Protein AF-A0A0M0J6J9-F1 (afdb_monomer_lite)

Foldseek 3Di:
DLVVCCPPPLCPPADSVLLVCQVPPFWDPDLVAAPVNQFDPVLVLVVCCQQAQCCLVPVVVQDDVNPHQQAAEEEEAPQQCLVSSLSNSCVNSVATETEDEPVCLPPVQQPCSLSSLSSNLSSCQSRPPHEYEYEQVLVLQFDDDPPDDPSSVSNNVSNLCSLCVCPPDDSDRNYHYYYYHHCPVRGDPSSLVSNVAYDYRYADDLRRLLVLLVVLQVPQPQGAPDDPVLSSVLSVLQPLAHSVLSNQLSVQLSCVLCVPPVLVVQCVVDDPSNVVSVNVRHHRYSVSSVVSSVVRDRPDDPVSNVVSVVCCVVRHPRDDVVVVVVVPPDPPVVVVVVVPPPPPDDDDDDDDDDDDDDDDDDDDDDDDDDDDDDDDDAFAFPLRLLVVVVFQPLVNLLCVLLVCPVVSRDQAAKEFAGEGPQQVVPDPPCPSVVCSDNVNSVQSNLLRQQRMFGDAQFLVNLQVQAQHWTQTSSRDTWGWHQDPVGIDINRWHFPATFCDGNRYTYTYTHHRDHDPPQFAQPLVLQVVVVFQPLVNLLCVLLVCPVVSVDAAAKEFAGEGPQQVVPDPPCPSVVCSDNVNSVQSNLLRQQRMFGDAQFVVNLVVQAQHWTQTSSRDTWGWHQDPVGIDINNWGFPATFCDHNRYGYTYTHHRDHDD

Radius of gyration: 39.87 Å; chains: 1; bounding box: 94×72×119 Å

Sequence (656 aa):
EAAELADHPALKGIDLALVEQVLTEVVDRSPGVRWEAIAGLEFAKKSVHEVTVLPLLHPQLFRGAREPPRGLLLFGPPGTGKTLIAKAIATEASSTFFSISSSSLMSKWMGEGEKMVRALFAVARAKQPAVIFIDEVDSVLSQRREGEQEGTIRIKNELLVQIDGAGSTDQEVRLLVVGATNRPQELDDAARRRLQKRLLIPLPDRSARLQMLQRGLRAVEGGHGLSEEDFELIVGQTDGYSGSDMAGLCREAAMEPLRDEGFYDALRGGGAAADAAARQVRPVCRDDFRAALCQVRPSVSQRELEGFEAWNLQYGSFANQASMRERSKPDAGAAELAASARIITLVATTIATTSAFQLGAPMGMRASVVRYSGAQMAAKDIVDTAVAAGSFKTLAAALGAAGLVETMKSAGPFTVFAPTDDAFAKLPKGTVDDLLKPENKAKLAAILTYHVVSGKVMASTVVTMDGKKVATVNGAEATIKVGADGVMVDGAKVVTTDIECANGVIHVIDSVILPAEKKPDIVDTAVAAGSFKTLAAALGAAGLVETMKSAGPFTVFAPTDDAFAKLPKGTVEDLLKPENKAKLAAILTYHVVSGKVMASTVVTMDGKKAATVNGQEVSIKVGADGVMVDGAKVVTTDIECANGVIHVIDSVILPK

Organism: NCBI:txid1460289

Structure (mmCIF, N/CA/C/O backbone):
data_AF-A0A0M0J6J9-F1
#
_entry.id   AF-A0A0M0J6J9-F1
#
loop_
_atom_site.group_PDB
_atom_site.id
_atom_site.type_symbol
_atom_site.label_atom_id
_atom_site.label_alt_id
_atom_site.label_comp_id
_atom_site.label_asym_id
_atom_site.label_entity_id
_atom_site.label_seq_id
_atom_site.pdbx_PDB_ins_code
_atom_site.Cartn_x
_atom_site.Cartn_y
_atom_site.Cartn_z
_atom_site.occupancy
_atom_site.B_iso_or_equiv
_atom_site.auth_seq_id
_atom_site.auth_comp_id
_atom_site.auth_asym_id
_atom_site.auth_atom_id
_atom_site.pdbx_PDB_model_num
ATOM 1 N N . GLU A 1 1 ? -0.727 4.813 -42.298 1.00 58.84 1 GLU A N 1
ATOM 2 C CA . GLU A 1 1 ? -1.332 4.572 -40.969 1.00 58.84 1 GLU A CA 1
ATOM 3 C C . GLU A 1 1 ? -2.511 5.492 -40.647 1.00 58.84 1 GLU A C 1
ATOM 5 O O . GLU A 1 1 ? -3.629 5.015 -40.744 1.00 58.84 1 GLU A O 1
ATOM 10 N N . ALA A 1 2 ? -2.336 6.776 -40.295 1.00 58.84 2 ALA A N 1
ATOM 11 C CA . ALA A 1 2 ? -3.475 7.629 -39.891 1.00 58.84 2 ALA A CA 1
ATOM 12 C C . ALA A 1 2 ? -4.549 7.778 -40.994 1.00 58.84 2 ALA A C 1
ATOM 14 O O . ALA A 1 2 ? -5.737 7.640 -40.721 1.00 58.84 2 ALA A O 1
ATOM 15 N N . ALA A 1 3 ? -4.125 7.945 -42.252 1.00 56.16 3 ALA A N 1
ATOM 16 C CA . ALA A 1 3 ? -5.018 7.981 -43.414 1.00 56.16 3 ALA A CA 1
ATOM 17 C C . ALA A 1 3 ? -5.672 6.621 -43.747 1.00 56.16 3 ALA A C 1
ATOM 19 O O . ALA A 1 3 ? -6.758 6.598 -44.305 1.00 56.16 3 ALA A O 1
ATOM 20 N N . GLU A 1 4 ? -5.052 5.493 -43.378 1.00 60.84 4 GLU A N 1
ATOM 21 C CA . GLU A 1 4 ? -5.627 4.143 -43.569 1.00 60.84 4 GLU A CA 1
ATOM 22 C C . GLU A 1 4 ? -6.654 3.804 -42.478 1.00 60.84 4 GLU A C 1
ATOM 24 O O . GLU A 1 4 ? -7.560 3.005 -42.688 1.00 60.84 4 GLU A O 1
ATOM 29 N N . LEU A 1 5 ? -6.515 4.427 -41.306 1.00 65.56 5 LEU A N 1
ATOM 30 C CA . LEU A 1 5 ? -7.440 4.322 -40.179 1.00 65.56 5 LEU A CA 1
ATOM 31 C C . LEU A 1 5 ? -8.623 5.300 -40.293 1.00 65.56 5 LEU A C 1
ATOM 33 O O . LEU A 1 5 ? -9.637 5.089 -39.634 1.00 65.56 5 LEU A O 1
ATOM 37 N N . ALA A 1 6 ? -8.528 6.329 -41.140 1.00 60.34 6 ALA A N 1
ATOM 38 C CA . ALA A 1 6 ? -9.543 7.373 -41.308 1.00 60.34 6 ALA A CA 1
ATOM 39 C C . ALA A 1 6 ? -10.939 6.832 -41.680 1.00 60.34 6 ALA A C 1
ATOM 41 O O . ALA A 1 6 ? -11.947 7.369 -41.224 1.00 60.34 6 ALA A O 1
ATOM 42 N N . ASP A 1 7 ? -10.990 5.742 -42.452 1.00 60.56 7 ASP A N 1
ATOM 43 C CA . ASP A 1 7 ? -12.235 5.112 -42.913 1.00 60.56 7 ASP A CA 1
ATOM 44 C C . ASP A 1 7 ? -12.838 4.122 -41.896 1.00 60.56 7 ASP A C 1
ATOM 46 O O . ASP A 1 7 ? -13.920 3.570 -42.116 1.00 60.56 7 ASP A O 1
ATOM 50 N N . HIS A 1 8 ? -12.169 3.875 -40.763 1.00 69.81 8 HIS A N 1
ATOM 51 C CA . HIS A 1 8 ? -12.649 2.920 -39.768 1.00 69.81 8 HIS A CA 1
ATOM 52 C C . HIS A 1 8 ? -13.882 3.476 -39.023 1.00 69.81 8 HIS A C 1
ATOM 54 O O . HIS A 1 8 ? -13.833 4.593 -38.498 1.00 69.81 8 HIS A O 1
ATOM 60 N N . PRO A 1 9 ? -14.979 2.703 -38.861 1.00 67.38 9 PRO A N 1
ATOM 61 C CA . PRO A 1 9 ? -16.230 3.193 -38.262 1.00 67.38 9 PRO A CA 1
ATOM 62 C C . PRO A 1 9 ? -16.054 3.738 -36.836 1.00 67.38 9 PRO A C 1
ATOM 64 O O . PRO A 1 9 ? -16.768 4.652 -36.430 1.00 67.38 9 PRO A O 1
ATOM 67 N N . ALA A 1 10 ? -15.071 3.217 -36.095 1.00 68.06 10 ALA A N 1
ATOM 68 C CA . ALA A 1 10 ? -14.741 3.666 -34.741 1.00 68.06 10 ALA A CA 1
ATOM 69 C C . ALA A 1 10 ? -14.139 5.085 -34.665 1.00 68.06 10 ALA A C 1
ATOM 71 O O . ALA A 1 10 ? -14.138 5.664 -33.582 1.00 68.06 10 ALA A O 1
ATOM 72 N N . LEU A 1 11 ? -13.629 5.634 -35.774 1.00 72.69 11 LEU A N 1
ATOM 73 C CA . LEU A 1 11 ? -12.963 6.943 -35.842 1.00 72.69 11 LEU A CA 1
ATOM 74 C C . LEU A 1 11 ? -13.860 8.042 -36.442 1.00 72.69 11 LEU A C 1
ATOM 76 O O . LEU A 1 11 ? -13.442 9.190 -36.592 1.00 72.69 11 LEU A O 1
ATOM 80 N N . LYS A 1 12 ? -15.127 7.721 -36.735 1.00 71.81 12 LYS A N 1
ATOM 81 C CA . LYS A 1 12 ? -16.091 8.656 -37.320 1.00 71.81 12 LYS A CA 1
ATOM 82 C C . LYS A 1 12 ? -16.391 9.814 -36.357 1.00 71.81 12 LYS A C 1
ATOM 84 O O . LYS A 1 12 ? -16.944 9.605 -35.281 1.00 71.81 12 LYS A O 1
ATOM 89 N N . GLY A 1 13 ? -16.069 11.041 -36.772 1.00 72.06 13 GLY A N 1
ATOM 90 C CA . GLY A 1 13 ? -16.305 12.263 -35.987 1.00 72.06 13 GLY A CA 1
ATOM 91 C C . GLY A 1 13 ? -15.157 12.669 -35.055 1.00 72.06 13 GLY A C 1
ATOM 92 O O . GLY A 1 13 ? -15.343 13.568 -34.237 1.00 72.06 13 GLY A O 1
ATOM 93 N N . ILE A 1 14 ? -13.989 12.029 -35.172 1.00 78.69 14 ILE A N 1
ATOM 94 C CA . ILE A 1 14 ? -12.768 12.385 -34.438 1.00 78.69 14 ILE A CA 1
ATOM 95 C C . ILE A 1 14 ? -11.819 13.127 -35.380 1.00 78.69 14 ILE A C 1
ATOM 97 O O . ILE A 1 14 ? -11.709 12.781 -36.555 1.00 78.69 14 ILE A O 1
ATOM 101 N N . ASP A 1 15 ? -11.148 14.158 -34.866 1.00 81.88 15 ASP A N 1
ATOM 102 C CA . ASP A 1 15 ? -10.155 14.910 -35.631 1.00 81.88 15 ASP A CA 1
ATOM 103 C C . ASP A 1 15 ? -8.949 14.020 -35.980 1.00 81.88 15 ASP A C 1
ATOM 105 O O . ASP A 1 15 ? -8.353 13.378 -35.110 1.00 81.88 15 ASP A O 1
ATOM 109 N N . LEU A 1 16 ? -8.584 14.001 -37.261 1.00 79.06 16 LEU A N 1
ATOM 110 C CA . LEU A 1 16 ? -7.440 13.262 -37.790 1.00 79.06 16 LEU A CA 1
ATOM 111 C C . LEU A 1 16 ? -6.113 13.720 -37.176 1.00 79.06 16 LEU A C 1
ATOM 113 O O . LEU A 1 16 ? -5.235 12.883 -36.967 1.00 79.06 16 LEU A O 1
ATOM 117 N N . ALA A 1 17 ? -5.984 15.003 -36.822 1.00 82.12 17 ALA A N 1
ATOM 118 C CA . ALA A 1 17 ? -4.785 15.521 -36.164 1.00 82.12 17 ALA A CA 1
ATOM 119 C C . ALA A 1 17 ? -4.574 14.874 -34.783 1.00 82.12 17 ALA A C 1
ATOM 121 O O . ALA A 1 17 ? -3.466 14.458 -34.444 1.00 82.12 17 ALA A O 1
ATOM 122 N N . LEU A 1 18 ? -5.656 14.697 -34.013 1.00 81.94 18 LEU A N 1
ATOM 123 C CA . LEU A 1 18 ? -5.606 14.023 -32.710 1.00 81.94 18 LEU A CA 1
ATOM 124 C C . LEU A 1 18 ? -5.265 12.535 -32.861 1.00 81.94 18 LEU A C 1
ATOM 126 O O . LEU A 1 18 ? -4.522 11.981 -32.054 1.00 81.94 18 LEU A O 1
ATOM 130 N N . VAL A 1 19 ? -5.778 11.883 -33.907 1.00 83.00 19 VAL A N 1
ATOM 131 C CA . VAL A 1 19 ? -5.478 10.473 -34.205 1.00 83.00 19 VAL A CA 1
ATOM 132 C C . VAL A 1 19 ? -3.999 10.275 -34.532 1.00 83.00 19 VAL A C 1
ATOM 134 O O . VAL A 1 19 ? -3.374 9.350 -34.011 1.00 83.00 19 VAL A O 1
ATOM 137 N N . GLU A 1 20 ? -3.422 11.143 -35.362 1.00 84.00 20 GLU A N 1
ATOM 138 C CA . GLU A 1 20 ? -1.995 11.103 -35.693 1.00 84.00 20 GLU A CA 1
ATOM 139 C C . GLU A 1 20 ? -1.121 11.321 -34.453 1.00 84.00 20 GLU A C 1
ATOM 141 O O . GLU A 1 20 ? -0.131 10.609 -34.249 1.00 84.00 20 GLU A O 1
ATOM 146 N N . GLN A 1 21 ? -1.531 12.235 -33.573 1.00 82.50 21 GLN A N 1
ATOM 147 C CA . GLN A 1 21 ? -0.811 12.501 -32.337 1.00 82.50 21 GLN A CA 1
ATOM 148 C C . GLN A 1 21 ? -0.864 11.308 -31.368 1.00 82.50 21 GLN A C 1
ATOM 150 O O . GLN A 1 21 ? 0.165 10.928 -30.811 1.00 82.50 21 GLN A O 1
ATOM 155 N N . VAL A 1 22 ? -2.011 10.628 -31.239 1.00 84.56 22 VAL A N 1
ATOM 156 C CA . VAL A 1 22 ? -2.122 9.370 -30.471 1.00 84.56 22 VAL A CA 1
ATOM 157 C C . VAL A 1 22 ? -1.205 8.285 -31.043 1.00 84.56 22 VAL A C 1
ATOM 159 O O . VAL A 1 22 ? -0.500 7.610 -30.291 1.00 84.56 22 VAL A O 1
ATOM 162 N N . LEU A 1 23 ? -1.197 8.103 -32.366 1.00 83.81 23 LEU A N 1
ATOM 163 C CA . LEU A 1 23 ? -0.377 7.082 -33.026 1.00 83.81 23 LEU A CA 1
ATOM 164 C C . LEU A 1 23 ? 1.127 7.337 -32.878 1.00 83.81 23 LEU A C 1
ATOM 166 O O . LEU A 1 23 ? 1.900 6.380 -32.869 1.00 83.81 23 LEU A O 1
ATOM 170 N N . THR A 1 24 ? 1.531 8.601 -32.773 1.00 81.56 24 THR A N 1
ATOM 171 C CA . THR A 1 24 ? 2.941 8.992 -32.676 1.00 81.56 24 THR A CA 1
ATOM 172 C C . THR A 1 24 ? 3.435 9.007 -31.232 1.00 81.56 24 THR A C 1
ATOM 174 O O . THR A 1 24 ? 4.534 8.532 -30.960 1.00 81.56 24 THR A O 1
ATOM 177 N N . GLU A 1 25 ? 2.639 9.538 -30.301 1.00 78.88 25 GLU A N 1
ATOM 178 C CA . GLU A 1 25 ? 3.069 9.759 -28.914 1.00 78.88 25 GLU A CA 1
ATOM 179 C C . GLU A 1 25 ? 2.693 8.623 -27.957 1.00 78.88 25 GLU A C 1
ATOM 181 O O . GLU A 1 25 ? 3.411 8.385 -26.988 1.00 78.88 25 GLU A O 1
ATOM 186 N N . VAL A 1 26 ? 1.563 7.944 -28.186 1.00 79.44 26 VAL A N 1
ATOM 187 C CA . VAL A 1 26 ? 0.982 7.008 -27.205 1.00 79.44 26 VAL A CA 1
ATOM 188 C C . VAL A 1 26 ? 1.228 5.548 -27.579 1.00 79.44 26 VAL A C 1
ATOM 190 O O . VAL A 1 26 ? 1.344 4.699 -26.693 1.00 79.44 26 VAL A O 1
ATOM 193 N N . VAL A 1 27 ? 1.306 5.228 -28.874 1.00 79.75 27 VAL A N 1
ATOM 194 C CA . VAL A 1 27 ? 1.561 3.855 -29.332 1.00 79.75 27 VAL A CA 1
ATOM 195 C C . VAL A 1 27 ? 3.035 3.514 -29.155 1.00 79.75 27 VAL A C 1
ATOM 197 O O . VAL A 1 27 ? 3.899 4.022 -29.868 1.00 79.75 27 VAL A O 1
ATOM 200 N N . ASP A 1 28 ? 3.316 2.582 -28.252 1.00 76.81 28 ASP A N 1
ATOM 201 C CA . ASP A 1 28 ? 4.636 1.976 -28.149 1.00 76.81 28 ASP A CA 1
ATOM 202 C C . ASP A 1 28 ? 4.750 0.882 -29.220 1.00 76.81 28 ASP A C 1
ATOM 204 O O . ASP A 1 28 ? 4.032 -0.123 -29.198 1.00 76.81 28 ASP A O 1
ATOM 208 N N . ARG A 1 29 ? 5.638 1.087 -30.198 1.00 63.50 29 ARG A N 1
ATOM 209 C CA . ARG A 1 29 ? 5.816 0.159 -31.326 1.00 63.50 29 ARG A CA 1
ATOM 210 C C . ARG A 1 29 ? 6.571 -1.118 -30.945 1.00 63.50 29 ARG A C 1
ATOM 212 O O . ARG A 1 29 ? 6.625 -2.031 -31.763 1.00 63.50 29 ARG A O 1
ATOM 219 N N . SER A 1 30 ? 7.144 -1.214 -29.741 1.00 56.97 30 SER A N 1
ATOM 220 C CA . SER A 1 30 ? 7.781 -2.452 -29.285 1.00 56.97 30 SER A CA 1
ATOM 221 C C . SER A 1 30 ? 7.853 -2.543 -27.758 1.00 56.97 30 SER A C 1
ATOM 223 O O . SER A 1 30 ? 8.871 -2.188 -27.150 1.00 56.97 30 SER A O 1
ATOM 225 N N . PRO A 1 31 ? 6.831 -3.113 -27.099 1.00 62.97 31 PRO A N 1
ATOM 226 C CA . PRO A 1 31 ? 7.052 -3.741 -25.810 1.00 62.97 31 PRO A CA 1
ATOM 227 C C . PRO A 1 31 ? 7.942 -4.974 -26.062 1.00 62.97 31 PRO A C 1
ATOM 229 O O . PRO A 1 31 ? 7.477 -6.075 -26.286 1.00 62.97 31 PRO A O 1
ATOM 232 N N . GLY A 1 32 ? 9.263 -4.812 -26.110 1.00 72.94 32 GLY A N 1
ATOM 233 C CA . GLY A 1 32 ? 10.213 -5.924 -26.297 1.00 72.94 32 GLY A CA 1
ATOM 234 C C . GLY A 1 32 ? 10.446 -6.750 -25.025 1.00 72.94 32 GLY A C 1
ATOM 235 O O . GLY A 1 32 ? 11.468 -7.421 -24.898 1.00 72.94 32 GLY A O 1
ATOM 236 N N . VAL A 1 33 ? 9.553 -6.642 -24.038 1.00 84.31 33 VAL A N 1
ATOM 237 C CA . VAL A 1 33 ? 9.730 -7.198 -22.692 1.00 84.31 33 VAL A CA 1
ATOM 238 C C . VAL A 1 33 ? 8.974 -8.516 -22.608 1.00 84.31 33 VAL A C 1
ATOM 240 O O . VAL A 1 33 ? 7.767 -8.532 -22.821 1.00 84.31 33 VAL A O 1
ATOM 243 N N . ARG A 1 34 ? 9.664 -9.611 -22.287 1.00 86.25 34 ARG A N 1
ATOM 244 C CA . ARG A 1 34 ? 9.046 -10.926 -22.043 1.00 86.25 34 ARG A CA 1
ATOM 245 C C . ARG A 1 34 ? 8.918 -11.225 -20.554 1.00 86.25 34 ARG A C 1
ATOM 247 O O . ARG A 1 34 ? 9.574 -10.577 -19.732 1.00 86.25 34 ARG A O 1
ATOM 254 N N . TRP A 1 35 ? 8.134 -12.241 -20.196 1.00 86.25 35 TRP A N 1
ATOM 255 C CA . TRP A 1 35 ? 7.987 -12.669 -18.800 1.00 86.25 35 TRP A CA 1
ATOM 256 C C . TRP A 1 35 ? 9.305 -13.081 -18.142 1.00 86.25 35 TRP A C 1
ATOM 258 O O . TRP A 1 35 ? 9.454 -12.898 -16.927 1.00 86.25 35 TRP A O 1
ATOM 268 N N . GLU A 1 36 ? 10.273 -13.585 -18.918 1.00 84.81 36 GLU A N 1
ATOM 269 C CA . GLU A 1 36 ? 11.589 -13.927 -18.385 1.00 84.81 36 GLU A CA 1
ATOM 270 C C . GLU A 1 36 ? 12.336 -12.687 -17.914 1.00 84.81 36 GLU A C 1
ATOM 272 O O . GLU A 1 36 ? 13.097 -12.798 -16.965 1.00 84.81 36 GLU A O 1
ATOM 277 N N . ALA A 1 37 ? 12.109 -11.507 -18.503 1.00 81.88 37 ALA A N 1
ATOM 278 C CA . ALA A 1 37 ? 12.802 -10.270 -18.138 1.00 81.88 37 ALA A CA 1
ATOM 279 C C . ALA A 1 37 ? 12.390 -9.724 -16.758 1.00 81.88 37 ALA A C 1
ATOM 281 O O . ALA A 1 37 ? 13.136 -8.958 -16.149 1.00 81.88 37 ALA A O 1
ATOM 282 N N . ILE A 1 38 ? 11.261 -10.179 -16.213 1.00 86.44 38 ILE A N 1
ATOM 283 C CA . ILE A 1 38 ? 10.765 -9.795 -14.887 1.00 86.44 38 ILE A CA 1
ATOM 284 C C . ILE A 1 38 ? 11.256 -10.831 -13.868 1.00 86.44 38 ILE A C 1
ATOM 286 O O . ILE A 1 38 ? 11.106 -12.029 -14.095 1.00 86.44 38 ILE A O 1
ATOM 290 N N . ALA A 1 39 ? 11.849 -10.406 -12.756 1.00 85.50 39 ALA A N 1
ATOM 291 C CA . ALA A 1 39 ? 12.324 -11.318 -11.712 1.00 85.50 39 ALA A CA 1
ATOM 292 C C . ALA A 1 39 ? 11.202 -11.672 -10.719 1.00 85.50 39 ALA A C 1
ATOM 294 O O . ALA A 1 39 ? 10.424 -10.800 -10.336 1.00 85.50 39 ALA A O 1
ATOM 295 N N . GLY A 1 40 ? 11.129 -12.942 -10.305 1.00 85.50 40 GLY A N 1
ATOM 296 C CA . GLY A 1 40 ? 10.144 -13.436 -9.331 1.00 85.50 40 GLY A CA 1
ATOM 297 C C . GLY A 1 40 ? 8.683 -13.282 -9.768 1.00 85.50 40 GLY A C 1
ATOM 298 O O . GLY A 1 40 ? 8.364 -13.359 -10.963 1.00 85.50 40 GLY A O 1
ATOM 299 N N . LEU A 1 41 ? 7.811 -13.011 -8.786 1.00 83.44 41 LEU A N 1
ATOM 300 C CA . LEU A 1 41 ? 6.387 -12.701 -8.961 1.00 83.44 41 LEU A CA 1
ATOM 301 C C . LEU A 1 41 ? 5.595 -13.815 -9.665 1.00 83.44 41 LEU A C 1
ATOM 303 O O . LEU A 1 41 ? 4.667 -13.544 -10.423 1.00 83.44 41 LEU A O 1
ATOM 307 N N . GLU A 1 42 ? 5.922 -15.078 -9.411 1.00 85.88 42 GLU A N 1
ATOM 308 C CA . GLU A 1 42 ? 5.357 -16.245 -10.097 1.00 85.88 42 GLU A CA 1
ATOM 309 C C . GLU A 1 42 ? 3.829 -16.295 -9.980 1.00 85.88 42 GLU A C 1
ATOM 311 O O . GLU A 1 42 ? 3.125 -16.518 -10.968 1.00 85.88 42 GLU A O 1
ATOM 316 N N . PHE A 1 43 ? 3.302 -16.014 -8.784 1.00 83.81 43 PHE A N 1
ATOM 317 C CA . PHE A 1 43 ? 1.861 -15.955 -8.547 1.00 83.81 43 PHE A CA 1
ATOM 318 C C . PHE A 1 43 ? 1.192 -14.824 -9.335 1.00 83.81 43 PHE A C 1
ATOM 320 O O . PHE A 1 43 ? 0.158 -15.040 -9.972 1.00 83.81 43 PHE A O 1
ATOM 327 N N . ALA A 1 44 ? 1.786 -13.630 -9.321 1.00 85.69 44 ALA A N 1
ATOM 328 C CA . ALA A 1 44 ? 1.271 -12.470 -10.038 1.00 85.69 44 ALA A CA 1
ATOM 329 C C . ALA A 1 44 ? 1.322 -12.694 -11.557 1.00 85.69 44 ALA A C 1
ATOM 331 O O . ALA A 1 44 ? 0.321 -12.472 -12.229 1.00 85.69 44 ALA A O 1
ATOM 332 N N . LYS A 1 45 ? 2.429 -13.225 -12.091 1.00 87.94 45 LYS A N 1
ATOM 333 C CA . LYS A 1 45 ? 2.577 -13.579 -13.512 1.00 87.94 45 LYS A CA 1
ATOM 334 C C . LYS A 1 45 ? 1.531 -14.590 -13.954 1.00 87.94 45 LYS A C 1
ATOM 336 O O . LYS A 1 45 ? 0.847 -14.350 -14.941 1.00 87.94 45 LYS A O 1
ATOM 341 N N . LYS A 1 46 ? 1.355 -15.683 -13.203 1.00 88.94 46 LYS A N 1
ATOM 342 C CA . LYS A 1 46 ? 0.337 -16.699 -13.503 1.00 88.94 46 LYS A CA 1
ATOM 343 C C . LYS A 1 46 ? -1.071 -16.102 -13.481 1.00 88.94 46 LYS A C 1
ATOM 345 O O . LYS A 1 46 ? -1.837 -16.299 -14.418 1.00 88.94 46 LYS A O 1
ATOM 350 N N . SER A 1 47 ? -1.383 -15.333 -12.439 1.00 86.62 47 SER A N 1
ATOM 351 C CA . SER A 1 47 ? -2.694 -14.702 -12.266 1.00 86.62 47 SER A CA 1
ATOM 352 C C . SER A 1 47 ? -3.013 -13.717 -13.389 1.00 86.62 47 SER A C 1
ATOM 354 O O . SER A 1 47 ? -4.114 -13.727 -13.931 1.00 86.62 47 SER A O 1
ATOM 356 N N . VAL A 1 48 ? -2.045 -12.880 -13.767 1.00 87.00 48 VAL A N 1
ATOM 357 C CA . VAL A 1 48 ? -2.181 -11.948 -14.889 1.00 87.00 48 VAL A CA 1
ATOM 358 C C . VAL A 1 48 ? -2.323 -12.716 -16.195 1.00 87.00 48 VAL A C 1
ATOM 360 O O . VAL A 1 48 ? -3.250 -12.443 -16.943 1.00 87.00 48 VAL A O 1
ATOM 363 N N . HIS A 1 49 ? -1.474 -13.711 -16.447 1.00 88.62 49 HIS A N 1
ATOM 364 C CA . HIS A 1 49 ? -1.524 -14.514 -17.665 1.00 88.62 49 HIS A CA 1
ATOM 365 C C . HIS A 1 49 ? -2.901 -15.166 -17.872 1.00 88.62 49 HIS A C 1
ATOM 367 O O . HIS A 1 49 ? -3.464 -15.093 -18.962 1.00 88.62 49 HIS A O 1
ATOM 373 N N . GLU A 1 50 ? -3.486 -15.745 -16.819 1.00 87.00 50 GLU A N 1
ATOM 374 C CA . GLU A 1 50 ? -4.820 -16.354 -16.877 1.00 87.00 50 GLU A CA 1
ATOM 375 C C . GLU A 1 50 ? -5.942 -15.334 -17.117 1.00 87.00 50 GLU A C 1
ATOM 377 O O . GLU A 1 50 ? -6.905 -15.629 -17.823 1.00 87.00 50 GLU A O 1
ATOM 382 N N . VAL A 1 51 ? -5.821 -14.138 -16.537 1.00 85.25 51 VAL A N 1
ATOM 383 C CA . VAL A 1 51 ? -6.866 -13.107 -16.569 1.00 85.25 51 VAL A CA 1
ATOM 384 C C . VAL A 1 51 ? -6.802 -12.218 -17.809 1.00 85.25 51 VAL A C 1
ATOM 386 O O . VAL A 1 51 ? -7.842 -11.732 -18.244 1.00 85.25 51 VAL A O 1
ATOM 389 N N . THR A 1 52 ? -5.614 -11.969 -18.361 1.00 85.69 52 THR A N 1
ATOM 390 C CA . THR A 1 52 ? -5.413 -11.005 -19.454 1.00 85.69 52 THR A CA 1
ATOM 391 C C . THR A 1 52 ? -4.921 -11.660 -20.736 1.00 85.69 52 THR A C 1
ATOM 393 O O . THR A 1 52 ? -5.521 -11.450 -21.785 1.00 85.69 52 THR A O 1
ATOM 396 N N . VAL A 1 53 ? -3.874 -12.484 -20.672 1.00 86.31 53 VAL A N 1
ATOM 397 C CA . VAL A 1 53 ? -3.230 -13.052 -21.868 1.00 86.31 53 VAL A CA 1
ATOM 398 C C . VAL A 1 53 ? -4.094 -14.153 -22.491 1.00 86.31 53 VAL A C 1
ATOM 400 O O . VAL A 1 53 ? -4.362 -14.112 -23.692 1.00 86.31 53 VAL A O 1
ATOM 403 N N . LEU A 1 54 ? -4.600 -15.102 -21.694 1.00 86.94 54 LEU A N 1
ATOM 404 C CA . LEU A 1 54 ? -5.425 -16.203 -22.213 1.00 86.94 54 LEU A CA 1
ATOM 405 C C . LEU A 1 54 ? -6.704 -15.734 -22.933 1.00 86.94 54 LEU A C 1
ATOM 407 O O . LEU A 1 54 ? -6.985 -16.271 -24.006 1.00 86.94 54 LEU A O 1
ATOM 411 N N . PRO A 1 55 ? -7.469 -14.747 -22.428 1.00 85.50 55 PRO A N 1
ATOM 412 C CA . PRO A 1 55 ? -8.633 -14.231 -23.149 1.00 85.50 55 PRO A CA 1
ATOM 413 C C . PRO A 1 55 ? -8.299 -13.558 -24.479 1.00 85.50 55 PRO A C 1
ATOM 415 O O . PRO A 1 55 ? -9.088 -13.652 -25.419 1.00 85.50 55 PRO A O 1
ATOM 418 N N . LEU A 1 56 ? -7.135 -12.908 -24.581 1.00 81.81 56 LEU A N 1
ATOM 419 C CA . LEU A 1 56 ? -6.683 -12.273 -25.820 1.00 81.81 56 LEU A CA 1
ATOM 420 C C . LEU A 1 56 ? -6.253 -13.316 -26.864 1.00 81.81 56 LEU A C 1
ATOM 422 O O . LEU A 1 56 ? -6.593 -13.173 -28.039 1.00 81.81 56 LEU A O 1
ATOM 426 N N . LEU A 1 57 ? -5.579 -14.389 -26.431 1.00 82.94 57 LEU A N 1
ATOM 427 C CA . LEU A 1 57 ? -5.133 -15.486 -27.299 1.00 82.94 57 LEU A CA 1
ATOM 428 C C . LEU A 1 57 ? -6.260 -16.459 -27.682 1.00 82.94 57 LEU A C 1
ATOM 430 O O . LEU A 1 57 ? -6.296 -16.959 -28.808 1.00 82.94 57 LEU A O 1
ATOM 434 N N . HIS A 1 58 ? -7.202 -16.724 -26.773 1.00 84.12 58 HIS A N 1
ATOM 435 C CA . HIS A 1 58 ? -8.279 -17.701 -26.966 1.00 84.12 58 HIS A CA 1
ATOM 436 C C . HIS A 1 58 ? -9.689 -17.136 -26.698 1.00 84.12 58 HIS A C 1
ATOM 438 O O . HIS A 1 58 ? -10.414 -17.691 -25.867 1.00 84.12 58 HIS A O 1
ATOM 444 N N . PRO A 1 59 ? -10.166 -16.116 -27.443 1.00 81.25 59 PRO A N 1
ATOM 445 C CA . PRO A 1 59 ? -11.459 -15.464 -27.180 1.00 81.25 59 PRO A CA 1
ATOM 446 C C . PRO A 1 59 ? -12.671 -16.413 -27.167 1.00 81.25 59 PRO A C 1
ATOM 448 O O . PRO A 1 59 ? -13.668 -16.166 -26.495 1.00 81.25 59 PRO A O 1
ATOM 451 N N . GLN A 1 60 ? -12.586 -17.537 -27.886 1.00 83.62 60 GLN A N 1
ATOM 452 C CA . GLN A 1 60 ? -13.639 -18.558 -27.970 1.00 83.62 60 GLN A CA 1
ATOM 453 C C . GLN A 1 60 ? -13.978 -19.188 -26.604 1.00 83.62 60 GLN A C 1
ATOM 455 O O . GLN A 1 60 ? -15.115 -19.601 -26.385 1.00 83.62 60 GLN A O 1
ATOM 460 N N . LEU A 1 61 ? -13.005 -19.267 -25.685 1.00 85.44 61 LEU A N 1
ATOM 461 C CA . LEU A 1 61 ? -13.161 -19.907 -24.372 1.00 85.44 61 LEU A CA 1
ATOM 462 C C . LEU A 1 61 ? -13.680 -18.953 -23.285 1.00 85.44 61 LEU A C 1
ATOM 464 O O . LEU A 1 61 ? -14.179 -19.412 -22.252 1.00 85.44 61 LEU A O 1
ATOM 468 N N . PHE A 1 62 ? -13.572 -17.644 -23.518 1.00 82.94 62 PHE A N 1
ATOM 469 C CA . PHE A 1 62 ? -13.830 -16.584 -22.544 1.00 82.94 62 PHE A CA 1
ATOM 470 C C . PHE A 1 62 ? -15.092 -15.793 -22.914 1.00 82.94 62 PHE A C 1
ATOM 472 O O . PHE A 1 62 ? -15.052 -14.597 -23.182 1.00 82.94 62 PHE A O 1
ATOM 479 N N . ARG A 1 63 ? -16.231 -16.499 -22.950 1.00 79.88 63 ARG A N 1
ATOM 480 C CA . ARG A 1 63 ? -17.572 -15.945 -23.217 1.00 79.88 63 ARG A CA 1
ATOM 481 C C . ARG A 1 63 ? -18.486 -16.071 -21.994 1.00 79.88 63 ARG A C 1
ATOM 483 O O . ARG A 1 63 ? -18.271 -16.929 -21.132 1.00 79.88 63 ARG A O 1
ATOM 490 N N . GLY A 1 64 ? -19.538 -15.254 -21.935 1.00 80.62 64 GLY A N 1
ATOM 491 C CA . GLY A 1 64 ? -20.531 -15.283 -20.855 1.00 80.62 64 GLY A CA 1
ATOM 492 C C . GLY A 1 64 ? -19.889 -15.042 -19.487 1.00 80.62 64 GLY A C 1
ATOM 493 O O . GLY A 1 64 ? -19.186 -14.061 -19.293 1.00 80.62 64 GLY A O 1
ATOM 494 N N . ALA A 1 65 ? -20.061 -15.969 -18.542 1.00 76.81 65 ALA A N 1
ATOM 495 C CA . ALA A 1 65 ? -19.479 -15.849 -17.198 1.00 76.81 65 ALA A CA 1
ATOM 496 C C . ALA A 1 65 ? -17.934 -15.857 -17.162 1.00 76.81 65 ALA A C 1
ATOM 498 O O . ALA A 1 65 ? -17.348 -15.542 -16.129 1.00 76.81 65 ALA A O 1
ATOM 499 N N . ARG A 1 66 ? -17.273 -16.245 -18.263 1.00 81.38 66 ARG A N 1
ATOM 500 C CA . ARG A 1 66 ? -15.809 -16.222 -18.408 1.00 81.38 66 ARG A CA 1
ATOM 501 C C . ARG A 1 66 ? -15.311 -14.991 -19.162 1.00 81.38 66 ARG A C 1
ATOM 503 O O . ARG A 1 66 ? -14.164 -14.995 -19.590 1.00 81.38 66 ARG A O 1
ATOM 510 N N . GLU A 1 67 ? -16.152 -13.983 -19.382 1.00 80.69 67 GLU A N 1
ATOM 511 C CA . GLU A 1 67 ? -15.721 -12.756 -20.052 1.00 80.69 67 GLU A CA 1
ATOM 512 C C . GLU A 1 67 ? -14.535 -12.129 -19.294 1.00 80.69 67 GLU A C 1
ATOM 514 O O . GLU A 1 67 ? -14.555 -12.065 -18.056 1.00 80.69 67 GLU A O 1
ATOM 519 N N . PRO A 1 68 ? -13.468 -11.713 -20.003 1.00 82.75 68 PRO A N 1
ATOM 520 C CA . PRO A 1 68 ? -12.327 -11.099 -19.353 1.00 82.75 68 PRO A CA 1
ATOM 521 C C . PRO A 1 68 ? -12.709 -9.772 -18.693 1.00 82.75 68 PRO A C 1
ATOM 523 O O . PRO A 1 68 ? -13.535 -9.019 -19.217 1.00 82.75 68 PRO A O 1
ATOM 526 N N . PRO A 1 69 ? -12.067 -9.427 -17.568 1.00 83.12 69 PRO A N 1
ATOM 527 C CA . PRO A 1 69 ? -12.228 -8.108 -16.989 1.00 83.12 69 PRO A CA 1
ATOM 528 C C . PRO A 1 69 ? -11.616 -7.067 -17.926 1.00 83.12 69 PRO A C 1
ATOM 530 O O . PRO A 1 69 ? -10.501 -7.223 -18.419 1.00 83.12 69 PRO A O 1
ATOM 533 N N . ARG A 1 70 ? -12.331 -5.962 -18.124 1.00 82.00 70 ARG A N 1
ATOM 534 C CA . ARG A 1 70 ? -11.873 -4.866 -18.993 1.00 82.00 70 ARG A CA 1
ATOM 535 C C . ARG A 1 70 ? -10.871 -3.938 -18.315 1.00 82.00 70 ARG A C 1
ATOM 537 O O . ARG A 1 70 ? -10.149 -3.217 -18.995 1.00 82.00 70 ARG A O 1
ATOM 544 N N . GLY A 1 71 ? -10.821 -3.973 -16.984 1.00 89.56 71 GLY A N 1
ATOM 545 C CA . GLY A 1 71 ? -9.934 -3.160 -16.163 1.00 89.56 71 GLY A CA 1
ATOM 546 C C . GLY A 1 71 ? -9.102 -4.003 -15.199 1.00 89.56 71 GLY A C 1
ATOM 547 O O . GLY A 1 71 ? -9.654 -4.729 -14.364 1.00 89.56 71 GLY A O 1
ATOM 548 N N . LEU A 1 72 ? -7.780 -3.855 -15.284 1.00 92.00 72 LEU A N 1
ATOM 549 C CA . LEU A 1 72 ? -6.796 -4.399 -14.350 1.00 92.00 72 LEU A CA 1
ATOM 550 C C . LEU A 1 72 ? -6.061 -3.244 -13.657 1.00 92.00 72 LEU A C 1
ATOM 552 O O . LEU A 1 72 ? -5.503 -2.380 -14.321 1.00 92.00 72 LEU A O 1
ATOM 556 N N . LEU A 1 73 ? -6.021 -3.239 -12.327 1.00 94.19 73 LEU A N 1
ATOM 557 C CA . LEU A 1 73 ? -5.192 -2.324 -11.543 1.00 94.19 73 LEU A CA 1
ATOM 558 C C . LEU A 1 73 ? -3.967 -3.059 -11.003 1.00 94.19 73 LEU A C 1
ATOM 560 O O . LEU A 1 73 ? -4.101 -4.021 -10.246 1.00 94.19 73 LEU A O 1
ATOM 564 N N . LEU A 1 74 ? -2.788 -2.559 -11.349 1.00 94.62 74 LEU A N 1
ATOM 565 C CA . LEU A 1 74 ? -1.513 -2.912 -10.744 1.00 94.62 74 LEU A CA 1
ATOM 566 C C . LEU A 1 74 ? -1.182 -1.861 -9.684 1.00 94.62 74 LEU A C 1
ATOM 568 O O . LEU A 1 74 ? -1.021 -0.682 -9.995 1.00 94.62 74 LEU A O 1
ATOM 572 N N . PHE A 1 75 ? -1.066 -2.267 -8.427 1.00 94.62 75 PHE A N 1
ATOM 573 C CA . PHE A 1 75 ? -0.711 -1.350 -7.345 1.00 94.62 75 PHE A CA 1
ATOM 574 C C . PHE A 1 75 ? 0.390 -1.932 -6.472 1.00 94.62 75 PHE A C 1
ATOM 576 O O . PHE A 1 75 ? 0.614 -3.137 -6.461 1.00 94.62 75 PHE A O 1
ATOM 583 N N . GLY A 1 76 ? 1.100 -1.071 -5.758 1.00 93.38 76 GLY A N 1
ATOM 584 C CA . GLY A 1 76 ? 2.193 -1.468 -4.876 1.00 93.38 76 GLY A CA 1
ATOM 585 C C . GLY A 1 76 ? 3.292 -0.415 -4.856 1.00 93.38 76 GLY A C 1
ATOM 586 O O . GLY A 1 76 ? 3.169 0.599 -5.555 1.00 93.38 76 GLY A O 1
ATOM 587 N N . PRO A 1 77 ? 4.377 -0.659 -4.110 1.00 93.19 77 PRO A N 1
ATOM 588 C CA . PRO A 1 77 ? 5.449 0.308 -3.955 1.00 93.19 77 PRO A CA 1
ATOM 589 C C . PRO A 1 77 ? 6.069 0.739 -5.293 1.00 93.19 77 PRO A C 1
ATOM 591 O O . PRO A 1 77 ? 6.018 -0.004 -6.285 1.00 93.19 77 PRO A O 1
ATOM 594 N N . PRO A 1 78 ? 6.640 1.952 -5.360 1.00 90.88 78 PRO A N 1
ATOM 595 C CA . PRO A 1 78 ? 7.357 2.408 -6.542 1.00 90.88 78 PRO A CA 1
ATOM 596 C C . PRO A 1 78 ? 8.560 1.498 -6.834 1.00 90.88 78 PRO A C 1
ATOM 598 O O . PRO A 1 78 ? 9.098 0.833 -5.953 1.00 90.88 78 PRO A O 1
ATOM 601 N N . GLY A 1 79 ? 8.962 1.425 -8.103 1.00 87.69 79 GLY A N 1
ATOM 602 C CA . GLY A 1 79 ? 10.155 0.669 -8.498 1.00 87.69 79 GLY A CA 1
ATOM 603 C C . GLY A 1 79 ? 10.018 -0.859 -8.517 1.00 87.69 79 GLY A C 1
ATOM 604 O O . GLY A 1 79 ? 11.016 -1.554 -8.679 1.00 87.69 79 GLY A O 1
ATOM 605 N N . THR A 1 80 ? 8.807 -1.415 -8.403 1.00 88.88 80 THR A N 1
ATOM 606 C CA . THR A 1 80 ? 8.560 -2.873 -8.491 1.00 88.88 80 THR A CA 1
ATOM 607 C C . THR A 1 80 ? 8.278 -3.397 -9.903 1.00 88.88 80 THR A C 1
ATOM 609 O O . THR A 1 80 ? 7.995 -4.576 -10.091 1.00 88.88 80 THR A O 1
ATOM 612 N N . GLY A 1 81 ? 8.356 -2.538 -10.925 1.00 87.12 81 GLY A N 1
ATOM 613 C CA . GLY A 1 81 ? 8.216 -2.964 -12.321 1.00 87.12 81 GLY A CA 1
ATOM 614 C C . GLY A 1 81 ? 6.775 -3.112 -12.823 1.00 87.12 81 GLY A C 1
ATOM 615 O O . GLY A 1 81 ? 6.547 -3.849 -13.778 1.00 87.12 81 GLY A O 1
ATOM 616 N N . LYS A 1 82 ? 5.801 -2.386 -12.253 1.00 91.62 82 LYS A N 1
ATOM 617 C CA . LYS A 1 82 ? 4.401 -2.348 -12.742 1.00 91.62 82 LYS A CA 1
ATOM 618 C C . LY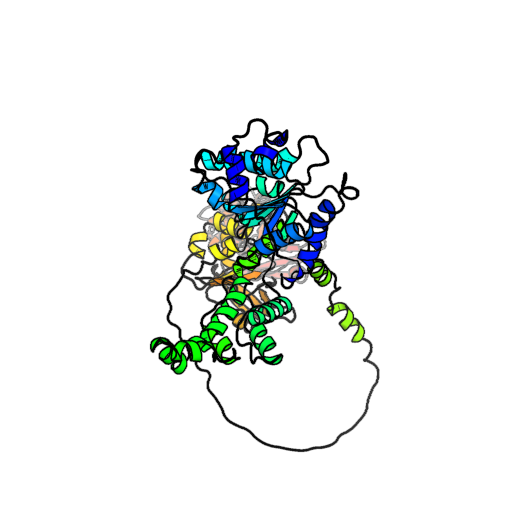S A 1 82 ? 4.304 -2.063 -14.250 1.00 91.62 82 LYS A C 1
ATOM 620 O O . LYS A 1 82 ? 3.611 -2.777 -14.971 1.00 91.62 82 LYS A O 1
ATOM 625 N N . THR A 1 83 ? 5.068 -1.087 -14.740 1.00 89.88 83 THR A N 1
ATOM 626 C CA . THR A 1 83 ? 5.158 -0.744 -16.169 1.00 89.88 83 THR A CA 1
ATOM 627 C C . THR A 1 83 ? 5.776 -1.873 -17.001 1.00 89.88 83 THR A C 1
ATOM 629 O O . THR A 1 83 ? 5.324 -2.137 -18.112 1.00 89.88 83 THR A O 1
ATOM 632 N N . LEU A 1 84 ? 6.772 -2.591 -16.465 1.00 89.31 84 LEU A N 1
ATOM 633 C CA . LEU A 1 84 ? 7.384 -3.742 -17.144 1.00 89.31 84 LEU A CA 1
ATOM 634 C C . LEU A 1 84 ? 6.402 -4.911 -17.268 1.00 89.31 84 LEU A C 1
ATOM 636 O O . LEU A 1 84 ? 6.356 -5.546 -18.317 1.00 89.31 84 LEU A O 1
ATOM 640 N N . ILE A 1 85 ? 5.588 -5.157 -16.236 1.00 90.75 85 ILE A N 1
ATOM 641 C CA . ILE A 1 85 ? 4.518 -6.163 -16.270 1.00 90.75 85 ILE A CA 1
ATOM 642 C C . ILE A 1 85 ? 3.500 -5.811 -17.354 1.00 90.75 85 ILE A C 1
ATOM 644 O O . ILE A 1 85 ? 3.162 -6.667 -18.164 1.00 90.75 85 ILE A O 1
ATOM 648 N N . ALA A 1 86 ? 3.046 -4.557 -17.417 1.00 89.81 86 ALA A N 1
ATOM 649 C CA . ALA A 1 86 ? 2.094 -4.126 -18.440 1.00 89.81 86 ALA A CA 1
ATOM 650 C C . ALA A 1 86 ? 2.643 -4.298 -19.866 1.00 89.81 86 ALA A C 1
ATOM 652 O O . ALA A 1 86 ? 1.932 -4.796 -20.739 1.00 89.81 86 ALA A O 1
ATOM 653 N N . LYS A 1 87 ? 3.923 -3.966 -20.081 1.00 89.62 87 LYS A N 1
ATOM 654 C CA . LYS A 1 87 ? 4.606 -4.219 -21.355 1.00 89.62 87 LYS A CA 1
ATOM 655 C C . LYS A 1 87 ? 4.666 -5.713 -21.671 1.00 89.62 87 LYS A C 1
ATOM 657 O O . LYS A 1 87 ? 4.287 -6.092 -22.770 1.00 89.62 87 LYS A O 1
ATOM 662 N N . ALA A 1 88 ? 5.041 -6.557 -20.707 1.00 89.69 88 ALA A N 1
ATOM 663 C CA . ALA A 1 88 ? 5.091 -8.007 -20.901 1.00 89.69 88 ALA A CA 1
ATOM 664 C C . ALA A 1 88 ? 3.733 -8.612 -21.287 1.00 89.69 88 ALA A C 1
ATOM 666 O O . ALA A 1 88 ? 3.678 -9.452 -22.181 1.00 89.69 88 ALA A O 1
ATOM 667 N N . ILE A 1 89 ? 2.631 -8.139 -20.692 1.00 89.31 89 ILE A N 1
ATOM 668 C CA . ILE A 1 89 ? 1.273 -8.561 -21.080 1.00 89.31 89 ILE A CA 1
ATOM 669 C C . ILE A 1 89 ? 1.023 -8.285 -22.565 1.00 89.31 89 ILE A C 1
ATOM 671 O O . ILE A 1 89 ? 0.505 -9.150 -23.268 1.00 89.31 89 ILE A O 1
ATOM 675 N N . ALA A 1 90 ? 1.381 -7.092 -23.044 1.00 88.81 90 ALA A N 1
ATOM 676 C CA . ALA A 1 90 ? 1.139 -6.701 -24.427 1.00 88.81 90 ALA A CA 1
ATOM 677 C C . ALA A 1 90 ? 2.002 -7.490 -25.422 1.00 88.81 90 ALA A C 1
ATOM 679 O O . ALA A 1 90 ? 1.482 -7.923 -26.451 1.00 88.81 90 ALA A O 1
ATOM 680 N N . THR A 1 91 ? 3.275 -7.737 -25.094 1.00 88.62 91 THR A N 1
ATOM 681 C CA . THR A 1 91 ? 4.186 -8.572 -25.898 1.00 88.62 91 THR A CA 1
ATOM 682 C C . THR A 1 91 ? 3.632 -9.979 -26.092 1.00 88.62 91 THR A C 1
ATOM 684 O O . THR A 1 91 ? 3.583 -10.498 -27.203 1.00 88.62 91 THR A O 1
ATOM 687 N N . GLU A 1 92 ? 3.195 -10.597 -24.999 1.00 86.62 92 GLU A N 1
ATOM 688 C CA . GLU A 1 92 ? 2.807 -12.011 -24.948 1.00 86.62 92 GLU A CA 1
ATOM 689 C C . GLU A 1 92 ? 1.431 -12.228 -25.573 1.00 86.62 92 GLU A C 1
ATOM 691 O O . GLU A 1 92 ? 1.194 -13.211 -26.270 1.00 86.62 92 GLU A O 1
ATOM 696 N N . ALA A 1 93 ? 0.540 -11.248 -25.418 1.00 83.38 93 ALA A N 1
ATOM 697 C CA . ALA A 1 93 ? -0.736 -11.217 -26.114 1.00 83.38 93 ALA A CA 1
ATOM 698 C C . ALA A 1 93 ? -0.631 -10.720 -27.571 1.00 83.38 93 ALA A C 1
ATOM 700 O O . ALA A 1 93 ? -1.669 -10.562 -28.215 1.00 83.38 93 ALA A O 1
ATOM 701 N N . SER A 1 94 ? 0.578 -10.424 -28.083 1.00 84.00 94 SER A N 1
ATOM 702 C CA . SER A 1 94 ? 0.811 -9.832 -29.417 1.00 84.00 94 SER A CA 1
ATOM 703 C C . SER A 1 94 ? -0.147 -8.670 -29.725 1.00 84.00 94 SER A C 1
ATOM 705 O O . SER A 1 94 ? -0.721 -8.573 -30.809 1.00 84.00 94 SER A O 1
ATOM 707 N N . SER A 1 95 ? -0.377 -7.825 -28.719 1.00 85.31 95 SER A N 1
ATOM 708 C CA . SER A 1 95 ? -1.372 -6.753 -28.735 1.00 85.31 95 SER A CA 1
ATOM 709 C C . SER A 1 95 ? -0.703 -5.394 -28.891 1.00 85.31 95 SER A C 1
ATOM 711 O O . SER A 1 95 ? 0.433 -5.189 -28.461 1.00 85.31 95 SER A O 1
ATOM 713 N N . THR A 1 96 ? -1.415 -4.435 -29.477 1.00 88.00 96 THR A N 1
ATOM 714 C CA . THR A 1 96 ? -0.910 -3.061 -29.572 1.00 88.00 96 THR A CA 1
ATOM 715 C C . THR A 1 96 ? -0.878 -2.412 -28.186 1.00 88.00 96 THR A C 1
ATOM 717 O O . THR A 1 96 ? -1.866 -2.455 -27.451 1.00 88.00 96 THR A O 1
ATOM 720 N N . PHE A 1 97 ? 0.270 -1.845 -27.797 1.00 90.81 97 PHE A N 1
ATOM 721 C CA . PHE A 1 97 ? 0.462 -1.239 -26.478 1.00 90.81 97 PHE A CA 1
ATOM 722 C C . PHE A 1 97 ? 0.352 0.281 -26.561 1.00 90.81 97 PHE A C 1
ATOM 724 O O . PHE A 1 97 ? 1.133 0.939 -27.247 1.00 90.81 97 PHE A O 1
ATOM 731 N N . PHE A 1 98 ? -0.612 0.838 -25.838 1.00 91.19 98 PHE A N 1
ATOM 732 C CA . PHE A 1 98 ? -0.789 2.273 -25.673 1.00 91.19 98 PHE A CA 1
ATOM 733 C C . PHE A 1 98 ? -0.304 2.646 -24.277 1.00 91.19 98 PHE A C 1
ATOM 735 O O . PHE A 1 98 ? -0.875 2.175 -23.300 1.00 91.19 98 PHE A O 1
ATOM 742 N N . SER A 1 99 ? 0.733 3.472 -24.164 1.00 90.44 99 SER A N 1
ATOM 743 C CA . SER A 1 99 ? 1.292 3.885 -22.875 1.00 90.44 99 SER A CA 1
ATOM 744 C C . SER A 1 99 ? 1.059 5.367 -22.656 1.00 90.44 99 SER A C 1
ATOM 746 O O . SER A 1 99 ? 1.615 6.197 -23.370 1.00 90.44 99 SER A O 1
ATOM 748 N N . ILE A 1 100 ? 0.283 5.710 -21.634 1.00 89.44 100 ILE A N 1
ATOM 749 C CA . ILE A 1 100 ? 0.017 7.098 -21.276 1.00 89.44 100 ILE A CA 1
ATOM 750 C C . ILE A 1 100 ? 0.262 7.332 -19.789 1.00 89.44 100 ILE A C 1
ATOM 752 O O . ILE A 1 100 ? -0.172 6.560 -18.939 1.00 89.44 100 ILE A O 1
ATOM 756 N N . SER A 1 101 ? 0.970 8.413 -19.464 1.00 87.19 101 SER A N 1
ATOM 757 C CA . SER A 1 101 ? 1.055 8.892 -18.085 1.00 87.19 101 SER A CA 1
ATOM 758 C C . SER A 1 101 ? -0.089 9.864 -17.825 1.00 87.19 101 SER A C 1
ATOM 760 O O . SER A 1 101 ? -0.338 10.782 -18.612 1.00 87.19 101 SER A O 1
ATOM 762 N N . SER A 1 102 ? -0.765 9.686 -16.698 1.00 81.50 102 SER A N 1
ATOM 763 C CA . SER A 1 102 ? -1.884 10.529 -16.276 1.00 81.50 102 SER A CA 1
ATOM 764 C C . SER A 1 102 ? -1.490 12.007 -16.112 1.00 81.50 102 SER A C 1
ATOM 766 O O . SER A 1 102 ? -2.272 12.904 -16.430 1.00 81.50 102 SER A O 1
ATOM 768 N N . SER A 1 103 ? -0.231 12.281 -15.754 1.00 79.81 103 SER A N 1
ATOM 769 C CA . SER A 1 103 ? 0.333 13.639 -15.718 1.00 79.81 103 SER A CA 1
ATOM 770 C C . SER A 1 103 ? 0.362 14.314 -17.097 1.00 79.81 103 SER A C 1
ATOM 772 O O . SER A 1 103 ? 0.130 15.521 -17.210 1.00 79.81 103 SER A O 1
ATOM 774 N N . SER A 1 104 ? 0.592 13.543 -18.166 1.00 80.62 104 SER A N 1
ATOM 775 C CA . SER A 1 104 ? 0.607 14.062 -19.536 1.00 80.62 104 SER A CA 1
ATOM 776 C C . SER A 1 104 ? -0.791 14.473 -19.975 1.00 80.62 104 SER A C 1
ATOM 778 O O . SER A 1 104 ? -0.928 15.559 -20.526 1.00 80.62 104 SER A O 1
ATOM 780 N N . LEU A 1 105 ? -1.820 13.676 -19.653 1.00 78.44 105 LEU A N 1
ATOM 78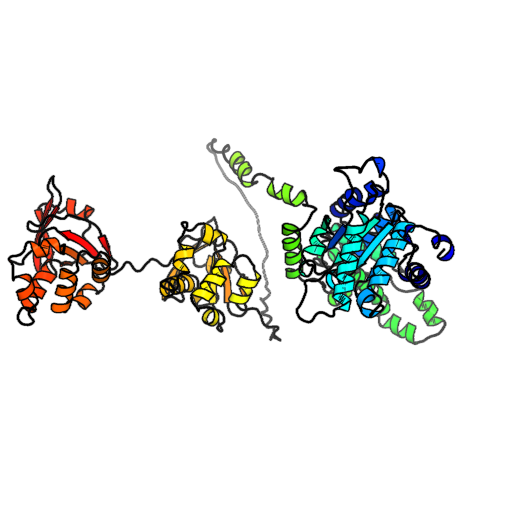1 C CA . LEU A 1 105 ? -3.229 13.997 -19.934 1.00 78.44 105 LEU A CA 1
ATOM 782 C C . LEU A 1 105 ? -3.680 15.311 -19.284 1.00 78.44 105 LEU A C 1
ATOM 784 O O . LEU A 1 105 ? -4.431 16.065 -19.894 1.00 78.44 105 LEU A O 1
ATOM 788 N N . MET A 1 106 ? -3.217 15.587 -18.062 1.00 72.56 106 MET A N 1
ATOM 789 C CA . MET A 1 106 ? -3.603 16.782 -17.304 1.00 72.56 106 MET A CA 1
ATOM 790 C C . MET A 1 106 ? -2.864 18.049 -17.752 1.00 72.56 106 MET A C 1
ATOM 792 O O . MET A 1 106 ? -3.453 19.125 -17.773 1.00 72.56 106 MET A O 1
ATOM 796 N N . SER A 1 107 ? -1.576 17.934 -18.087 1.00 74.12 107 SER A N 1
ATOM 797 C CA . SER A 1 107 ? -0.710 19.094 -18.344 1.00 74.12 107 SER A CA 1
ATOM 798 C C . SER A 1 107 ? -0.638 19.494 -19.818 1.00 74.12 107 SER A C 1
ATOM 800 O O . SER A 1 107 ? -0.807 20.665 -20.143 1.00 74.12 107 SER A O 1
ATOM 802 N N . LYS A 1 108 ? -0.401 18.538 -20.725 1.00 72.94 108 LYS A N 1
ATOM 803 C CA . LYS A 1 108 ? -0.130 18.824 -22.145 1.00 72.94 108 LYS A CA 1
ATOM 804 C C . LYS A 1 108 ? -1.395 19.092 -22.966 1.00 72.94 108 LYS A C 1
ATOM 806 O O . LYS A 1 108 ? -1.315 19.746 -23.998 1.00 72.94 108 LYS A O 1
ATOM 811 N N . TRP A 1 109 ? -2.549 18.613 -22.502 1.00 67.31 109 TRP A N 1
ATOM 812 C CA . TRP A 1 109 ? -3.812 18.579 -23.260 1.00 67.31 109 TRP A CA 1
ATOM 813 C C . TRP A 1 109 ? -4.926 19.381 -22.582 1.00 67.31 109 TRP A C 1
ATOM 815 O O . TRP A 1 109 ? -6.112 19.043 -22.649 1.00 67.31 109 TRP A O 1
ATOM 825 N N . MET A 1 110 ? -4.533 20.442 -21.879 1.00 62.59 110 MET A N 1
ATOM 826 C CA . MET A 1 110 ? -5.434 21.285 -21.105 1.00 62.59 110 MET A CA 1
ATOM 827 C C . MET A 1 110 ? -6.439 21.980 -22.045 1.00 62.59 110 MET A C 1
ATOM 829 O O . MET A 1 110 ? -6.059 22.786 -22.886 1.00 62.59 110 MET A O 1
ATOM 833 N N . GLY A 1 111 ? -7.727 21.633 -21.930 1.00 69.38 111 GLY A N 1
ATOM 834 C CA . GLY A 1 111 ? -8.816 22.161 -22.770 1.00 69.38 111 GLY A CA 1
ATOM 835 C C . GLY A 1 111 ? -9.358 21.192 -23.833 1.00 69.38 111 GLY A C 1
ATOM 836 O O . GLY A 1 111 ? -10.539 21.276 -24.163 1.00 69.38 111 GLY A O 1
ATOM 837 N N . GLU A 1 112 ? -8.561 20.219 -24.296 1.00 75.31 112 GLU A N 1
ATOM 838 C CA . GLU A 1 112 ? -8.979 19.194 -25.279 1.00 75.31 112 GLU A CA 1
ATOM 839 C C . GLU A 1 112 ? -8.865 17.744 -24.774 1.00 75.31 112 GLU A C 1
ATOM 841 O O . GLU A 1 112 ? -9.152 16.801 -25.513 1.00 75.31 112 GLU A O 1
ATOM 846 N N . GLY A 1 113 ? -8.504 17.538 -23.503 1.00 79.00 113 GLY A N 1
ATOM 847 C CA . GLY A 1 113 ? -8.276 16.206 -22.931 1.00 79.00 113 GLY A CA 1
ATOM 848 C C . GLY A 1 113 ? -9.445 15.221 -23.086 1.00 79.00 113 GLY A C 1
ATOM 849 O O . GLY A 1 113 ? -9.215 14.036 -23.293 1.00 79.00 113 GLY A O 1
ATOM 850 N N . GLU A 1 114 ? -10.698 15.689 -23.076 1.00 84.75 114 GLU A N 1
ATOM 851 C CA . GLU A 1 114 ? -11.883 14.851 -23.344 1.00 84.75 114 GLU A CA 1
ATOM 852 C C . GLU A 1 114 ? -11.870 14.274 -24.770 1.00 84.75 114 GLU A C 1
ATOM 854 O O . GLU A 1 114 ? -12.063 13.072 -24.970 1.00 84.75 114 GLU A O 1
ATOM 859 N N . LYS A 1 115 ? -11.579 15.115 -25.772 1.00 86.25 115 LYS A N 1
ATOM 860 C CA . LYS A 1 115 ? -11.469 14.683 -27.172 1.00 86.25 115 LYS A CA 1
ATOM 861 C C . LYS A 1 115 ? -10.300 13.718 -27.349 1.00 86.25 115 LYS A C 1
ATOM 863 O O . LYS A 1 115 ? -10.434 12.732 -28.068 1.00 86.25 115 LYS A O 1
ATOM 868 N N . MET A 1 116 ? -9.191 13.970 -26.655 1.00 85.00 116 MET A N 1
ATOM 869 C CA . MET A 1 116 ? -8.011 13.109 -26.679 1.00 85.00 116 MET A CA 1
ATOM 870 C C . MET A 1 116 ? -8.297 11.721 -26.096 1.00 85.00 116 MET A C 1
ATOM 872 O O . MET A 1 116 ? -7.943 10.713 -26.701 1.00 85.00 116 MET A O 1
ATOM 876 N N . VAL A 1 117 ? -8.996 11.642 -24.959 1.00 88.50 117 VAL A N 1
ATOM 877 C CA . VAL A 1 117 ? -9.411 10.358 -24.370 1.00 88.50 117 VAL A CA 1
ATOM 878 C C . VAL A 1 117 ? -10.344 9.602 -25.326 1.00 88.50 117 VAL A C 1
ATOM 880 O O . VAL A 1 117 ? -10.155 8.405 -25.541 1.00 88.50 117 VAL A O 1
ATOM 883 N N . ARG A 1 118 ? -11.288 10.283 -25.992 1.00 87.44 118 ARG A N 1
ATOM 884 C CA . ARG A 1 118 ? -12.121 9.657 -27.039 1.00 87.44 118 ARG A CA 1
ATOM 885 C C . ARG A 1 118 ? -11.300 9.131 -28.211 1.00 87.44 118 ARG A C 1
ATOM 887 O O . ARG A 1 118 ? -11.512 7.993 -28.630 1.00 87.44 118 ARG A O 1
ATOM 894 N N . ALA A 1 119 ? -10.367 9.938 -28.716 1.00 88.00 119 ALA A N 1
ATOM 895 C CA . ALA A 1 119 ? -9.472 9.570 -29.808 1.00 88.00 119 ALA A CA 1
ATOM 896 C C . ALA A 1 119 ? -8.617 8.353 -29.441 1.00 88.00 119 ALA A C 1
ATOM 898 O O . ALA A 1 119 ? -8.574 7.390 -30.202 1.00 88.00 119 ALA A O 1
ATOM 899 N N . LEU A 1 120 ? -8.030 8.335 -28.242 1.00 89.25 120 LEU A N 1
ATOM 900 C CA . LEU A 1 120 ? -7.228 7.222 -27.738 1.00 89.25 120 LEU A CA 1
ATOM 901 C C . LEU A 1 120 ? -8.002 5.901 -27.766 1.00 89.25 120 LEU A C 1
ATOM 903 O O . LEU A 1 120 ? -7.542 4.919 -28.347 1.00 89.25 120 LEU A O 1
ATOM 907 N N . PHE A 1 121 ? -9.198 5.877 -27.174 1.00 88.44 121 PHE A N 1
ATOM 908 C CA . PHE A 1 121 ? -10.010 4.662 -27.131 1.00 88.44 121 PHE A CA 1
ATOM 909 C C . PHE A 1 121 ? -10.545 4.268 -28.511 1.00 88.44 121 PHE A C 1
ATOM 911 O O . PHE A 1 121 ? -10.693 3.081 -28.792 1.00 88.44 121 PHE A O 1
ATOM 918 N N . ALA A 1 122 ? -10.806 5.227 -29.400 1.00 87.00 122 ALA A N 1
ATOM 919 C CA . ALA A 1 122 ? -11.201 4.944 -30.774 1.00 87.00 122 ALA A CA 1
ATOM 920 C C . ALA A 1 122 ? -10.067 4.316 -31.600 1.00 87.00 122 ALA A C 1
ATOM 922 O O . ALA A 1 122 ? -10.294 3.317 -32.285 1.00 87.00 122 ALA A O 1
ATOM 923 N N . VAL A 1 123 ? -8.842 4.836 -31.481 1.00 87.62 123 VAL A N 1
ATOM 924 C CA . VAL A 1 123 ? -7.652 4.268 -32.133 1.00 87.62 123 VAL A CA 1
ATOM 925 C C . VAL A 1 123 ? -7.343 2.881 -31.572 1.00 87.62 123 VAL A C 1
ATOM 927 O O . VAL A 1 123 ? -7.105 1.949 -32.339 1.00 87.62 123 VAL A O 1
ATOM 930 N N . ALA A 1 124 ? -7.423 2.705 -30.251 1.00 88.00 124 ALA A N 1
ATOM 931 C CA . ALA A 1 124 ? -7.249 1.401 -29.619 1.00 88.00 124 ALA A CA 1
ATOM 932 C C . ALA A 1 124 ? -8.313 0.391 -30.077 1.00 88.00 124 ALA A C 1
ATOM 934 O O . ALA A 1 124 ? -7.992 -0.769 -30.330 1.00 88.00 124 ALA A O 1
ATOM 935 N N . ARG A 1 125 ? -9.567 0.830 -30.272 1.00 85.50 125 ARG A N 1
ATOM 936 C CA . ARG A 1 125 ? -10.629 -0.007 -30.849 1.00 85.50 125 ARG A CA 1
ATOM 937 C C . ARG A 1 125 ? -10.352 -0.400 -32.301 1.00 85.50 125 ARG A C 1
ATOM 939 O O . ARG A 1 125 ? -10.727 -1.505 -32.678 1.00 85.50 125 ARG A O 1
ATOM 946 N N . ALA A 1 126 ? -9.713 0.458 -33.090 1.00 84.81 126 ALA A N 1
ATOM 947 C CA . ALA A 1 126 ? -9.358 0.158 -34.475 1.00 84.81 126 ALA A CA 1
ATOM 948 C C . ALA A 1 126 ? -8.111 -0.743 -34.602 1.00 84.81 126 ALA A C 1
ATOM 950 O O . ALA A 1 126 ? -7.972 -1.462 -35.587 1.00 84.81 126 ALA A O 1
ATOM 951 N N . LYS A 1 127 ? -7.224 -0.750 -33.596 1.00 85.25 127 LYS A N 1
ATOM 952 C CA . LYS A 1 127 ? -5.997 -1.571 -33.547 1.00 85.25 127 LYS A CA 1
ATOM 953 C C . LYS A 1 127 ? -6.105 -2.811 -32.635 1.00 85.25 127 LYS A C 1
ATOM 955 O O . LYS A 1 127 ? -5.096 -3.284 -32.114 1.00 85.25 127 LYS A O 1
ATOM 960 N N . GLN A 1 128 ? -7.312 -3.342 -32.425 1.00 82.69 128 GLN A N 1
ATOM 961 C CA . GLN A 1 128 ? -7.530 -4.519 -31.571 1.00 82.69 128 GLN A CA 1
ATOM 962 C C . GLN A 1 128 ? -6.815 -5.783 -32.100 1.00 82.69 128 GLN A C 1
ATOM 964 O O . GLN A 1 128 ? -6.831 -6.021 -33.309 1.00 82.69 128 GLN A O 1
ATOM 969 N N . PRO A 1 129 ? -6.285 -6.659 -31.220 1.00 86.44 129 PRO A N 1
ATOM 970 C CA . PRO A 1 129 ? -6.301 -6.572 -29.756 1.00 86.44 129 PRO A CA 1
ATOM 971 C C . PRO A 1 129 ? -5.355 -5.484 -29.220 1.00 86.44 129 PRO A C 1
ATOM 973 O O . PRO A 1 129 ? -4.241 -5.309 -29.715 1.00 86.44 129 PRO A O 1
ATOM 976 N N . ALA A 1 130 ? -5.819 -4.740 -28.213 1.00 88.06 130 ALA A N 1
ATOM 977 C CA . ALA A 1 130 ? -5.130 -3.555 -27.702 1.00 88.06 130 ALA A CA 1
ATOM 978 C C . ALA A 1 130 ? -5.093 -3.520 -26.168 1.00 88.06 130 ALA A C 1
ATOM 980 O O . ALA A 1 130 ? -6.079 -3.841 -25.496 1.00 88.06 130 ALA A O 1
ATOM 981 N N . VAL A 1 131 ? -3.963 -3.073 -25.620 1.00 90.25 131 VAL A N 1
ATOM 982 C CA . VAL A 1 131 ? -3.749 -2.848 -24.186 1.00 90.25 131 VAL A CA 1
ATOM 983 C C . VAL A 1 131 ? -3.467 -1.366 -23.959 1.00 90.25 131 VAL A C 1
ATOM 985 O O . VAL A 1 131 ? -2.487 -0.836 -24.478 1.00 90.25 131 VAL A O 1
ATOM 988 N N . ILE A 1 132 ? -4.312 -0.701 -23.170 1.00 92.19 132 ILE A N 1
ATOM 989 C CA . ILE A 1 132 ? -4.127 0.693 -22.756 1.00 92.19 132 ILE A CA 1
ATOM 990 C C . ILE A 1 132 ? -3.555 0.712 -21.345 1.00 92.19 132 ILE A C 1
ATOM 992 O O . ILE A 1 132 ? -4.248 0.378 -20.388 1.00 92.19 132 ILE A O 1
ATOM 996 N N . PHE A 1 133 ? -2.300 1.119 -21.212 1.00 93.31 133 PHE A N 1
ATOM 997 C CA . PHE A 1 133 ? -1.618 1.312 -19.944 1.00 93.31 133 PHE A CA 1
ATOM 998 C C . PHE A 1 133 ? -1.670 2.773 -19.506 1.00 93.31 133 PHE A C 1
ATOM 1000 O O . PHE A 1 133 ? -1.200 3.660 -20.219 1.00 93.31 133 PHE A O 1
ATOM 1007 N N . ILE A 1 134 ? -2.222 3.004 -18.317 1.00 92.62 134 ILE A N 1
ATOM 1008 C CA . ILE A 1 134 ? -2.327 4.319 -17.689 1.00 92.62 134 ILE A CA 1
ATOM 1009 C C . ILE A 1 134 ? -1.460 4.314 -16.431 1.00 92.62 134 ILE A C 1
ATOM 1011 O O . ILE A 1 134 ? -1.824 3.692 -15.430 1.00 92.62 134 ILE A O 1
ATOM 1015 N N . ASP A 1 135 ? -0.320 5.000 -16.482 1.00 91.56 135 ASP A N 1
ATOM 1016 C CA . ASP A 1 135 ? 0.557 5.158 -15.320 1.00 91.56 135 ASP A CA 1
ATOM 1017 C C . ASP A 1 135 ? 0.078 6.295 -14.410 1.00 91.56 135 ASP A C 1
ATOM 1019 O O . ASP A 1 135 ? -0.525 7.269 -14.879 1.00 91.56 135 ASP A O 1
ATOM 1023 N N . GLU A 1 136 ? 0.355 6.166 -13.113 1.00 90.94 136 GLU A N 1
ATOM 1024 C CA . GLU A 1 136 ? -0.074 7.099 -12.058 1.00 90.94 136 GLU A CA 1
ATOM 1025 C C . GLU A 1 136 ? -1.568 7.439 -12.141 1.00 90.94 136 GLU A C 1
ATOM 1027 O O . GLU A 1 136 ? -1.977 8.604 -12.088 1.00 90.94 136 GLU A O 1
ATOM 1032 N N . VAL A 1 137 ? -2.397 6.404 -12.320 1.00 90.94 137 VAL A N 1
ATOM 1033 C CA . VAL A 1 137 ? -3.843 6.551 -12.550 1.00 90.94 137 VAL A CA 1
ATOM 1034 C C . VAL A 1 137 ? -4.557 7.270 -11.398 1.00 90.94 137 VAL A C 1
ATOM 1036 O O . VAL A 1 137 ? -5.602 7.884 -11.602 1.00 90.94 137 VAL A O 1
ATOM 1039 N N . ASP A 1 138 ? -3.969 7.273 -10.201 1.00 89.56 138 ASP A N 1
ATOM 1040 C CA . ASP A 1 138 ? -4.415 8.060 -9.051 1.00 89.56 138 ASP A CA 1
ATOM 1041 C C . ASP A 1 138 ? -4.451 9.567 -9.326 1.00 89.56 138 ASP A C 1
ATOM 1043 O O . ASP A 1 138 ? -5.337 10.241 -8.814 1.00 89.56 138 ASP A O 1
ATOM 1047 N N . SER A 1 139 ? -3.592 10.103 -10.194 1.00 86.94 139 SER A N 1
ATOM 1048 C CA . SER A 1 139 ? -3.596 11.543 -10.488 1.00 86.94 139 SER A CA 1
ATOM 1049 C C . SER A 1 139 ? -4.828 12.014 -11.276 1.00 86.94 139 SER A C 1
ATOM 1051 O O . SER A 1 139 ? -5.259 13.149 -11.091 1.00 86.94 139 SER A O 1
ATOM 1053 N N . VAL A 1 140 ? -5.435 11.152 -12.103 1.00 85.50 140 VAL A N 1
ATOM 1054 C CA . VAL A 1 140 ? -6.658 11.464 -12.877 1.00 85.50 140 VAL A CA 1
ATOM 1055 C C . VAL A 1 140 ? -7.916 10.874 -12.227 1.00 85.50 140 VAL A C 1
ATOM 1057 O O . VAL A 1 140 ? -8.994 11.457 -12.322 1.00 85.50 140 VAL A O 1
ATOM 1060 N N . LEU A 1 141 ? -7.805 9.727 -11.549 1.00 86.44 141 LEU A N 1
ATOM 1061 C CA . LEU A 1 141 ? -8.927 9.010 -10.927 1.00 86.44 141 LEU A CA 1
ATOM 1062 C C . LEU A 1 141 ? -8.959 9.132 -9.387 1.00 86.44 141 LEU A C 1
ATOM 1064 O O . LEU A 1 141 ? -9.475 8.246 -8.700 1.00 86.44 141 LEU A O 1
ATOM 1068 N N . SER A 1 142 ? -8.435 10.228 -8.834 1.00 85.25 142 SER A N 1
ATOM 1069 C CA . SER A 1 142 ? -8.449 10.505 -7.388 1.00 85.25 142 SER A CA 1
ATOM 1070 C C . SER A 1 142 ? -9.843 10.851 -6.851 1.00 85.25 142 SER A C 1
ATOM 1072 O O . SER A 1 142 ? -10.773 11.154 -7.601 1.00 85.25 142 SER A O 1
ATOM 1074 N N . GLN A 1 143 ? -10.022 10.809 -5.529 1.00 82.31 143 GLN A N 1
ATOM 1075 C CA . GLN A 1 143 ? -11.231 11.312 -4.866 1.00 82.31 143 GLN A CA 1
ATOM 1076 C C . GLN A 1 143 ? -11.462 12.802 -5.161 1.00 82.31 143 GLN A C 1
ATOM 1078 O O . GLN A 1 143 ? -10.530 13.601 -5.113 1.00 82.31 143 GLN A O 1
ATOM 1083 N N . ARG A 1 144 ? -12.724 13.171 -5.428 1.00 77.81 144 ARG A N 1
ATOM 1084 C CA . ARG A 1 144 ? -13.113 14.560 -5.721 1.00 77.81 144 ARG A CA 1
ATOM 1085 C C . ARG A 1 144 ? -12.800 15.448 -4.519 1.00 77.81 144 ARG A C 1
ATOM 1087 O O . ARG A 1 144 ? -13.240 15.145 -3.410 1.00 77.81 144 ARG A O 1
ATOM 1094 N N . ARG A 1 145 ? -12.075 16.542 -4.748 1.00 76.19 145 ARG A N 1
ATOM 1095 C CA . ARG A 1 145 ? -11.763 17.552 -3.725 1.00 76.19 145 ARG A CA 1
ATOM 1096 C C . ARG A 1 145 ? -12.532 18.839 -4.018 1.00 76.19 145 ARG A C 1
ATOM 1098 O O . ARG A 1 145 ? -12.754 19.183 -5.177 1.00 76.19 145 ARG A O 1
ATOM 1105 N N . GLU A 1 146 ? -12.933 19.561 -2.977 1.00 65.56 146 GLU A N 1
ATOM 1106 C CA . GLU A 1 146 ? -13.507 20.900 -3.143 1.00 65.56 146 GLU A CA 1
ATOM 1107 C C . GLU A 1 146 ? -12.443 21.837 -3.745 1.00 65.56 146 GLU A C 1
ATOM 1109 O O . GLU A 1 146 ? -11.337 21.941 -3.219 1.00 65.56 146 GLU A O 1
ATOM 1114 N N . GLY A 1 147 ? -12.754 22.473 -4.882 1.00 71.69 147 GLY A N 1
ATOM 1115 C CA . GLY A 1 147 ? -11.821 23.333 -5.629 1.00 71.69 147 GLY A CA 1
ATOM 1116 C C . GLY A 1 147 ? -11.100 22.670 -6.813 1.00 71.69 147 GLY A C 1
ATOM 1117 O O . GLY A 1 147 ? -10.197 23.273 -7.390 1.00 71.69 147 GLY A O 1
ATOM 1118 N N . GLU A 1 148 ? -11.476 21.448 -7.197 1.00 78.44 148 GLU A N 1
ATOM 1119 C CA . GLU A 1 148 ? -10.945 20.786 -8.394 1.00 78.44 148 GLU A CA 1
ATOM 1120 C C . GLU A 1 148 ? -11.366 21.512 -9.690 1.00 78.44 148 GLU A C 1
ATOM 1122 O O . GLU A 1 148 ? -12.503 21.966 -9.830 1.00 78.44 148 GLU A O 1
ATOM 1127 N N . GLN A 1 149 ? -10.447 21.631 -10.654 1.00 79.94 149 GLN A N 1
ATOM 1128 C CA . GLN A 1 149 ? -10.717 22.309 -11.925 1.00 79.94 149 GLN A CA 1
ATOM 1129 C C . GLN A 1 149 ? -11.741 21.529 -12.765 1.00 79.94 149 GLN A C 1
ATOM 1131 O O . GLN A 1 149 ? -11.614 20.317 -12.948 1.00 79.94 149 GLN A O 1
ATOM 1136 N N . GLU A 1 150 ? -12.709 22.230 -13.371 1.00 81.31 150 GLU A N 1
ATOM 1137 C CA . GLU A 1 150 ? -13.741 21.597 -14.209 1.00 81.31 150 GLU A CA 1
ATOM 1138 C C . GLU A 1 150 ? -13.165 20.750 -15.355 1.00 81.31 150 GLU A C 1
ATOM 1140 O O . GLU A 1 150 ? -13.739 19.720 -15.710 1.00 81.31 150 GLU A O 1
ATOM 1145 N N . GLY A 1 151 ? -12.024 21.155 -15.927 1.00 80.06 151 GLY A N 1
ATOM 1146 C CA . GLY A 1 151 ? -11.353 20.412 -16.997 1.00 80.06 151 GLY A CA 1
ATOM 1147 C C . GLY A 1 151 ? -10.932 19.003 -16.566 1.00 80.06 151 GLY A C 1
ATOM 1148 O O . GLY A 1 151 ? -11.172 18.041 -17.295 1.00 80.06 151 GLY A O 1
ATOM 1149 N N . THR A 1 152 ? -10.390 18.862 -15.355 1.00 81.62 152 THR A N 1
ATOM 1150 C CA . THR A 1 152 ? -9.996 17.566 -14.785 1.00 81.62 152 THR A CA 1
ATOM 1151 C C . THR A 1 152 ? -11.201 16.661 -14.568 1.00 81.62 152 THR A C 1
ATOM 1153 O O . THR A 1 152 ? -11.173 15.486 -14.933 1.00 81.62 152 THR A O 1
ATOM 1156 N N . ILE A 1 153 ? -12.304 17.226 -14.072 1.00 84.06 153 ILE A N 1
ATOM 1157 C CA . ILE A 1 153 ? -13.553 16.491 -13.843 1.00 84.06 153 ILE A CA 1
ATOM 1158 C C . ILE A 1 153 ? -14.118 15.949 -15.164 1.00 84.06 153 ILE A C 1
ATOM 1160 O O . ILE A 1 153 ? -14.563 14.800 -15.215 1.00 84.06 153 ILE A O 1
ATOM 1164 N N . ARG A 1 154 ? -14.084 16.744 -16.243 1.00 85.50 154 ARG A N 1
ATOM 1165 C CA . ARG A 1 154 ? -14.539 16.308 -17.576 1.00 85.50 154 ARG A CA 1
ATOM 1166 C C . ARG A 1 154 ? -13.685 15.163 -18.114 1.00 85.50 154 ARG A C 1
ATOM 1168 O O . ARG A 1 154 ? -14.242 14.155 -18.540 1.00 85.50 154 ARG A O 1
ATOM 1175 N N . ILE A 1 155 ? -12.358 15.267 -18.009 1.00 87.50 155 ILE A N 1
ATOM 1176 C CA . ILE A 1 155 ? -11.424 14.205 -18.423 1.00 87.50 155 ILE A CA 1
ATOM 1177 C C . ILE A 1 155 ? -11.673 12.919 -17.630 1.00 87.50 155 ILE A C 1
ATOM 1179 O O . ILE A 1 155 ? -11.773 11.843 -18.215 1.00 87.50 155 ILE A O 1
ATOM 1183 N N . LYS A 1 156 ? -11.824 13.024 -16.306 1.00 87.44 156 LYS A N 1
ATOM 1184 C CA . LYS A 1 156 ? -12.118 11.888 -15.428 1.00 87.44 156 LYS A CA 1
ATOM 1185 C C . LYS A 1 156 ? -13.430 11.200 -15.805 1.00 87.44 156 LYS A C 1
ATOM 1187 O O . LYS A 1 156 ? -13.469 9.977 -15.927 1.00 87.44 156 LYS A O 1
ATOM 1192 N N . ASN A 1 157 ? -14.499 11.974 -15.994 1.00 87.25 157 ASN A N 1
ATOM 1193 C CA . ASN A 1 157 ? -15.797 11.431 -16.384 1.00 87.25 157 ASN A CA 1
ATOM 1194 C C . ASN A 1 157 ? -15.720 10.752 -17.756 1.00 87.25 157 ASN A C 1
ATOM 1196 O O . ASN A 1 157 ? -16.220 9.641 -17.900 1.00 87.25 157 ASN A O 1
ATOM 1200 N N . GLU A 1 158 ? -15.052 11.367 -18.734 1.00 88.25 158 GLU A N 1
ATOM 1201 C CA . GLU A 1 158 ? -14.877 10.779 -20.063 1.00 88.25 158 GLU A CA 1
ATOM 1202 C C . GLU A 1 158 ? -14.061 9.484 -20.014 1.00 88.25 158 GLU A C 1
ATOM 1204 O O . GLU A 1 158 ? -14.446 8.497 -20.633 1.00 88.25 158 GLU A O 1
ATOM 1209 N N . LEU A 1 159 ? -12.976 9.440 -19.235 1.00 88.62 159 LEU A N 1
ATOM 1210 C CA . LEU A 1 159 ? -12.170 8.232 -19.070 1.00 88.62 159 LEU A CA 1
ATOM 1211 C C . LEU A 1 159 ? -12.998 7.084 -18.479 1.00 88.62 159 LEU A C 1
ATOM 1213 O O . LEU A 1 159 ? -12.956 5.968 -18.993 1.00 88.62 159 LEU A O 1
ATOM 1217 N N . LEU A 1 160 ? -13.797 7.357 -17.444 1.00 87.50 160 LEU A N 1
ATOM 1218 C CA . LEU A 1 160 ? -14.701 6.365 -16.855 1.00 87.50 160 LEU A CA 1
ATOM 1219 C C . LEU A 1 160 ? -15.776 5.907 -17.853 1.00 87.50 160 LEU A C 1
ATOM 1221 O O . LEU A 1 160 ? -16.043 4.709 -17.949 1.00 87.50 160 LEU A O 1
ATOM 1225 N N . VAL A 1 161 ? -16.342 6.835 -18.632 1.00 87.06 161 VAL A N 1
ATOM 1226 C CA . VAL A 1 161 ? -17.314 6.530 -19.691 1.00 87.06 161 VAL A CA 1
ATOM 1227 C C . VAL A 1 161 ? -16.687 5.700 -20.805 1.00 87.06 161 VAL A C 1
ATOM 1229 O O . VAL A 1 161 ? -17.358 4.813 -21.307 1.00 87.06 161 VAL A O 1
ATOM 1232 N N . GLN A 1 162 ? -15.426 5.908 -21.190 1.00 86.62 162 GLN A N 1
ATOM 1233 C CA . GLN A 1 162 ? -14.774 5.074 -22.207 1.00 86.62 162 GLN A CA 1
ATOM 1234 C C . GLN A 1 162 ? -14.432 3.671 -21.688 1.00 86.62 162 GLN A C 1
ATOM 1236 O O . GLN A 1 162 ? -14.557 2.702 -22.440 1.00 86.62 162 GLN A O 1
ATOM 1241 N N . ILE A 1 163 ? -14.055 3.542 -20.409 1.00 83.25 163 ILE A N 1
ATOM 1242 C CA . ILE A 1 163 ? -13.818 2.235 -19.775 1.00 83.25 163 ILE A CA 1
ATOM 1243 C C . ILE A 1 163 ? -15.126 1.423 -19.703 1.00 83.25 163 ILE A C 1
ATOM 1245 O O . ILE A 1 163 ? -15.117 0.235 -20.025 1.00 83.25 163 ILE A O 1
ATOM 1249 N N . ASP A 1 164 ? -16.248 2.062 -19.346 1.00 76.06 164 ASP A N 1
ATOM 1250 C CA . ASP A 1 164 ? -17.581 1.433 -19.306 1.00 76.06 164 ASP A CA 1
ATOM 1251 C C . ASP A 1 164 ? -18.172 1.230 -20.715 1.00 76.06 164 ASP A C 1
ATOM 1253 O O . ASP A 1 164 ? -18.718 0.178 -21.040 1.00 76.06 164 ASP A O 1
ATOM 1257 N N . GLY A 1 165 ? -18.059 2.250 -21.564 1.00 63.34 165 GLY A N 1
ATOM 1258 C CA . GLY A 1 165 ? -18.662 2.377 -22.891 1.00 63.34 165 GLY A CA 1
ATOM 1259 C C . GLY A 1 165 ? -18.013 1.499 -23.954 1.00 63.34 165 GLY A C 1
ATOM 1260 O O . GLY A 1 165 ? -18.654 1.198 -24.960 1.00 63.34 165 GLY A O 1
ATOM 1261 N N . ALA A 1 166 ? -16.814 0.971 -23.692 1.00 52.84 166 ALA A N 1
ATOM 1262 C CA . ALA A 1 166 ? -16.314 -0.210 -24.391 1.00 52.84 166 ALA A CA 1
ATOM 1263 C C . ALA A 1 166 ? -17.292 -1.406 -24.300 1.00 52.84 166 ALA A C 1
ATOM 1265 O O . ALA A 1 166 ? -17.224 -2.304 -25.135 1.00 52.84 166 ALA A O 1
ATOM 1266 N N . GLY A 1 167 ? -18.197 -1.421 -23.315 1.00 45.62 167 GLY A N 1
ATOM 1267 C CA . GLY A 1 167 ? -19.262 -2.407 -23.127 1.00 45.62 167 GLY A CA 1
ATOM 1268 C C . GLY A 1 167 ? -20.559 -2.139 -23.898 1.00 45.62 167 GLY A C 1
ATOM 1269 O O . GLY A 1 167 ? -21.536 -2.855 -23.686 1.00 45.62 167 GLY A O 1
ATOM 1270 N N . SER A 1 168 ? -20.611 -1.141 -24.787 1.00 41.47 168 SER A N 1
ATOM 1271 C CA . SER A 1 168 ? -21.813 -0.904 -25.593 1.00 41.47 168 SER A CA 1
ATOM 1272 C C . SER A 1 168 ? -21.891 -1.900 -26.758 1.00 41.47 168 SER A C 1
ATOM 1274 O O . SER A 1 168 ? -21.281 -1.716 -27.806 1.00 41.47 168 SER A O 1
ATOM 1276 N N . THR A 1 169 ? -22.736 -2.915 -26.577 1.00 45.00 169 THR A N 1
ATOM 1277 C CA . THR A 1 169 ? -23.407 -3.751 -27.600 1.00 45.00 169 THR A CA 1
ATOM 1278 C C . THR A 1 169 ? -22.628 -4.840 -28.343 1.00 45.00 169 THR A C 1
ATOM 1280 O O . THR A 1 169 ? -23.281 -5.797 -28.748 1.00 45.00 169 THR A O 1
ATOM 1283 N N . ASP A 1 170 ? -21.296 -4.801 -28.449 1.00 50.12 170 ASP A N 1
ATOM 1284 C CA . ASP A 1 170 ? -20.549 -5.871 -29.137 1.00 50.12 170 ASP A CA 1
ATOM 1285 C C . ASP A 1 170 ? -19.735 -6.744 -28.174 1.00 50.12 170 ASP A C 1
ATOM 1287 O O . ASP A 1 170 ? -18.770 -6.311 -27.538 1.00 50.12 170 ASP A O 1
ATOM 1291 N N . GLN A 1 171 ? -20.100 -8.025 -28.122 1.00 53.53 171 GLN A N 1
ATOM 1292 C CA . GLN A 1 171 ? -19.440 -9.100 -27.369 1.00 53.53 171 GLN A CA 1
ATOM 1293 C C . GLN A 1 171 ? -18.017 -9.439 -27.883 1.00 53.53 171 GLN A C 1
ATOM 1295 O O . GLN A 1 171 ? -17.462 -10.472 -27.516 1.00 53.53 171 GLN A O 1
ATOM 1300 N N . GLU A 1 172 ? -17.411 -8.587 -28.720 1.00 60.22 172 GLU A N 1
ATOM 1301 C CA . GLU A 1 172 ? -16.153 -8.856 -29.437 1.00 60.22 172 GLU A CA 1
ATOM 1302 C C . GLU A 1 172 ? -15.022 -7.844 -29.174 1.00 60.22 172 GLU A C 1
ATOM 1304 O O . GLU A 1 172 ? -13.923 -8.002 -29.710 1.00 60.22 172 GLU A O 1
ATOM 1309 N N . VAL A 1 173 ? -15.229 -6.820 -28.335 1.00 68.69 173 VAL A N 1
ATOM 1310 C CA . VAL A 1 173 ? -14.188 -5.807 -28.076 1.00 68.69 173 VAL A CA 1
ATOM 1311 C C . VAL A 1 173 ? -13.044 -6.389 -27.229 1.00 68.69 173 VAL A C 1
ATOM 1313 O O . VAL A 1 173 ? -13.166 -6.555 -26.016 1.00 68.69 173 VAL A O 1
ATOM 1316 N N . ARG A 1 174 ? -11.893 -6.644 -27.865 1.00 77.94 174 ARG A N 1
ATOM 1317 C CA . ARG A 1 174 ? -10.646 -7.147 -27.252 1.00 77.94 174 ARG A CA 1
ATOM 1318 C C . ARG A 1 174 ? -9.750 -5.997 -26.799 1.00 77.94 174 ARG A C 1
ATOM 1320 O O . ARG A 1 174 ? -8.661 -5.785 -27.339 1.00 77.94 174 ARG A O 1
ATOM 1327 N N . LEU A 1 175 ? -10.243 -5.231 -25.832 1.00 86.69 175 LEU A N 1
ATOM 1328 C CA . LEU A 1 175 ? -9.540 -4.082 -25.270 1.00 86.69 175 LEU A CA 1
ATOM 1329 C C . LEU A 1 175 ? -9.394 -4.235 -23.757 1.00 86.69 175 LEU A C 1
ATOM 1331 O O . LEU A 1 175 ? -10.380 -4.442 -23.051 1.00 86.69 175 LEU A O 1
ATOM 1335 N N . LEU A 1 176 ? -8.160 -4.107 -23.273 1.00 88.94 176 LEU A N 1
ATOM 1336 C CA . LEU A 1 176 ? -7.818 -4.185 -21.856 1.00 88.94 176 LEU A CA 1
ATOM 1337 C C . LEU A 1 176 ? -7.234 -2.854 -21.386 1.00 88.94 176 LEU A C 1
ATOM 1339 O O . LEU A 1 176 ? -6.263 -2.364 -21.958 1.00 88.94 176 LEU A O 1
ATOM 1343 N N . VAL A 1 177 ? -7.780 -2.304 -20.305 1.00 91.75 177 VAL A N 1
ATOM 1344 C CA . VAL A 1 177 ? -7.228 -1.130 -19.624 1.00 91.75 177 VAL A CA 1
ATOM 1345 C C . VAL A 1 177 ? -6.446 -1.588 -18.397 1.00 91.75 177 VAL A C 1
ATOM 1347 O O . VAL A 1 177 ? -6.990 -2.248 -17.511 1.00 91.75 177 VAL A O 1
ATOM 1350 N N . VAL A 1 178 ? -5.165 -1.236 -18.338 1.00 93.19 178 VAL A N 1
ATOM 1351 C CA . VAL A 1 178 ? -4.258 -1.527 -17.227 1.00 93.19 178 VAL A CA 1
ATOM 1352 C C . VAL A 1 178 ? -3.879 -0.215 -16.547 1.00 93.19 178 VAL A C 1
ATOM 1354 O O . VAL A 1 178 ? -3.142 0.588 -17.108 1.00 93.19 178 VAL A O 1
ATOM 1357 N N . GLY A 1 179 ? -4.371 0.013 -15.334 1.00 94.19 179 GLY A N 1
ATOM 1358 C CA . GLY A 1 179 ? -3.950 1.141 -14.505 1.00 94.19 179 GL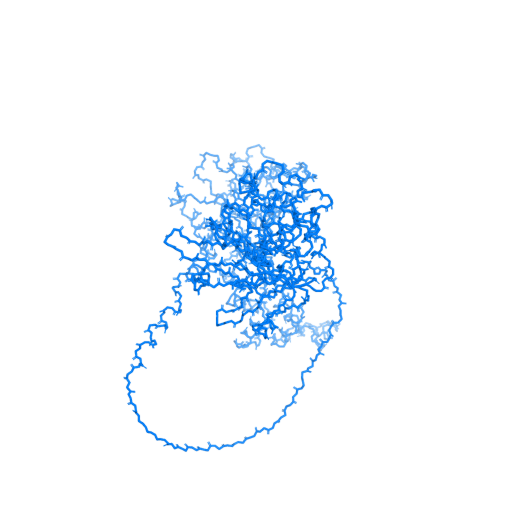Y A CA 1
ATOM 1359 C C . GLY A 1 179 ? -2.780 0.749 -13.609 1.00 94.19 179 GLY A C 1
ATOM 1360 O O . GLY A 1 179 ? -2.811 -0.328 -13.016 1.00 94.19 179 GLY A O 1
ATOM 1361 N N . ALA A 1 180 ? -1.778 1.613 -13.465 1.00 94.69 180 ALA A N 1
ATOM 1362 C CA . ALA A 1 180 ? -0.745 1.489 -12.441 1.00 94.69 180 ALA A CA 1
ATOM 1363 C C . ALA A 1 180 ? -0.836 2.635 -11.431 1.00 94.69 180 ALA A C 1
ATOM 1365 O O . ALA A 1 180 ? -1.037 3.788 -11.801 1.00 94.69 180 ALA A O 1
ATOM 1366 N N . THR A 1 181 ? -0.687 2.319 -10.143 1.00 94.25 181 THR A N 1
ATOM 1367 C CA . THR A 1 181 ? -0.650 3.331 -9.079 1.00 94.25 181 THR A CA 1
ATOM 1368 C C . THR A 1 181 ? 0.304 2.944 -7.953 1.00 94.25 181 THR A C 1
ATOM 1370 O O . THR A 1 181 ? 0.471 1.767 -7.626 1.00 94.25 181 THR A O 1
ATOM 1373 N N . ASN A 1 182 ? 0.917 3.955 -7.339 1.00 94.19 182 ASN A N 1
ATOM 1374 C CA . ASN A 1 182 ? 1.658 3.819 -6.084 1.00 94.19 182 ASN A CA 1
ATOM 1375 C C . ASN A 1 182 ? 0.798 4.212 -4.870 1.00 94.19 182 ASN A C 1
ATOM 1377 O O . ASN A 1 182 ? 1.247 4.082 -3.737 1.00 94.19 182 ASN A O 1
ATOM 1381 N N . ARG A 1 183 ? -0.423 4.718 -5.088 1.00 92.06 183 ARG A N 1
ATOM 1382 C CA . ARG A 1 183 ? -1.301 5.269 -4.048 1.00 92.06 183 ARG A CA 1
ATOM 1383 C C . ARG A 1 183 ? -2.746 4.795 -4.231 1.00 92.06 183 ARG A C 1
ATOM 1385 O O . ARG A 1 183 ? -3.651 5.597 -4.465 1.00 92.06 183 ARG A O 1
ATOM 1392 N N . PRO A 1 184 ? -3.004 3.484 -4.106 1.00 91.75 184 PRO A N 1
ATOM 1393 C CA . PRO A 1 184 ? -4.330 2.916 -4.348 1.00 91.75 184 PRO A CA 1
ATOM 1394 C C . PRO A 1 184 ? -5.420 3.451 -3.397 1.00 91.75 184 PRO A C 1
ATOM 1396 O O . PRO A 1 184 ? -6.608 3.404 -3.720 1.00 91.75 184 PRO A O 1
ATOM 1399 N N . GLN A 1 185 ? -5.036 3.998 -2.242 1.00 90.50 185 GLN A N 1
ATOM 1400 C CA . GLN A 1 185 ? -5.917 4.675 -1.291 1.00 90.50 185 GLN A CA 1
ATOM 1401 C C . GLN A 1 185 ? -6.531 5.977 -1.828 1.00 90.50 185 GLN A C 1
ATOM 1403 O O . GLN A 1 185 ? -7.630 6.338 -1.411 1.00 90.50 185 GLN A O 1
ATOM 1408 N N . GLU A 1 186 ? -5.854 6.669 -2.752 1.00 90.50 186 GLU A N 1
ATOM 1409 C CA . GLU A 1 186 ? -6.336 7.941 -3.309 1.00 90.50 186 GLU A CA 1
ATOM 1410 C C . GLU A 1 186 ? -7.406 7.740 -4.388 1.00 90.50 186 GLU A C 1
ATOM 1412 O O . GLU A 1 186 ? -8.146 8.675 -4.696 1.00 90.50 186 GLU A O 1
ATOM 1417 N N . LEU A 1 187 ? -7.532 6.522 -4.926 1.00 90.06 187 LEU A N 1
ATOM 1418 C CA . LEU A 1 187 ? -8.529 6.195 -5.939 1.00 90.06 187 LEU A CA 1
ATOM 1419 C C . LEU A 1 187 ? -9.951 6.359 -5.404 1.00 90.06 187 LEU A C 1
ATOM 1421 O O . LEU A 1 187 ? -10.251 6.050 -4.244 1.00 90.06 187 LEU A O 1
ATOM 1425 N N . ASP A 1 188 ? -10.850 6.808 -6.271 1.00 88.06 188 ASP A N 1
ATOM 1426 C CA . ASP A 1 188 ? -12.268 6.889 -5.953 1.00 88.06 188 ASP A CA 1
ATOM 1427 C C . ASP A 1 188 ? -12.998 5.543 -6.130 1.00 88.06 188 ASP A C 1
ATOM 1429 O O . ASP A 1 188 ? -12.504 4.580 -6.727 1.00 88.06 188 ASP A O 1
ATOM 1433 N N . ASP A 1 189 ? -14.215 5.460 -5.590 1.00 87.25 189 ASP A N 1
ATOM 1434 C CA . ASP A 1 189 ? -15.043 4.256 -5.716 1.00 87.25 189 ASP A CA 1
ATOM 1435 C C . ASP A 1 189 ? -15.434 3.955 -7.162 1.00 87.25 189 ASP A C 1
ATOM 1437 O O . ASP A 1 189 ? -15.605 2.790 -7.529 1.00 87.25 189 ASP A O 1
ATOM 1441 N N . ALA A 1 190 ? -15.581 4.991 -7.992 1.00 86.19 190 ALA A N 1
ATOM 1442 C CA . ALA A 1 190 ? -15.950 4.821 -9.385 1.00 86.19 190 ALA A CA 1
ATOM 1443 C C . ALA A 1 190 ? -14.850 4.069 -10.140 1.00 86.19 190 ALA A C 1
ATOM 1445 O O . ALA A 1 190 ? -15.152 3.037 -10.740 1.00 86.19 190 ALA A O 1
ATOM 1446 N N . ALA A 1 191 ? -13.597 4.510 -10.041 1.00 86.69 191 ALA A N 1
ATOM 1447 C CA . ALA A 1 191 ? -12.436 3.869 -10.642 1.00 86.69 191 ALA A CA 1
ATOM 1448 C C . ALA A 1 191 ? -12.211 2.459 -10.095 1.00 86.69 191 ALA A C 1
ATOM 1450 O O . ALA A 1 191 ? -12.009 1.530 -10.879 1.00 86.69 191 ALA A O 1
ATOM 1451 N N . ARG A 1 192 ? -12.346 2.261 -8.773 1.00 88.50 192 ARG A N 1
ATOM 1452 C CA . ARG A 1 192 ? -12.262 0.925 -8.152 1.00 88.50 192 ARG A CA 1
ATOM 1453 C C . ARG A 1 192 ? -13.263 -0.072 -8.741 1.00 88.50 192 ARG A C 1
ATOM 1455 O O . ARG A 1 192 ? -12.936 -1.246 -8.877 1.00 88.50 192 ARG A O 1
ATOM 1462 N N . ARG A 1 193 ? -14.476 0.370 -9.091 1.00 86.69 193 ARG A N 1
ATOM 1463 C CA . ARG A 1 193 ? -15.499 -0.494 -9.713 1.00 86.69 193 ARG A CA 1
ATOM 1464 C C . ARG A 1 193 ? -15.166 -0.863 -11.161 1.00 86.69 193 ARG A C 1
ATOM 1466 O O . ARG A 1 193 ? -15.508 -1.961 -11.588 1.00 86.69 193 ARG A O 1
ATOM 1473 N N . ARG A 1 194 ? -14.506 0.032 -11.904 1.00 87.00 194 ARG A N 1
ATOM 1474 C CA . ARG A 1 194 ? -14.134 -0.183 -13.316 1.00 87.00 194 ARG A CA 1
ATOM 1475 C C . ARG A 1 194 ? -12.894 -1.055 -13.449 1.00 87.00 194 ARG A C 1
ATOM 1477 O O . ARG A 1 194 ? -12.820 -1.918 -14.319 1.00 87.00 194 ARG A O 1
ATOM 1484 N N . LEU A 1 195 ? -11.946 -0.880 -12.536 1.00 88.81 195 LEU A N 1
ATOM 1485 C CA . LEU A 1 195 ? -10.750 -1.703 -12.416 1.00 88.81 195 LEU A CA 1
ATOM 1486 C C . LEU A 1 195 ? -11.056 -2.941 -11.566 1.00 88.81 195 LEU A C 1
ATOM 1488 O O . LEU A 1 195 ? -10.625 -3.073 -10.420 1.00 88.81 195 LEU A O 1
ATOM 1492 N N . GLN A 1 196 ? -11.868 -3.833 -12.137 1.00 86.94 196 GLN A N 1
ATOM 1493 C CA . GLN A 1 196 ? -12.468 -4.971 -11.440 1.00 86.94 196 GLN A CA 1
ATOM 1494 C C . GLN A 1 196 ? -11.422 -5.857 -10.758 1.00 86.94 196 GLN A C 1
ATOM 1496 O O . GLN A 1 196 ? -11.581 -6.212 -9.583 1.00 86.94 196 GLN A O 1
ATOM 1501 N N . LYS A 1 197 ? -10.347 -6.192 -11.487 1.00 90.31 197 LYS A N 1
ATOM 1502 C CA . LYS A 1 197 ? -9.231 -6.984 -10.970 1.00 90.31 197 LYS A CA 1
ATOM 1503 C C . LYS A 1 197 ? -8.128 -6.073 -10.461 1.00 90.31 197 LYS A C 1
ATOM 1505 O O . LYS A 1 197 ? -7.668 -5.186 -11.168 1.00 90.31 197 LYS A O 1
ATOM 1510 N N . ARG A 1 198 ? -7.690 -6.325 -9.233 1.00 92.81 198 ARG A N 1
ATOM 1511 C CA . ARG A 1 198 ? -6.683 -5.539 -8.517 1.00 92.81 198 ARG A CA 1
ATOM 1512 C C . ARG A 1 198 ? -5.589 -6.463 -8.017 1.00 92.81 198 ARG A C 1
ATOM 1514 O O . ARG A 1 198 ? -5.880 -7.376 -7.243 1.00 92.81 198 ARG A O 1
ATOM 1521 N N . LEU A 1 199 ? -4.364 -6.228 -8.471 1.00 91.81 199 LEU A N 1
ATOM 1522 C CA . LEU A 1 199 ? -3.189 -7.033 -8.171 1.00 91.81 199 LEU A CA 1
ATOM 1523 C C . LEU A 1 199 ? -2.133 -6.200 -7.446 1.00 91.81 199 LEU A C 1
ATOM 1525 O O . LEU A 1 199 ? -1.644 -5.204 -7.985 1.00 91.81 199 LEU A O 1
ATOM 1529 N N . LEU A 1 200 ? -1.772 -6.652 -6.245 1.00 92.44 200 LEU A N 1
ATOM 1530 C CA . LEU A 1 200 ? -0.634 -6.133 -5.502 1.00 92.44 200 LEU A CA 1
ATOM 1531 C C . LEU A 1 200 ? 0.664 -6.658 -6.123 1.00 92.44 200 LEU A C 1
ATOM 1533 O O . LEU A 1 200 ? 0.840 -7.868 -6.270 1.00 92.44 200 LEU A O 1
ATOM 1537 N N . ILE A 1 201 ? 1.577 -5.748 -6.442 1.00 92.75 201 ILE A N 1
ATOM 1538 C CA . ILE A 1 201 ? 2.954 -6.040 -6.828 1.00 92.75 201 ILE A CA 1
ATOM 1539 C C . ILE A 1 201 ? 3.853 -5.713 -5.627 1.00 92.75 201 ILE A C 1
ATOM 1541 O O . ILE A 1 201 ? 4.164 -4.535 -5.425 1.00 92.75 201 ILE A O 1
ATOM 1545 N N . PRO A 1 202 ? 4.226 -6.715 -4.808 1.00 91.25 202 PRO A N 1
ATOM 1546 C CA . PRO A 1 202 ? 5.052 -6.510 -3.622 1.00 91.25 202 PRO A CA 1
ATOM 1547 C C . PRO A 1 202 ? 6.512 -6.196 -3.983 1.00 91.25 202 PRO A C 1
ATOM 1549 O O . PRO A 1 202 ? 6.905 -6.195 -5.154 1.00 91.25 202 PRO A O 1
ATOM 1552 N N . LEU A 1 203 ? 7.322 -5.930 -2.956 1.00 92.00 203 LEU A N 1
ATOM 1553 C CA . LEU A 1 203 ? 8.777 -5.889 -3.092 1.00 92.00 203 LEU A CA 1
ATOM 1554 C C . LEU A 1 203 ? 9.329 -7.256 -3.542 1.00 92.00 203 LEU A C 1
ATOM 1556 O O . LEU A 1 203 ? 8.701 -8.285 -3.289 1.00 92.00 203 LEU A O 1
ATOM 1560 N N . PRO A 1 204 ? 10.488 -7.285 -4.222 1.00 91.12 204 PRO A N 1
ATOM 1561 C CA . PRO A 1 204 ? 11.089 -8.528 -4.686 1.00 91.12 204 PRO A CA 1
ATOM 1562 C C . PRO A 1 204 ? 11.551 -9.419 -3.523 1.00 91.12 204 PRO A C 1
ATOM 1564 O O . PRO A 1 204 ? 12.319 -8.992 -2.655 1.00 91.12 204 PRO A O 1
ATOM 1567 N N . ASP A 1 205 ? 11.151 -10.691 -3.575 1.00 90.19 205 ASP A N 1
ATOM 1568 C CA . ASP A 1 205 ? 11.624 -11.748 -2.676 1.00 90.19 205 ASP A CA 1
ATOM 1569 C C . ASP A 1 205 ? 13.133 -11.998 -2.828 1.00 90.19 205 ASP A C 1
ATOM 1571 O O . ASP A 1 205 ? 13.759 -11.600 -3.813 1.00 90.19 205 ASP A O 1
ATOM 1575 N N . ARG A 1 206 ? 13.723 -12.747 -1.887 1.00 90.75 206 ARG A N 1
ATOM 1576 C CA . ARG A 1 206 ? 15.150 -13.123 -1.901 1.00 90.75 206 ARG A CA 1
ATOM 1577 C C . ARG A 1 206 ? 15.602 -13.693 -3.254 1.00 90.75 206 ARG A C 1
ATOM 1579 O O . ARG A 1 206 ? 16.603 -13.250 -3.814 1.00 90.75 206 ARG A O 1
ATOM 1586 N N . SER A 1 207 ? 14.840 -14.642 -3.800 1.00 90.50 207 SER A N 1
ATOM 1587 C CA . SER A 1 207 ? 15.125 -15.274 -5.096 1.00 90.50 207 SER A CA 1
ATOM 1588 C C . SER A 1 207 ? 15.025 -14.284 -6.259 1.00 90.50 207 SER A C 1
ATOM 1590 O O . SER A 1 207 ? 15.830 -14.335 -7.190 1.00 90.50 207 SER A O 1
ATOM 1592 N N . ALA A 1 208 ? 14.070 -13.353 -6.200 1.00 91.06 208 ALA A N 1
ATOM 1593 C CA . ALA A 1 208 ? 13.909 -12.307 -7.197 1.00 91.06 208 ALA A CA 1
ATOM 1594 C C . ALA A 1 208 ? 15.093 -11.332 -7.156 1.00 91.06 208 ALA A C 1
ATOM 1596 O O . ALA A 1 208 ? 15.677 -11.056 -8.201 1.00 91.06 208 ALA A O 1
ATOM 1597 N N . ARG A 1 209 ? 15.516 -10.876 -5.967 1.00 92.38 209 ARG A N 1
ATOM 1598 C CA . ARG A 1 209 ? 16.688 -9.997 -5.799 1.00 92.38 209 ARG A CA 1
ATOM 1599 C C . ARG A 1 209 ? 17.968 -10.637 -6.331 1.00 92.38 209 ARG A C 1
ATOM 1601 O O . ARG A 1 209 ? 18.722 -9.966 -7.033 1.00 92.38 209 ARG A O 1
ATOM 1608 N N . LEU A 1 210 ? 18.168 -11.935 -6.088 1.00 91.56 210 LEU A N 1
ATOM 1609 C CA . LEU A 1 210 ? 19.288 -12.691 -6.653 1.00 91.56 210 LEU A CA 1
ATOM 1610 C C . LEU A 1 210 ? 19.271 -12.668 -8.191 1.00 91.56 210 LEU A C 1
ATOM 1612 O O . LEU A 1 210 ? 20.274 -12.326 -8.817 1.00 91.56 210 LEU A O 1
ATOM 1616 N N . GLN A 1 211 ? 18.121 -12.959 -8.810 1.00 90.19 211 GLN A N 1
ATOM 1617 C CA . GLN A 1 211 ? 17.974 -12.902 -10.270 1.00 90.19 211 GLN A CA 1
ATOM 1618 C C . GLN A 1 211 ? 18.209 -11.489 -10.822 1.00 90.19 211 GLN A C 1
ATOM 1620 O O . GLN A 1 211 ? 18.810 -11.336 -11.885 1.00 90.19 211 GLN A O 1
ATOM 1625 N N . MET A 1 212 ? 17.740 -10.452 -10.121 1.00 90.25 212 MET A N 1
ATOM 1626 C CA . MET A 1 212 ? 17.954 -9.058 -10.518 1.00 90.25 212 MET A CA 1
ATOM 1627 C C . MET A 1 212 ? 19.433 -8.681 -10.468 1.00 90.25 212 MET A C 1
ATOM 1629 O O . MET A 1 212 ? 19.924 -8.078 -11.418 1.00 90.25 212 MET A O 1
ATOM 1633 N N . LEU A 1 213 ? 20.147 -9.089 -9.417 1.00 89.50 213 LEU A N 1
ATOM 1634 C CA . LEU A 1 213 ? 21.580 -8.850 -9.254 1.00 89.50 213 LEU A CA 1
ATOM 1635 C C . LEU A 1 213 ? 22.393 -9.555 -10.352 1.00 89.50 213 LEU A C 1
ATOM 1637 O O . LEU A 1 213 ? 23.209 -8.928 -11.025 1.00 89.50 213 LEU A O 1
ATOM 1641 N N . GLN A 1 214 ? 22.096 -10.830 -10.619 1.00 88.50 214 GLN A N 1
ATOM 1642 C CA . GLN A 1 214 ? 22.730 -11.591 -11.702 1.00 88.50 214 GLN A CA 1
ATOM 1643 C C . GLN A 1 214 ? 22.490 -10.961 -13.082 1.00 88.50 214 GLN A C 1
ATOM 1645 O O . GLN A 1 214 ? 23.388 -10.933 -13.919 1.00 88.50 214 GLN A O 1
ATOM 1650 N N . ARG A 1 215 ? 21.284 -10.444 -13.345 1.00 87.44 215 ARG A N 1
ATOM 1651 C CA . ARG A 1 215 ? 20.964 -9.772 -14.617 1.00 87.44 215 ARG A CA 1
ATOM 1652 C C . ARG A 1 215 ? 21.610 -8.401 -14.730 1.00 87.44 215 ARG A C 1
ATOM 1654 O O . ARG A 1 215 ? 22.116 -8.077 -15.798 1.00 87.44 215 ARG A O 1
ATOM 1661 N N . GLY A 1 216 ? 21.598 -7.622 -13.651 1.00 84.44 216 GLY A N 1
ATOM 1662 C CA . GLY A 1 216 ? 22.224 -6.304 -13.601 1.00 84.44 216 GLY A CA 1
ATOM 1663 C C . GLY A 1 216 ? 23.712 -6.384 -13.922 1.00 84.44 216 GLY A C 1
ATOM 1664 O O . GLY A 1 216 ? 24.207 -5.600 -14.722 1.00 84.44 216 GLY A O 1
ATOM 1665 N N . LEU A 1 217 ? 24.401 -7.396 -13.392 1.00 83.69 217 LEU A N 1
ATOM 1666 C CA . LEU A 1 217 ? 25.829 -7.599 -13.627 1.00 83.69 217 LEU A CA 1
ATOM 1667 C C . LEU A 1 217 ? 26.172 -8.144 -15.016 1.00 83.69 217 LEU A C 1
ATOM 1669 O O . LEU A 1 217 ? 27.249 -7.852 -15.523 1.00 83.69 217 LEU A O 1
ATOM 1673 N N . ARG A 1 218 ? 25.263 -8.873 -15.681 1.00 81.94 218 ARG A N 1
ATOM 1674 C CA . ARG A 1 218 ? 25.447 -9.253 -17.098 1.00 81.94 218 ARG A CA 1
ATOM 1675 C C . ARG A 1 218 ? 25.489 -8.045 -18.032 1.00 81.94 218 ARG A C 1
ATOM 1677 O O . ARG A 1 218 ? 26.037 -8.157 -19.121 1.00 81.94 218 ARG A O 1
ATOM 1684 N N . ALA A 1 219 ? 24.880 -6.931 -17.629 1.00 73.50 219 ALA A N 1
ATOM 1685 C CA . ALA A 1 219 ? 24.881 -5.693 -18.399 1.00 73.50 219 ALA A CA 1
ATOM 1686 C C . ALA A 1 219 ? 26.147 -4.843 -18.178 1.00 73.50 219 ALA A C 1
ATOM 1688 O O . ALA A 1 219 ? 26.324 -3.853 -18.881 1.00 73.50 219 ALA A O 1
ATOM 1689 N N . VAL A 1 220 ? 27.011 -5.200 -17.219 1.00 76.50 220 VAL A N 1
ATOM 1690 C CA . VAL A 1 220 ? 28.247 -4.462 -16.924 1.00 76.50 220 VAL A CA 1
ATOM 1691 C C . VAL A 1 220 ? 29.376 -4.959 -17.827 1.00 76.50 220 VAL A C 1
ATOM 1693 O O . VAL A 1 220 ? 29.757 -6.132 -17.795 1.00 76.50 220 VAL A O 1
ATOM 1696 N N . GLU A 1 221 ? 29.929 -4.051 -18.628 1.00 62.84 221 GLU A N 1
ATOM 1697 C CA . GLU A 1 221 ? 31.122 -4.307 -19.435 1.00 62.84 221 GLU A CA 1
ATOM 1698 C C . GLU A 1 221 ? 32.339 -4.508 -18.514 1.00 62.84 221 GLU A C 1
ATOM 1700 O O . GLU A 1 221 ? 32.582 -3.708 -17.617 1.00 62.84 221 GLU A O 1
ATOM 1705 N N . GLY A 1 222 ? 33.082 -5.605 -18.700 1.00 63.34 222 GLY A N 1
ATOM 1706 C CA . GLY A 1 222 ? 34.202 -5.992 -17.823 1.00 63.34 222 GLY A CA 1
ATOM 1707 C C . GLY A 1 222 ? 33.902 -7.153 -16.865 1.00 63.34 222 GLY A C 1
ATOM 1708 O O . GLY A 1 222 ? 34.828 -7.709 -16.277 1.00 63.34 222 GLY A O 1
ATOM 1709 N N . GLY A 1 223 ? 32.642 -7.594 -16.770 1.00 73.44 223 GLY A N 1
ATOM 1710 C CA . GLY A 1 223 ? 32.243 -8.753 -15.964 1.00 73.44 223 GLY A CA 1
ATOM 1711 C C . GLY A 1 223 ? 32.304 -8.512 -14.449 1.00 73.44 223 GLY A C 1
ATOM 1712 O O . GLY A 1 223 ? 32.520 -7.397 -13.974 1.00 73.44 223 GLY A O 1
ATOM 1713 N N . HIS A 1 224 ? 32.087 -9.573 -13.668 1.00 81.38 224 HIS A N 1
ATOM 1714 C CA . HIS A 1 224 ? 32.113 -9.522 -12.203 1.00 81.38 224 HIS A CA 1
ATOM 1715 C C . HIS A 1 224 ? 33.000 -10.627 -11.622 1.00 81.38 224 HIS A C 1
ATOM 1717 O O . HIS A 1 224 ? 33.013 -11.751 -12.119 1.00 81.38 224 HIS A O 1
ATOM 1723 N N . GLY A 1 225 ? 33.709 -10.314 -10.535 1.00 80.69 225 GLY A N 1
ATOM 1724 C CA . GLY A 1 225 ? 34.539 -11.264 -9.783 1.00 80.69 225 GLY A CA 1
ATOM 1725 C C . GLY A 1 225 ? 33.816 -11.946 -8.615 1.00 80.69 225 GLY A C 1
ATOM 1726 O O . GLY A 1 225 ? 34.471 -12.527 -7.757 1.00 80.69 225 GLY A O 1
ATOM 1727 N N . LEU A 1 226 ? 32.488 -11.820 -8.535 1.00 84.12 226 LEU A N 1
ATOM 1728 C CA . LEU A 1 226 ? 31.682 -12.299 -7.406 1.00 84.12 226 LEU A CA 1
ATOM 1729 C C . LEU A 1 226 ? 31.467 -13.817 -7.434 1.00 84.12 226 LEU A C 1
ATOM 1731 O O . LEU A 1 226 ? 31.085 -14.371 -8.468 1.00 84.12 226 LEU A O 1
ATOM 1735 N N . SER A 1 227 ? 31.648 -14.457 -6.277 1.00 87.19 227 SER A N 1
ATOM 1736 C CA . SER A 1 227 ? 31.289 -15.860 -6.034 1.00 87.19 227 SER A CA 1
ATOM 1737 C C . SER A 1 227 ? 29.799 -16.018 -5.689 1.00 87.19 227 SER A C 1
ATOM 1739 O O . SER A 1 227 ? 29.136 -15.044 -5.333 1.00 87.19 227 SER A O 1
ATOM 1741 N N . GLU A 1 228 ? 29.254 -17.242 -5.756 1.00 86.12 228 GLU A N 1
ATOM 1742 C CA . GLU A 1 228 ? 27.866 -17.515 -5.327 1.00 86.12 228 GLU A CA 1
ATOM 1743 C C . GLU A 1 228 ? 27.616 -17.131 -3.858 1.00 86.12 228 GLU A C 1
ATOM 1745 O O . GLU A 1 228 ? 26.543 -16.630 -3.522 1.00 86.12 228 GLU A O 1
ATOM 1750 N N . GLU A 1 229 ? 28.624 -17.279 -2.995 1.00 87.06 229 GLU A N 1
ATOM 1751 C CA . GLU A 1 229 ? 28.550 -16.857 -1.593 1.00 87.06 229 GLU A CA 1
ATOM 1752 C C . GLU A 1 229 ? 28.423 -15.332 -1.462 1.00 87.06 229 GLU A C 1
ATOM 1754 O O . GLU A 1 229 ? 27.655 -14.841 -0.633 1.00 87.06 229 GLU A O 1
ATOM 1759 N N . ASP A 1 230 ? 29.118 -14.568 -2.310 1.00 88.12 230 ASP A N 1
ATOM 1760 C CA . ASP A 1 230 ? 29.028 -13.105 -2.304 1.00 88.12 230 ASP A CA 1
ATOM 1761 C C . ASP A 1 230 ? 27.644 -12.622 -2.750 1.00 88.12 230 ASP A C 1
ATOM 1763 O O . ASP A 1 230 ? 27.103 -11.678 -2.170 1.00 88.12 230 ASP A O 1
ATOM 1767 N N . PHE A 1 231 ? 27.036 -13.294 -3.734 1.00 89.31 231 PHE A N 1
ATOM 1768 C CA . PHE A 1 231 ? 25.657 -13.016 -4.137 1.00 89.31 231 PHE A CA 1
ATOM 1769 C C . PHE A 1 231 ? 24.683 -13.200 -2.966 1.00 89.31 231 PHE A C 1
ATOM 1771 O O . PHE A 1 231 ? 23.846 -12.329 -2.724 1.00 89.31 231 PHE A O 1
ATOM 1778 N N . GLU A 1 232 ? 24.807 -14.294 -2.211 1.00 89.50 232 GLU A N 1
ATOM 1779 C CA . GLU A 1 232 ? 23.947 -14.555 -1.053 1.00 89.50 232 GLU A CA 1
ATOM 1780 C C . GLU A 1 232 ? 24.151 -13.538 0.077 1.00 89.50 232 GLU A C 1
ATOM 1782 O O . GLU A 1 232 ? 23.180 -13.102 0.702 1.00 89.50 232 GLU A O 1
ATOM 1787 N N . LEU A 1 233 ? 25.390 -13.094 0.308 1.00 88.50 233 LEU A N 1
ATOM 1788 C CA . LEU A 1 233 ? 25.688 -12.047 1.288 1.00 88.50 233 LEU A CA 1
ATOM 1789 C C . LEU A 1 233 ? 25.048 -10.704 0.910 1.00 88.50 233 LEU A C 1
ATOM 1791 O O . LEU A 1 233 ? 24.415 -10.072 1.757 1.00 88.50 233 LEU A O 1
ATOM 1795 N N . ILE A 1 234 ? 25.156 -10.285 -0.355 1.00 89.81 234 ILE A N 1
ATOM 1796 C CA . ILE A 1 234 ? 24.547 -9.036 -0.843 1.00 89.81 234 ILE A CA 1
ATOM 1797 C C . ILE A 1 234 ? 23.018 -9.123 -0.757 1.00 89.81 234 ILE A C 1
ATOM 1799 O O . ILE A 1 234 ? 22.352 -8.189 -0.308 1.00 89.81 234 ILE A O 1
ATOM 1803 N N . VAL A 1 235 ? 22.436 -10.261 -1.135 1.00 92.12 235 VAL A N 1
ATOM 1804 C CA . VAL A 1 235 ? 20.984 -10.477 -1.064 1.00 92.12 235 VAL A CA 1
ATOM 1805 C C . VAL A 1 235 ? 20.472 -10.459 0.386 1.00 92.12 235 VAL A C 1
ATOM 1807 O O . VAL A 1 235 ? 19.376 -9.950 0.643 1.00 92.12 235 VAL A O 1
ATOM 1810 N N . GLY A 1 236 ? 21.272 -10.952 1.338 1.00 90.44 236 GLY A N 1
ATOM 1811 C CA . GLY A 1 236 ? 20.985 -10.868 2.773 1.00 90.44 236 GLY A CA 1
ATOM 1812 C C . GLY A 1 236 ? 21.025 -9.441 3.336 1.00 90.44 236 GLY A C 1
ATOM 1813 O O . GLY A 1 236 ? 20.330 -9.153 4.305 1.00 90.44 236 GLY A O 1
ATOM 1814 N N . GLN A 1 237 ? 21.796 -8.538 2.722 1.00 89.19 237 GLN A N 1
ATOM 1815 C CA . GLN A 1 237 ? 21.926 -7.133 3.141 1.00 89.19 237 GLN A CA 1
ATOM 1816 C C . GLN A 1 237 ? 20.964 -6.173 2.421 1.00 89.19 237 GLN A C 1
ATOM 1818 O O . GLN A 1 237 ? 20.829 -5.021 2.826 1.00 89.19 237 GLN A O 1
ATOM 1823 N N . THR A 1 238 ? 20.281 -6.634 1.373 1.00 91.88 238 THR A N 1
ATOM 1824 C CA . THR A 1 238 ? 19.370 -5.833 0.530 1.00 91.88 238 THR A CA 1
ATOM 1825 C C . THR A 1 238 ? 17.899 -6.091 0.847 1.00 91.88 238 THR A C 1
ATOM 1827 O O . THR A 1 238 ? 17.027 -6.000 -0.021 1.00 91.88 238 THR A O 1
ATOM 1830 N N . ASP A 1 239 ? 17.592 -6.447 2.094 1.00 89.44 239 ASP A N 1
ATOM 1831 C CA . ASP A 1 239 ? 16.204 -6.633 2.496 1.00 89.44 239 ASP A CA 1
ATOM 1832 C C . ASP A 1 239 ? 15.431 -5.306 2.481 1.00 89.44 239 ASP A C 1
ATOM 1834 O O . ASP A 1 239 ? 15.950 -4.257 2.864 1.00 89.44 239 ASP A O 1
ATOM 1838 N N . GLY A 1 240 ? 14.205 -5.339 1.956 1.00 88.12 240 GLY A N 1
ATOM 1839 C CA . GLY A 1 240 ? 13.386 -4.141 1.738 1.00 88.12 240 GLY A CA 1
ATOM 1840 C C . GLY A 1 240 ? 13.726 -3.310 0.490 1.00 88.12 240 GLY A C 1
ATOM 1841 O O . GLY A 1 240 ? 13.087 -2.285 0.262 1.00 88.12 240 GLY A O 1
ATOM 1842 N N . TYR A 1 241 ? 14.687 -3.721 -0.346 1.00 92.88 241 TYR A N 1
ATOM 1843 C CA . TYR A 1 241 ? 15.027 -2.989 -1.574 1.00 92.88 241 TYR A CA 1
ATOM 1844 C C . TYR A 1 241 ? 13.971 -3.199 -2.665 1.00 92.88 241 TYR A C 1
ATOM 1846 O O . TYR A 1 241 ? 13.545 -4.326 -2.931 1.00 92.88 241 TYR A O 1
ATOM 1854 N N . SER A 1 242 ? 13.585 -2.120 -3.352 1.00 93.56 242 SER A N 1
ATOM 1855 C CA . SER A 1 242 ? 12.769 -2.205 -4.566 1.00 93.56 242 SER A CA 1
ATOM 1856 C C . SER A 1 242 ? 13.597 -2.660 -5.773 1.00 93.56 242 SER A C 1
ATOM 1858 O O . SER A 1 242 ? 14.829 -2.690 -5.748 1.00 93.56 242 SER A O 1
ATOM 1860 N N . GLY A 1 243 ? 12.929 -2.984 -6.881 1.00 90.38 243 GLY A N 1
ATOM 1861 C CA . GLY A 1 243 ? 13.625 -3.322 -8.120 1.00 90.38 243 GLY A CA 1
ATOM 1862 C C . GLY A 1 243 ? 14.470 -2.167 -8.672 1.00 90.38 243 GLY A C 1
ATOM 1863 O O . GLY A 1 243 ? 15.563 -2.391 -9.193 1.00 90.38 243 GLY A O 1
ATOM 1864 N N . SER A 1 244 ? 13.996 -0.930 -8.503 1.00 90.88 244 SER A N 1
ATOM 1865 C CA . SER A 1 244 ? 14.753 0.283 -8.821 1.00 90.88 244 SER A CA 1
ATOM 1866 C C . SER A 1 244 ? 15.961 0.470 -7.906 1.00 90.88 244 SER A C 1
ATOM 1868 O O . SER A 1 244 ? 17.021 0.837 -8.407 1.00 90.88 244 SER A O 1
ATOM 1870 N N . ASP A 1 245 ? 15.837 0.158 -6.613 1.00 93.44 245 ASP A N 1
ATOM 1871 C CA . ASP A 1 245 ? 16.957 0.234 -5.665 1.00 93.44 245 ASP A CA 1
ATOM 1872 C C . ASP A 1 245 ? 18.022 -0.816 -5.998 1.00 93.44 245 ASP A C 1
ATOM 1874 O O . ASP A 1 245 ? 19.206 -0.502 -6.013 1.00 93.44 245 ASP A O 1
ATOM 1878 N N . MET A 1 246 ? 17.617 -2.038 -6.363 1.00 92.56 246 MET A N 1
ATOM 1879 C CA . MET A 1 246 ? 18.539 -3.089 -6.818 1.00 92.56 246 MET A CA 1
ATOM 1880 C C . MET A 1 246 ? 19.270 -2.701 -8.111 1.00 92.56 246 MET A C 1
ATOM 1882 O O . MET A 1 246 ? 20.476 -2.917 -8.234 1.00 92.56 246 MET A O 1
ATOM 1886 N N . ALA A 1 247 ? 18.564 -2.102 -9.076 1.00 90.12 247 ALA A N 1
ATOM 1887 C CA . ALA A 1 247 ? 19.185 -1.589 -10.298 1.00 90.12 247 ALA A CA 1
ATOM 1888 C C . ALA A 1 247 ? 20.125 -0.405 -10.009 1.00 90.12 247 ALA A C 1
ATOM 1890 O O . ALA A 1 247 ? 21.184 -0.294 -10.626 1.00 90.12 247 ALA A O 1
ATOM 1891 N N . GLY A 1 248 ? 19.753 0.458 -9.059 1.00 91.06 248 GLY A N 1
ATOM 1892 C CA . GLY A 1 248 ? 20.594 1.535 -8.543 1.00 91.06 248 GLY A CA 1
ATOM 1893 C C . GLY A 1 248 ? 21.861 1.002 -7.884 1.00 91.06 248 GLY A C 1
ATOM 1894 O O . GLY A 1 248 ? 22.942 1.463 -8.220 1.00 91.06 248 GLY A O 1
ATOM 1895 N N . LEU A 1 249 ? 21.745 -0.028 -7.044 1.00 92.25 249 LEU A N 1
ATOM 1896 C CA . LEU A 1 249 ? 22.868 -0.686 -6.381 1.00 92.25 249 LEU A CA 1
ATOM 1897 C C . LEU A 1 249 ? 23.851 -1.292 -7.388 1.00 92.25 249 LEU A C 1
ATOM 1899 O O . LEU A 1 249 ? 25.053 -1.088 -7.261 1.00 92.25 249 LEU A O 1
ATOM 1903 N N . CYS A 1 250 ? 23.349 -1.991 -8.412 1.00 91.06 250 CYS A N 1
ATOM 1904 C CA . CYS A 1 250 ? 24.203 -2.545 -9.467 1.00 91.06 250 CYS A CA 1
ATOM 1905 C C . CYS A 1 250 ? 24.920 -1.439 -10.252 1.00 91.06 250 CYS A C 1
ATOM 1907 O O . CYS A 1 250 ? 26.094 -1.583 -10.578 1.00 91.06 250 CYS A O 1
ATOM 1909 N N . ARG A 1 251 ? 24.223 -0.334 -10.549 1.00 89.62 251 ARG A N 1
ATOM 1910 C CA . ARG A 1 251 ? 24.811 0.819 -11.241 1.00 89.62 251 ARG A CA 1
ATOM 1911 C C . ARG A 1 251 ? 25.884 1.487 -10.389 1.00 89.62 251 ARG A C 1
ATOM 1913 O O . ARG A 1 251 ? 26.937 1.818 -10.910 1.00 89.62 251 ARG A O 1
ATOM 1920 N N . GLU A 1 252 ? 25.622 1.658 -9.101 1.00 90.38 252 GLU A N 1
ATOM 1921 C CA . GLU A 1 252 ? 26.552 2.277 -8.164 1.00 90.38 252 GLU A CA 1
ATOM 1922 C C . GLU A 1 252 ? 27.812 1.422 -7.997 1.00 90.38 252 GLU A C 1
ATOM 1924 O O . GLU A 1 252 ? 28.918 1.925 -8.161 1.00 90.38 252 GLU A O 1
ATOM 1929 N N . ALA A 1 253 ? 27.652 0.108 -7.814 1.00 89.44 253 ALA A N 1
ATOM 1930 C CA . ALA A 1 253 ? 28.771 -0.830 -7.765 1.00 89.44 253 ALA A CA 1
ATOM 1931 C C . ALA A 1 253 ? 29.571 -0.866 -9.081 1.00 89.44 253 ALA A C 1
ATOM 1933 O O . ALA A 1 253 ? 30.789 -0.996 -9.053 1.00 89.44 253 ALA A O 1
ATOM 1934 N N . ALA A 1 254 ? 28.914 -0.705 -10.236 1.00 87.75 254 ALA A N 1
ATOM 1935 C CA . ALA A 1 254 ? 29.594 -0.605 -11.530 1.00 87.75 254 ALA A CA 1
ATOM 1936 C C . ALA A 1 254 ? 30.380 0.708 -11.708 1.00 87.75 254 ALA A C 1
ATOM 1938 O O . ALA A 1 254 ? 31.312 0.754 -12.508 1.00 87.75 254 ALA A O 1
ATOM 1939 N N . MET A 1 255 ? 30.031 1.765 -10.968 1.00 85.88 255 MET A N 1
ATOM 1940 C CA . MET A 1 255 ? 30.760 3.036 -10.986 1.00 85.88 255 MET A CA 1
ATOM 1941 C C . MET A 1 255 ? 31.988 3.033 -10.071 1.00 85.88 255 MET A C 1
ATOM 1943 O O . MET A 1 255 ? 32.908 3.806 -10.322 1.00 85.88 255 MET A O 1
ATOM 1947 N N . GLU A 1 256 ? 32.036 2.189 -9.038 1.00 86.12 256 GLU A N 1
ATOM 1948 C CA . GLU A 1 256 ? 33.164 2.135 -8.092 1.00 86.12 256 GLU A CA 1
ATOM 1949 C C . GLU A 1 256 ? 34.523 1.836 -8.758 1.00 86.12 256 GLU A C 1
ATOM 1951 O O . GLU A 1 256 ? 35.478 2.564 -8.482 1.00 86.12 256 GLU A O 1
ATOM 1956 N N . PRO A 1 257 ? 34.646 0.895 -9.719 1.00 83.00 257 PRO A N 1
ATOM 1957 C CA . PRO A 1 257 ? 35.871 0.735 -10.507 1.00 83.00 257 PRO A CA 1
ATOM 1958 C C . PRO A 1 257 ? 36.343 2.009 -11.220 1.00 83.00 257 PRO A C 1
ATOM 1960 O O . PRO A 1 257 ? 37.540 2.187 -11.424 1.00 83.00 257 PRO A O 1
ATOM 1963 N N . LEU A 1 258 ? 35.417 2.899 -11.592 1.00 81.50 258 LEU A N 1
ATOM 1964 C CA . LEU A 1 258 ? 35.724 4.158 -12.276 1.00 81.50 258 LEU A CA 1
ATOM 1965 C C . LEU A 1 258 ? 36.100 5.289 -11.303 1.00 81.50 258 LEU A C 1
ATOM 1967 O O . LEU A 1 258 ? 36.646 6.305 -11.734 1.00 81.50 258 LEU A O 1
ATOM 1971 N N . ARG A 1 259 ? 35.786 5.139 -10.010 1.00 79.31 259 ARG A N 1
ATOM 1972 C CA . ARG A 1 259 ? 36.104 6.100 -8.937 1.00 79.31 259 ARG A CA 1
ATOM 1973 C C . ARG A 1 259 ? 37.464 5.857 -8.293 1.00 79.31 259 ARG A C 1
ATOM 1975 O O . ARG A 1 259 ? 37.887 6.660 -7.468 1.00 79.31 259 ARG A O 1
ATOM 1982 N N . ASP A 1 260 ? 38.132 4.771 -8.666 1.00 76.69 260 ASP A N 1
ATOM 1983 C CA . ASP A 1 260 ? 39.476 4.447 -8.204 1.00 76.69 260 ASP A CA 1
ATOM 1984 C C . ASP A 1 260 ? 40.445 5.581 -8.589 1.00 76.69 260 ASP A C 1
ATOM 1986 O O . ASP A 1 260 ? 40.526 5.957 -9.764 1.00 76.69 260 ASP A O 1
ATOM 1990 N N . GLU A 1 261 ? 41.148 6.165 -7.611 1.00 63.78 261 GLU A N 1
ATOM 1991 C CA . GLU A 1 261 ? 41.915 7.412 -7.790 1.00 63.78 261 GLU A CA 1
ATOM 1992 C C . GLU A 1 261 ? 42.937 7.298 -8.932 1.00 63.78 261 GLU A C 1
ATOM 1994 O O . GLU A 1 261 ? 43.076 8.212 -9.746 1.00 63.78 261 GLU A O 1
ATOM 1999 N N . GLY A 1 262 ? 43.580 6.132 -9.069 1.00 63.53 262 GLY A N 1
ATOM 2000 C CA . GLY A 1 262 ? 44.549 5.871 -10.137 1.00 63.53 262 GLY A CA 1
ATOM 2001 C C . GLY A 1 262 ? 43.935 5.788 -11.540 1.00 63.53 262 GLY A C 1
ATOM 2002 O O . GLY A 1 262 ? 44.595 6.117 -12.525 1.00 63.53 262 GLY A O 1
ATOM 2003 N N . PHE A 1 263 ? 42.669 5.382 -11.649 1.00 67.44 263 PHE A N 1
ATOM 2004 C CA . PHE A 1 263 ? 41.942 5.313 -12.916 1.00 67.44 263 PHE A CA 1
ATOM 2005 C C . PHE A 1 263 ? 41.322 6.667 -13.287 1.00 67.44 263 PHE A C 1
ATOM 2007 O O . PHE A 1 263 ? 41.374 7.094 -14.444 1.00 67.44 263 PHE A O 1
ATOM 2014 N N . TYR A 1 264 ? 40.785 7.378 -12.295 1.00 66.44 264 TYR A N 1
ATOM 2015 C CA . TYR A 1 264 ? 40.185 8.695 -12.479 1.00 66.44 264 TYR A CA 1
ATOM 2016 C C . TYR A 1 264 ? 41.214 9.745 -12.934 1.00 66.44 264 TYR A C 1
ATOM 2018 O O . TYR A 1 264 ? 40.944 10.533 -13.848 1.00 66.44 264 TYR A O 1
ATOM 2026 N N . ASP A 1 265 ? 42.427 9.712 -12.375 1.00 64.50 265 ASP A N 1
ATOM 2027 C CA . ASP A 1 265 ? 43.529 10.577 -12.809 1.00 64.50 265 ASP A CA 1
ATOM 2028 C C . ASP A 1 265 ? 44.029 10.228 -14.224 1.00 64.50 265 ASP A C 1
ATOM 2030 O O . ASP A 1 265 ? 44.334 11.127 -15.014 1.00 64.50 265 ASP A O 1
ATOM 2034 N N . ALA A 1 266 ? 44.029 8.941 -14.596 1.00 62.50 266 ALA A N 1
ATOM 2035 C CA . ALA A 1 266 ? 44.383 8.491 -15.945 1.00 62.50 266 ALA A CA 1
ATOM 2036 C C . ALA A 1 266 ? 43.371 8.955 -17.014 1.00 62.50 266 ALA A C 1
ATOM 2038 O O . ALA A 1 266 ? 43.767 9.316 -18.124 1.00 62.50 266 ALA A O 1
ATOM 2039 N N . LEU A 1 267 ? 42.077 9.012 -16.678 1.00 66.94 267 LEU A N 1
ATOM 2040 C CA . LEU A 1 267 ? 41.031 9.546 -17.560 1.00 66.94 267 LEU A CA 1
ATOM 2041 C C . LEU A 1 267 ? 41.131 11.067 -17.748 1.00 66.94 267 LEU A C 1
ATOM 2043 O O . LEU A 1 267 ? 40.908 11.564 -18.854 1.00 66.94 267 LEU A O 1
ATOM 2047 N N . ARG A 1 268 ? 41.501 11.818 -16.700 1.00 69.12 268 ARG A N 1
ATOM 2048 C CA . ARG A 1 268 ? 41.701 13.279 -16.778 1.00 69.12 268 ARG A CA 1
ATOM 2049 C C . ARG A 1 268 ? 42.851 13.692 -17.699 1.00 69.12 268 ARG A C 1
ATOM 2051 O O . ARG A 1 268 ? 42.817 14.802 -18.226 1.00 69.12 268 ARG A O 1
ATOM 2058 N N . GLY A 1 269 ? 43.846 12.824 -17.895 1.00 64.06 269 GLY A N 1
ATOM 2059 C CA . GLY A 1 269 ? 45.016 13.090 -18.740 1.00 64.06 269 GLY A CA 1
ATOM 2060 C C . GLY A 1 269 ? 44.714 13.236 -20.239 1.00 64.06 269 GLY A C 1
ATOM 2061 O O . GLY A 1 269 ? 45.481 13.893 -20.940 1.00 64.06 269 GLY A O 1
ATOM 2062 N N . GLY A 1 270 ? 43.588 12.688 -20.719 1.00 61.56 270 GLY A N 1
ATOM 2063 C CA . GLY A 1 270 ? 43.133 12.779 -22.114 1.00 61.56 270 GLY A CA 1
ATOM 2064 C C . GLY A 1 270 ? 44.017 12.056 -23.152 1.00 61.56 270 GLY A C 1
ATOM 2065 O O . GLY A 1 270 ? 45.166 11.697 -22.907 1.00 61.56 270 GLY A O 1
ATOM 2066 N N . GLY A 1 271 ? 43.474 11.836 -24.355 1.00 72.06 271 GLY A N 1
ATOM 2067 C CA . GLY A 1 271 ? 44.191 11.224 -25.488 1.00 72.06 271 GLY A CA 1
ATOM 2068 C C . GLY A 1 271 ? 44.220 9.687 -25.481 1.00 72.06 271 GLY A C 1
ATOM 2069 O O . GLY A 1 271 ? 43.422 9.040 -24.812 1.00 72.06 271 GLY A O 1
ATOM 2070 N N . ALA A 1 272 ? 45.160 9.086 -26.222 1.00 61.97 272 ALA A N 1
ATOM 2071 C CA . ALA A 1 272 ? 45.242 7.630 -26.424 1.00 61.97 272 ALA A CA 1
ATOM 2072 C C . ALA A 1 272 ? 45.447 6.812 -25.128 1.00 61.97 272 ALA A C 1
ATOM 2074 O O . ALA A 1 272 ? 45.136 5.622 -25.093 1.00 61.97 272 ALA A O 1
ATOM 2075 N N . ALA A 1 273 ? 45.950 7.443 -24.060 1.00 61.25 273 ALA A N 1
ATOM 2076 C CA . ALA A 1 273 ? 46.081 6.831 -22.738 1.00 61.25 273 ALA A CA 1
ATOM 2077 C C . ALA A 1 273 ? 44.720 6.642 -22.043 1.00 61.25 273 ALA A C 1
ATOM 2079 O O . ALA A 1 273 ? 44.516 5.622 -21.388 1.00 61.25 273 ALA A O 1
ATOM 2080 N N . ALA A 1 274 ? 43.774 7.567 -22.243 1.00 62.81 274 ALA A N 1
ATOM 2081 C CA . ALA A 1 274 ? 42.417 7.452 -21.713 1.00 62.81 274 ALA A CA 1
ATOM 2082 C C . ALA A 1 274 ? 41.633 6.334 -22.422 1.00 62.81 274 ALA A C 1
ATOM 2084 O O . ALA A 1 274 ? 40.957 5.551 -21.761 1.00 62.81 274 ALA A O 1
ATOM 2085 N N . ASP A 1 275 ? 41.799 6.183 -23.741 1.00 64.12 275 ASP A N 1
ATOM 2086 C CA . ASP A 1 275 ? 41.176 5.094 -24.512 1.00 64.12 275 ASP A CA 1
ATOM 2087 C C . ASP A 1 275 ? 41.759 3.713 -24.161 1.00 64.12 275 ASP A C 1
ATOM 2089 O O . ASP A 1 275 ? 41.047 2.706 -24.165 1.00 64.12 275 ASP A O 1
ATOM 2093 N N . ALA A 1 276 ? 43.058 3.645 -23.847 1.00 63.94 276 ALA A N 1
ATOM 2094 C CA . ALA A 1 276 ? 43.701 2.423 -23.368 1.00 63.94 276 ALA A CA 1
ATOM 2095 C C . ALA A 1 276 ? 43.253 2.064 -21.940 1.00 63.94 276 ALA A C 1
ATOM 2097 O O . ALA A 1 276 ? 42.973 0.895 -21.672 1.00 63.94 276 ALA A O 1
ATOM 2098 N N . ALA A 1 277 ? 43.126 3.060 -21.055 1.00 64.88 277 ALA A N 1
ATOM 2099 C CA . ALA A 1 277 ? 42.609 2.884 -19.701 1.00 64.88 277 ALA A CA 1
ATOM 2100 C C . ALA A 1 277 ? 41.136 2.448 -19.716 1.00 64.88 277 ALA A C 1
ATOM 2102 O O . ALA A 1 277 ? 40.787 1.478 -19.053 1.00 64.88 277 ALA A O 1
ATOM 2103 N N . ALA A 1 278 ? 40.289 3.058 -20.552 1.00 66.38 278 ALA A N 1
ATOM 2104 C CA . ALA A 1 278 ? 38.877 2.693 -20.694 1.00 66.38 278 ALA A CA 1
ATOM 2105 C C . ALA A 1 278 ? 38.655 1.218 -21.089 1.00 66.38 278 ALA A C 1
ATOM 2107 O O . ALA A 1 278 ? 37.606 0.651 -20.802 1.00 66.38 278 ALA A O 1
ATOM 2108 N N . ARG A 1 279 ? 39.650 0.566 -21.708 1.00 68.00 279 ARG A N 1
ATOM 2109 C CA . ARG A 1 279 ? 39.620 -0.871 -22.042 1.00 68.00 279 ARG A CA 1
ATOM 2110 C C . ARG A 1 279 ? 40.137 -1.787 -20.925 1.00 68.00 279 ARG A C 1
ATOM 2112 O O . ARG A 1 279 ? 40.045 -3.002 -21.065 1.00 68.00 279 ARG A O 1
ATOM 2119 N N . GLN A 1 280 ? 40.690 -1.229 -19.849 1.00 71.62 280 GLN A N 1
ATOM 2120 C CA . GLN A 1 280 ? 41.283 -1.940 -18.707 1.00 71.62 280 GLN A CA 1
ATOM 2121 C C . GLN A 1 280 ? 40.518 -1.705 -17.394 1.00 71.62 280 GLN A C 1
ATOM 2123 O O . GLN A 1 280 ? 41.091 -1.842 -16.313 1.00 71.62 280 GLN A O 1
ATOM 2128 N N . VAL A 1 281 ? 39.229 -1.359 -17.458 1.00 76.19 281 VAL A N 1
ATOM 2129 C CA . VAL A 1 281 ? 38.395 -1.240 -16.253 1.00 76.19 281 VAL A CA 1
ATOM 2130 C C . VAL A 1 281 ? 38.396 -2.577 -15.508 1.00 76.19 281 VAL A C 1
ATOM 2132 O O . VAL A 1 281 ? 38.123 -3.628 -16.094 1.00 76.19 281 VAL A O 1
ATOM 2135 N N . ARG A 1 282 ? 38.737 -2.547 -14.213 1.00 81.75 282 ARG A N 1
ATOM 2136 C CA . ARG A 1 282 ? 38.733 -3.749 -13.372 1.00 81.75 282 ARG A CA 1
ATOM 2137 C C . ARG A 1 282 ? 37.303 -4.293 -13.219 1.00 81.75 282 ARG A C 1
ATOM 2139 O O . ARG A 1 282 ? 36.365 -3.498 -13.151 1.00 81.75 282 ARG A O 1
ATOM 2146 N N . PRO A 1 283 ? 37.119 -5.620 -13.111 1.00 84.81 283 PRO A N 1
ATOM 2147 C CA . PRO A 1 283 ? 35.803 -6.195 -12.854 1.00 84.81 283 PRO A CA 1
ATOM 2148 C C . PRO A 1 283 ? 35.258 -5.740 -11.495 1.00 84.81 283 PRO A C 1
ATOM 2150 O O . PRO A 1 283 ? 36.020 -5.481 -10.556 1.00 84.81 283 PRO A O 1
ATOM 2153 N N . VAL A 1 284 ? 33.929 -5.703 -11.382 1.00 87.00 284 VAL A N 1
ATOM 2154 C CA . VAL A 1 284 ? 33.241 -5.354 -10.131 1.00 87.00 284 VAL A CA 1
ATOM 2155 C C . VAL A 1 284 ? 33.476 -6.451 -9.092 1.00 87.00 284 VAL A C 1
ATOM 2157 O O . VAL A 1 284 ? 33.279 -7.642 -9.373 1.00 87.00 284 VAL A O 1
ATOM 2160 N N . CYS A 1 285 ? 33.892 -6.054 -7.891 1.00 87.62 285 CYS A N 1
ATOM 2161 C CA . CYS A 1 285 ? 34.187 -6.946 -6.776 1.00 87.62 285 CYS A CA 1
ATOM 2162 C C . CYS A 1 285 ? 33.212 -6.748 -5.603 1.00 87.62 285 CYS A C 1
ATOM 2164 O O . CYS A 1 285 ? 32.330 -5.889 -5.610 1.00 87.62 285 CYS A O 1
ATOM 2166 N N . ARG A 1 286 ? 33.361 -7.574 -4.565 1.00 87.12 286 ARG A N 1
ATOM 2167 C CA . ARG A 1 286 ? 32.533 -7.513 -3.354 1.00 87.12 286 ARG A CA 1
ATOM 2168 C C . ARG A 1 286 ? 32.650 -6.172 -2.621 1.00 87.12 286 ARG A C 1
ATOM 2170 O O . ARG A 1 286 ? 31.654 -5.687 -2.085 1.00 87.12 286 ARG A O 1
ATOM 2177 N N . ASP A 1 287 ? 33.844 -5.588 -2.579 1.00 86.88 287 ASP A N 1
ATOM 2178 C CA . ASP A 1 287 ? 34.079 -4.334 -1.857 1.00 86.88 287 ASP A CA 1
ATOM 2179 C C . ASP A 1 287 ? 33.361 -3.151 -2.521 1.00 86.88 287 ASP A C 1
ATOM 2181 O O . ASP A 1 287 ? 32.835 -2.290 -1.815 1.00 86.88 287 ASP A O 1
ATOM 2185 N N . ASP A 1 288 ? 33.208 -3.178 -3.848 1.00 89.31 288 ASP A N 1
ATOM 2186 C CA . ASP A 1 288 ? 32.412 -2.196 -4.596 1.00 89.31 288 ASP A CA 1
ATOM 2187 C C . ASP A 1 288 ? 30.940 -2.231 -4.166 1.00 89.31 288 ASP A C 1
ATOM 2189 O O . ASP A 1 288 ? 30.322 -1.198 -3.914 1.00 89.31 288 ASP A O 1
ATOM 2193 N N . PHE A 1 289 ? 30.377 -3.432 -3.991 1.00 89.25 289 PHE A N 1
ATOM 2194 C CA . PHE A 1 289 ? 29.017 -3.585 -3.470 1.00 89.25 289 PHE A CA 1
ATOM 2195 C C . PHE A 1 289 ? 28.894 -3.126 -2.020 1.00 89.25 289 PHE A C 1
ATOM 2197 O O . PHE A 1 289 ? 27.876 -2.549 -1.644 1.00 89.25 289 PHE A O 1
ATOM 2204 N N . ARG A 1 290 ? 29.928 -3.333 -1.200 1.00 89.44 290 ARG A N 1
ATOM 2205 C CA . ARG A 1 290 ? 29.947 -2.833 0.177 1.00 89.44 290 ARG A CA 1
ATOM 2206 C C . ARG A 1 290 ? 29.941 -1.303 0.220 1.00 89.44 290 ARG A C 1
ATOM 2208 O O . ARG A 1 290 ? 29.225 -0.737 1.045 1.00 89.44 290 ARG A O 1
ATOM 2215 N N . ALA A 1 291 ? 30.693 -0.649 -0.665 1.00 87.69 291 ALA A N 1
ATOM 2216 C CA . ALA A 1 291 ? 30.680 0.805 -0.815 1.00 87.69 291 ALA A CA 1
ATOM 2217 C C . ALA A 1 291 ? 29.321 1.303 -1.338 1.00 87.69 291 ALA A C 1
ATOM 2219 O O . ALA A 1 291 ? 28.731 2.220 -0.763 1.00 87.69 291 ALA A O 1
ATOM 2220 N N . ALA A 1 292 ? 28.768 0.634 -2.352 1.00 91.00 292 ALA A N 1
ATOM 2221 C CA . ALA A 1 292 ? 27.468 0.960 -2.926 1.00 91.00 292 ALA A CA 1
ATOM 2222 C C . ALA A 1 292 ? 26.318 0.834 -1.905 1.00 91.00 292 ALA A C 1
ATOM 2224 O O . ALA A 1 292 ? 25.448 1.701 -1.853 1.00 91.00 292 ALA A O 1
ATOM 2225 N N . LEU A 1 293 ? 26.344 -0.181 -1.030 1.00 90.12 293 LEU A N 1
ATOM 2226 C CA . LEU A 1 293 ? 25.368 -0.369 0.058 1.00 90.12 293 LEU A CA 1
ATOM 2227 C C . LEU A 1 293 ? 25.411 0.741 1.122 1.00 90.12 293 LEU A C 1
ATOM 2229 O O . LEU A 1 293 ? 24.442 0.930 1.856 1.00 90.12 293 LEU A O 1
ATOM 2233 N N . CYS A 1 294 ? 26.518 1.480 1.242 1.00 87.00 294 CYS A N 1
ATOM 2234 C CA . CYS A 1 294 ? 26.571 2.656 2.113 1.00 87.00 294 CYS A CA 1
ATOM 2235 C C . CYS A 1 294 ? 25.862 3.874 1.500 1.00 87.00 294 CYS A C 1
ATOM 2237 O O . CYS A 1 294 ? 25.410 4.745 2.249 1.00 87.00 294 CYS A O 1
ATOM 2239 N N . GLN A 1 295 ? 25.760 3.938 0.169 1.00 86.50 295 GLN A N 1
ATOM 2240 C CA . GLN A 1 295 ? 25.177 5.069 -0.556 1.00 86.50 295 GLN A CA 1
ATOM 2241 C C . GLN A 1 295 ? 23.707 4.836 -0.914 1.00 86.50 295 GLN A C 1
ATOM 2243 O O . GLN A 1 295 ? 22.868 5.716 -0.716 1.00 86.50 295 GLN A O 1
ATOM 2248 N N . VAL A 1 296 ? 23.380 3.642 -1.408 1.00 90.19 296 VAL A N 1
ATOM 2249 C CA . VAL A 1 296 ? 22.017 3.263 -1.778 1.00 90.19 296 VAL A CA 1
ATOM 2250 C C . VAL A 1 296 ? 21.293 2.767 -0.531 1.00 90.19 296 VAL A C 1
ATOM 2252 O O . VAL A 1 296 ? 21.766 1.868 0.154 1.00 90.19 296 VAL A O 1
ATOM 2255 N N . ARG A 1 297 ? 20.142 3.364 -0.216 1.00 89.19 297 ARG A N 1
ATOM 2256 C CA . ARG A 1 297 ? 19.262 2.942 0.884 1.00 89.19 297 ARG A CA 1
ATOM 2257 C C . ARG A 1 297 ? 17.903 2.506 0.331 1.00 89.19 297 ARG A C 1
ATOM 2259 O O . ARG A 1 297 ? 17.540 2.969 -0.750 1.00 89.19 297 ARG A O 1
ATOM 2266 N N . PRO A 1 298 ? 17.139 1.665 1.057 1.00 89.69 298 PRO A N 1
ATOM 2267 C CA . PRO A 1 298 ? 15.774 1.323 0.670 1.00 89.69 298 PRO A CA 1
ATOM 2268 C C . PRO A 1 298 ? 14.923 2.580 0.473 1.00 89.69 298 PRO A C 1
ATOM 2270 O O . PRO A 1 298 ? 14.907 3.460 1.336 1.00 89.69 298 PRO A O 1
ATOM 2273 N N . SER A 1 299 ? 14.210 2.653 -0.651 1.00 87.56 299 SER A N 1
ATOM 2274 C CA . SER A 1 299 ? 13.340 3.793 -0.970 1.00 87.56 299 SER A CA 1
ATOM 2275 C C . SER A 1 299 ? 11.959 3.718 -0.313 1.00 87.56 299 SER A C 1
ATOM 2277 O O . SER A 1 299 ? 11.266 4.730 -0.234 1.00 87.56 299 SER A O 1
ATOM 2279 N N . VAL A 1 300 ? 11.557 2.535 0.160 1.00 88.62 300 VAL A N 1
ATOM 2280 C CA . VAL A 1 300 ? 10.209 2.256 0.673 1.00 88.62 300 VAL A CA 1
ATOM 2281 C C . VAL A 1 300 ? 10.264 1.947 2.164 1.00 88.62 300 VAL A C 1
ATOM 2283 O O . VAL A 1 300 ? 11.092 1.157 2.617 1.00 88.62 300 VAL A O 1
ATOM 2286 N N . SER A 1 301 ? 9.360 2.552 2.932 1.00 88.69 301 SER A N 1
ATOM 2287 C CA . SER A 1 301 ? 9.251 2.321 4.374 1.00 88.69 301 SER A CA 1
ATOM 2288 C C . SER A 1 301 ? 8.353 1.124 4.708 1.00 88.69 301 SER A C 1
ATOM 2290 O O . SER A 1 301 ? 7.391 0.828 4.000 1.00 88.69 301 SER A O 1
ATOM 2292 N N . GLN A 1 302 ? 8.601 0.464 5.845 1.00 83.81 302 GLN A N 1
ATOM 2293 C CA . GLN A 1 302 ? 7.797 -0.686 6.287 1.00 83.81 302 GLN A CA 1
ATOM 2294 C C . GLN A 1 302 ? 6.316 -0.330 6.508 1.00 83.81 302 GLN A C 1
ATOM 2296 O O . GLN A 1 302 ? 5.429 -1.108 6.173 1.00 83.81 302 GLN A O 1
ATOM 2301 N N . ARG A 1 303 ? 6.037 0.901 6.950 1.00 84.06 303 ARG A N 1
ATOM 2302 C CA . ARG A 1 303 ? 4.673 1.426 7.102 1.00 84.06 303 ARG A CA 1
ATOM 2303 C C . ARG A 1 303 ? 3.909 1.497 5.776 1.00 84.06 303 ARG A C 1
ATOM 2305 O O . ARG A 1 303 ? 2.702 1.268 5.744 1.00 84.06 303 ARG A O 1
ATOM 2312 N N . GLU A 1 304 ? 4.579 1.862 4.685 1.00 85.31 304 GLU A N 1
ATOM 2313 C CA . GLU A 1 304 ? 3.941 1.908 3.364 1.00 85.31 304 GLU A CA 1
ATOM 2314 C C . GLU A 1 304 ? 3.588 0.499 2.885 1.00 85.31 304 GLU A C 1
ATOM 2316 O O . GLU A 1 304 ? 2.508 0.303 2.331 1.00 85.31 304 GLU A O 1
ATOM 2321 N N . LEU A 1 305 ? 4.451 -0.487 3.161 1.00 87.31 305 LEU A N 1
ATOM 2322 C CA . LEU A 1 305 ? 4.196 -1.898 2.855 1.00 87.31 305 LEU A CA 1
ATOM 2323 C C . LEU A 1 305 ? 2.958 -2.422 3.584 1.00 87.31 305 LEU A C 1
ATOM 2325 O O . LEU A 1 305 ? 2.059 -2.953 2.934 1.00 87.31 305 LEU A O 1
ATOM 2329 N N . GLU A 1 306 ? 2.858 -2.182 4.892 1.00 87.62 306 GLU A N 1
ATOM 2330 C CA . GLU A 1 306 ? 1.672 -2.527 5.688 1.00 87.62 306 GLU A CA 1
ATOM 2331 C C . GLU A 1 306 ? 0.401 -1.871 5.122 1.00 87.62 306 GLU A C 1
ATOM 2333 O O . GLU A 1 306 ? -0.655 -2.499 5.040 1.00 87.62 306 GLU A O 1
ATOM 2338 N N . GLY A 1 307 ? 0.505 -0.620 4.659 1.00 88.62 307 GLY A N 1
ATOM 2339 C CA . GLY A 1 307 ? -0.590 0.082 3.990 1.00 88.62 307 GLY A CA 1
ATOM 2340 C C . GLY A 1 307 ? -1.047 -0.605 2.698 1.00 88.62 307 GLY A C 1
ATOM 2341 O O . GLY A 1 307 ? -2.251 -0.756 2.469 1.00 88.62 307 GLY A O 1
ATOM 2342 N N . PHE A 1 308 ? -0.109 -1.063 1.864 1.00 90.69 308 PHE A N 1
ATOM 2343 C CA . PHE A 1 308 ? -0.429 -1.817 0.650 1.00 90.69 308 PHE A CA 1
ATOM 2344 C C . PHE A 1 308 ? -1.054 -3.181 0.959 1.00 90.69 308 PHE A C 1
ATOM 2346 O O . PHE A 1 308 ? -1.993 -3.587 0.270 1.00 90.69 308 PHE A O 1
ATOM 2353 N N . GLU A 1 309 ? -0.573 -3.878 1.988 1.00 88.38 309 GLU A N 1
ATOM 2354 C CA . GLU A 1 309 ? -1.115 -5.168 2.422 1.00 88.38 309 GLU A CA 1
ATOM 2355 C C . GLU A 1 309 ? -2.534 -5.037 2.977 1.00 88.38 309 GLU A C 1
ATOM 2357 O O . GLU A 1 309 ? -3.423 -5.790 2.571 1.00 88.38 309 GLU A O 1
ATOM 2362 N N . ALA A 1 310 ? -2.777 -4.042 3.832 1.00 89.06 310 ALA A N 1
ATOM 2363 C CA . ALA A 1 310 ? -4.104 -3.745 4.361 1.00 89.06 310 ALA A CA 1
ATOM 2364 C C . ALA A 1 310 ? -5.090 -3.406 3.233 1.00 89.06 310 ALA A C 1
ATOM 2366 O O . ALA A 1 310 ? -6.206 -3.933 3.188 1.00 89.06 310 ALA A O 1
ATOM 2367 N N . TRP A 1 311 ? -4.664 -2.584 2.267 1.00 91.19 311 TRP A N 1
ATOM 2368 C CA . TRP A 1 311 ? -5.486 -2.258 1.103 1.00 91.19 311 TRP A CA 1
ATOM 2369 C C . TRP A 1 311 ? -5.754 -3.490 0.229 1.00 91.19 311 TRP A C 1
ATOM 2371 O O . TRP A 1 311 ? -6.877 -3.686 -0.239 1.00 91.19 311 TRP A O 1
ATOM 2381 N N . ASN A 1 312 ? -4.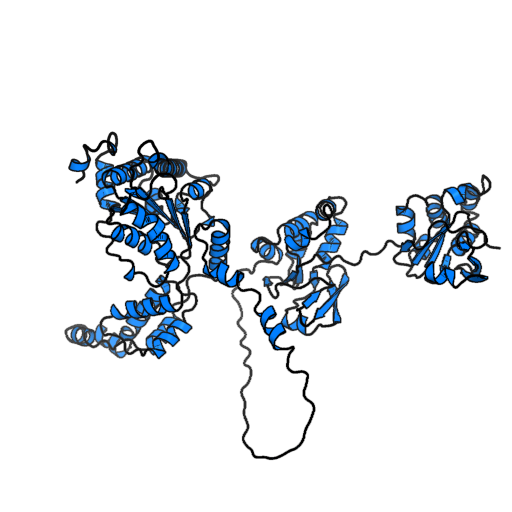757 -4.359 0.035 1.00 91.50 312 ASN A N 1
ATOM 2382 C CA . ASN A 1 312 ? -4.912 -5.609 -0.706 1.00 91.50 312 ASN A CA 1
ATOM 2383 C C . ASN A 1 312 ? -5.854 -6.594 -0.000 1.00 91.50 312 ASN A C 1
ATOM 2385 O O . ASN A 1 312 ? -6.633 -7.266 -0.667 1.00 91.50 312 ASN A O 1
ATOM 2389 N N . LEU A 1 313 ? -5.840 -6.660 1.331 1.00 88.50 313 LEU A N 1
ATOM 2390 C CA . LEU A 1 313 ? -6.773 -7.499 2.083 1.00 88.50 313 LEU A CA 1
ATOM 2391 C C . LEU A 1 313 ? -8.224 -7.028 1.907 1.00 88.50 313 LEU A C 1
ATOM 2393 O O . LEU A 1 313 ? -9.134 -7.848 1.807 1.00 88.50 313 LEU A O 1
ATOM 2397 N N . GLN A 1 314 ? -8.434 -5.713 1.844 1.00 88.00 314 GLN A N 1
ATOM 2398 C CA . GLN A 1 314 ? -9.764 -5.125 1.715 1.00 88.00 314 GLN A CA 1
ATOM 2399 C C . GLN A 1 314 ? -10.296 -5.132 0.272 1.00 88.00 314 GLN A C 1
ATOM 2401 O O . GLN A 1 314 ? -11.485 -5.361 0.051 1.00 88.00 314 GLN A O 1
ATOM 2406 N N . TYR A 1 315 ? -9.438 -4.852 -0.714 1.00 87.31 315 TYR A N 1
ATOM 2407 C CA . TYR A 1 315 ? -9.846 -4.581 -2.100 1.00 87.31 315 TYR A CA 1
ATOM 2408 C C . TYR A 1 315 ? -9.135 -5.439 -3.154 1.00 87.31 315 TYR A C 1
ATOM 2410 O O . TYR A 1 315 ? -9.498 -5.375 -4.332 1.00 87.31 315 TYR A O 1
ATOM 2418 N N . GLY A 1 316 ? -8.126 -6.220 -2.778 1.00 84.44 316 GLY A N 1
ATOM 2419 C CA . GLY A 1 316 ? -7.380 -7.085 -3.685 1.00 84.44 316 GLY A CA 1
ATOM 2420 C C . GLY A 1 316 ? -8.252 -8.187 -4.279 1.00 84.44 316 GLY A C 1
ATOM 2421 O O . GLY A 1 316 ? -9.173 -8.702 -3.652 1.00 84.44 316 GLY A O 1
ATOM 2422 N N . SER A 1 317 ? -7.980 -8.545 -5.534 1.00 80.06 317 SER A N 1
ATOM 2423 C CA . SER A 1 317 ? -8.745 -9.577 -6.254 1.00 80.06 317 SER A CA 1
ATOM 2424 C C . SER A 1 317 ? -8.056 -10.936 -6.293 1.00 80.06 317 SER A C 1
ATOM 2426 O O . SER A 1 317 ? -8.678 -11.924 -6.678 1.00 80.06 317 SER A O 1
ATOM 2428 N N . PHE A 1 318 ? -6.775 -10.981 -5.930 1.00 73.31 318 PHE A N 1
ATOM 2429 C CA . PHE A 1 318 ? -5.941 -12.172 -5.995 1.00 73.31 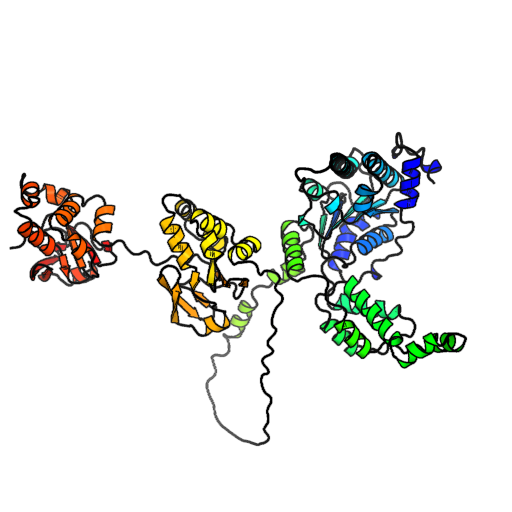318 PHE A CA 1
ATOM 2430 C C . PHE A 1 318 ? -5.480 -12.512 -4.580 1.00 73.31 318 PHE A C 1
ATOM 2432 O O . PHE A 1 318 ? -4.491 -11.976 -4.085 1.00 73.31 318 PHE A O 1
ATOM 2439 N N . ALA A 1 319 ? -6.234 -13.378 -3.903 1.00 57.22 319 ALA A N 1
ATOM 2440 C CA . ALA A 1 319 ? -5.816 -13.909 -2.615 1.00 57.22 319 ALA A CA 1
ATOM 2441 C C . ALA A 1 319 ? -4.665 -14.895 -2.841 1.00 57.22 319 ALA A C 1
ATOM 2443 O O . ALA A 1 319 ? -4.804 -15.869 -3.587 1.00 57.22 319 ALA A O 1
ATOM 2444 N N . ASN A 1 320 ? -3.523 -14.639 -2.207 1.00 53.97 320 ASN A N 1
ATOM 2445 C CA . ASN A 1 320 ? -2.396 -15.554 -2.245 1.00 53.97 320 ASN A CA 1
ATOM 2446 C C . ASN A 1 320 ? -2.800 -16.851 -1.521 1.00 53.97 320 ASN A C 1
ATOM 2448 O O . ASN A 1 320 ? -3.054 -16.841 -0.320 1.00 53.97 320 ASN A O 1
ATOM 2452 N N . GLN A 1 321 ? -2.869 -17.985 -2.224 1.00 39.28 321 GLN A N 1
ATOM 2453 C CA . GLN A 1 321 ? -3.177 -19.273 -1.584 1.00 39.28 321 GLN A CA 1
ATOM 2454 C C . GLN A 1 321 ? -2.131 -19.660 -0.522 1.00 39.28 321 GLN A C 1
ATOM 2456 O O . GLN A 1 321 ? -2.429 -20.476 0.348 1.00 39.28 321 GLN A O 1
ATOM 2461 N N . ALA A 1 322 ? -0.934 -19.058 -0.550 1.00 39.41 322 ALA A N 1
ATOM 2462 C CA . ALA A 1 322 ? 0.085 -19.231 0.482 1.00 39.41 322 ALA A CA 1
ATOM 2463 C C . ALA A 1 322 ? -0.363 -18.691 1.854 1.00 39.41 322 ALA A C 1
ATOM 2465 O O . ALA A 1 322 ? -0.199 -19.392 2.849 1.00 39.41 322 ALA A O 1
ATOM 2466 N N . SER A 1 323 ? -1.037 -17.533 1.911 1.00 38.50 323 SER A N 1
ATOM 2467 C CA . SER A 1 323 ? -1.545 -16.983 3.180 1.00 38.50 323 SER A CA 1
ATOM 2468 C C . SER A 1 323 ? -2.741 -17.770 3.727 1.00 38.50 323 SER A C 1
ATOM 2470 O O . SER A 1 323 ? -2.978 -17.779 4.934 1.00 38.50 323 SER A O 1
ATOM 2472 N N . MET A 1 324 ? -3.469 -18.493 2.866 1.00 34.53 324 MET A N 1
ATOM 2473 C CA . MET A 1 324 ? -4.472 -19.467 3.304 1.00 34.53 324 MET A CA 1
ATOM 2474 C C . MET A 1 324 ? -3.867 -20.811 3.714 1.00 34.53 324 MET A C 1
ATOM 2476 O O . MET A 1 324 ? -4.374 -21.402 4.655 1.00 34.53 324 MET A O 1
ATOM 2480 N N . ARG A 1 325 ? -2.783 -21.289 3.082 1.00 33.47 325 ARG A N 1
ATOM 2481 C CA . ARG A 1 325 ? -2.098 -22.535 3.481 1.00 33.47 325 ARG A CA 1
ATOM 2482 C C . ARG A 1 325 ? -1.347 -22.412 4.802 1.00 33.47 325 ARG A C 1
ATOM 2484 O O . ARG A 1 325 ? -1.285 -23.388 5.542 1.00 33.47 325 ARG A O 1
ATOM 2491 N N . GLU A 1 326 ? -0.810 -21.238 5.118 1.00 35.28 326 GLU A N 1
ATOM 2492 C CA . GLU A 1 326 ? -0.238 -20.970 6.443 1.00 35.28 326 GLU A CA 1
ATOM 2493 C C . GLU A 1 326 ? -1.319 -20.836 7.521 1.00 35.28 326 GLU A C 1
ATOM 2495 O O . GLU A 1 326 ? -1.106 -21.292 8.639 1.00 35.28 326 GLU A O 1
ATOM 2500 N N . ARG A 1 327 ? -2.513 -20.333 7.171 1.00 38.41 327 ARG A N 1
ATOM 2501 C CA . ARG A 1 327 ? -3.694 -20.301 8.060 1.00 38.41 327 ARG A CA 1
ATOM 2502 C C . ARG A 1 327 ? -4.479 -21.617 8.128 1.00 38.41 327 ARG A C 1
ATOM 2504 O O . ARG A 1 327 ? -5.293 -21.780 9.028 1.00 38.41 327 ARG A O 1
ATOM 2511 N N . SER A 1 328 ? -4.271 -22.538 7.186 1.00 29.77 328 SER A N 1
ATOM 2512 C CA . SER A 1 328 ? -4.924 -23.854 7.142 1.00 29.77 328 SER A CA 1
ATOM 2513 C C . SER A 1 328 ? -4.007 -24.994 7.580 1.00 29.77 328 SER A C 1
ATOM 2515 O O . SER A 1 328 ? -4.400 -26.157 7.470 1.00 29.77 328 SER A O 1
ATOM 2517 N N . LYS A 1 329 ? -2.784 -24.704 8.042 1.00 26.75 329 LYS A N 1
ATOM 2518 C CA . LYS A 1 329 ? -2.064 -25.669 8.870 1.00 26.75 329 LYS A CA 1
ATOM 2519 C C . LYS A 1 329 ? -2.836 -25.752 10.191 1.00 26.75 329 LYS A C 1
ATOM 2521 O O . LYS A 1 329 ? -2.978 -24.717 10.837 1.00 26.75 329 LYS A O 1
ATOM 2526 N N . PRO A 1 330 ? -3.366 -26.923 10.591 1.00 30.16 330 PRO A N 1
ATOM 2527 C CA . PRO A 1 330 ? -3.822 -27.079 11.964 1.00 30.16 330 PRO A CA 1
ATOM 2528 C C . PRO A 1 330 ? -2.631 -26.760 12.866 1.00 30.16 330 PRO A C 1
ATOM 2530 O O . PRO A 1 330 ? -1.504 -27.134 12.525 1.00 30.16 330 PRO A O 1
ATOM 2533 N N . ASP A 1 331 ? -2.878 -26.034 13.956 1.00 33.94 331 ASP A N 1
ATOM 2534 C CA . ASP A 1 331 ? -1.868 -25.656 14.938 1.00 33.94 331 ASP A CA 1
ATOM 2535 C C . ASP A 1 331 ? -0.874 -26.801 15.147 1.00 33.94 331 ASP A C 1
ATOM 2537 O O . ASP A 1 331 ? -1.231 -27.886 15.617 1.00 33.94 331 ASP A O 1
ATOM 2541 N N . ALA A 1 332 ? 0.391 -26.567 14.792 1.00 34.97 332 ALA A N 1
ATOM 2542 C CA . ALA A 1 332 ? 1.462 -27.540 14.988 1.00 34.97 332 ALA A CA 1
ATOM 2543 C C . ALA A 1 332 ? 1.658 -27.893 16.480 1.00 34.97 332 ALA A C 1
ATOM 2545 O O . ALA A 1 332 ? 2.290 -28.897 16.789 1.00 34.97 332 ALA A O 1
ATOM 2546 N N . GLY A 1 333 ? 1.030 -27.146 17.399 1.00 33.75 333 GLY A N 1
ATOM 2547 C CA . GLY A 1 333 ? 0.928 -27.492 18.817 1.00 33.75 333 GLY A CA 1
ATOM 2548 C C . GLY A 1 333 ? 0.021 -28.692 19.127 1.00 33.75 333 GLY A C 1
ATOM 2549 O O . GLY A 1 333 ? 0.205 -29.329 20.158 1.00 33.75 333 GLY A O 1
ATOM 2550 N N . ALA A 1 334 ? -0.918 -29.074 18.253 1.00 33.66 334 ALA A N 1
ATOM 2551 C CA . ALA A 1 334 ? -1.830 -30.193 18.527 1.00 33.66 334 ALA A CA 1
ATOM 2552 C C . ALA A 1 334 ? -1.222 -31.579 18.219 1.00 33.66 334 ALA A C 1
ATOM 2554 O O . ALA A 1 334 ? -1.640 -32.579 18.803 1.00 33.66 334 ALA A O 1
ATOM 2555 N N . ALA A 1 335 ? -0.221 -31.660 17.333 1.00 31.28 335 ALA A N 1
ATOM 2556 C CA . ALA A 1 335 ? 0.438 -32.924 16.981 1.00 31.28 335 ALA A CA 1
ATOM 2557 C C . ALA A 1 335 ? 1.607 -33.277 17.924 1.00 31.28 335 ALA A C 1
ATOM 2559 O O . ALA A 1 335 ? 1.871 -34.455 18.167 1.00 31.28 335 ALA A O 1
ATOM 2560 N N . GLU A 1 336 ? 2.265 -32.277 18.517 1.00 31.72 336 GLU A N 1
ATOM 2561 C CA . GLU A 1 336 ? 3.409 -32.473 19.424 1.00 31.72 336 GLU A CA 1
ATOM 2562 C C . GLU A 1 336 ? 2.975 -32.865 20.858 1.00 31.72 336 GLU A C 1
ATOM 2564 O O . GLU A 1 336 ? 3.692 -33.559 21.585 1.00 31.72 336 GLU A O 1
ATOM 2569 N N . LEU A 1 337 ? 1.721 -32.560 21.218 1.00 35.44 337 LEU A N 1
ATOM 2570 C CA . LEU A 1 337 ? 1.049 -33.043 22.433 1.00 35.44 337 LEU A CA 1
ATOM 2571 C C . LEU A 1 337 ? 0.617 -34.523 22.352 1.00 35.44 337 LEU A C 1
ATOM 2573 O O . LEU A 1 337 ? 0.481 -35.174 23.387 1.00 35.44 337 LEU A O 1
ATOM 2577 N N . ALA A 1 338 ? 0.468 -35.093 21.149 1.00 31.83 338 ALA A N 1
ATOM 2578 C CA . ALA A 1 338 ? 0.101 -36.504 20.963 1.00 31.83 338 ALA A CA 1
ATOM 2579 C C . ALA A 1 338 ? 1.314 -37.460 20.939 1.00 31.83 338 ALA A C 1
ATOM 2581 O O . ALA A 1 338 ? 1.167 -38.649 21.229 1.00 31.83 338 ALA A O 1
ATOM 2582 N N . ALA A 1 339 ? 2.519 -36.957 20.646 1.00 30.41 339 ALA A N 1
ATOM 2583 C CA . ALA A 1 339 ? 3.761 -37.738 20.690 1.00 30.41 339 ALA A CA 1
ATOM 2584 C C . ALA A 1 339 ? 4.368 -37.830 22.107 1.00 30.41 339 ALA A C 1
ATOM 2586 O O . ALA A 1 339 ? 5.106 -38.767 22.412 1.00 30.41 339 ALA A O 1
ATOM 2587 N N . SER A 1 340 ? 3.990 -36.912 23.000 1.00 29.05 340 SER A N 1
ATOM 2588 C CA . SER A 1 340 ? 4.541 -36.796 24.359 1.00 29.05 340 SER A CA 1
ATOM 2589 C C . SER A 1 340 ? 3.831 -37.672 25.410 1.00 29.05 340 SER A C 1
ATOM 2591 O O . SER A 1 340 ? 4.247 -37.716 26.564 1.00 29.05 340 SER A O 1
ATOM 2593 N N . ALA A 1 341 ? 2.793 -38.427 25.023 1.00 28.69 341 ALA A N 1
ATOM 2594 C CA . ALA A 1 341 ? 1.977 -39.255 25.924 1.00 28.69 341 ALA A CA 1
ATOM 2595 C C . ALA A 1 341 ? 2.241 -40.777 25.826 1.00 28.69 341 ALA A C 1
ATOM 2597 O O . ALA A 1 341 ? 1.383 -41.578 26.198 1.00 28.69 341 ALA A O 1
ATOM 2598 N N . ARG A 1 342 ? 3.409 -41.215 25.325 1.00 30.44 342 ARG A N 1
ATOM 2599 C CA . ARG A 1 342 ? 3.761 -42.654 25.231 1.00 30.44 342 ARG A CA 1
ATOM 2600 C C . ARG A 1 342 ? 5.105 -43.073 25.831 1.00 30.44 342 ARG A C 1
ATOM 2602 O O . ARG A 1 342 ? 5.497 -44.222 25.660 1.00 30.44 342 ARG A O 1
ATOM 2609 N N . ILE A 1 343 ? 5.782 -42.214 26.592 1.00 25.14 343 ILE A N 1
ATOM 2610 C CA . ILE A 1 343 ? 7.026 -42.589 27.294 1.00 25.14 343 ILE A CA 1
ATOM 2611 C C . ILE A 1 343 ? 6.918 -42.239 28.786 1.00 25.14 343 ILE A C 1
ATOM 2613 O O . ILE A 1 343 ? 7.758 -41.574 29.374 1.00 25.14 343 ILE A O 1
ATOM 2617 N N . ILE A 1 344 ? 5.840 -42.703 29.417 1.00 26.19 344 ILE A N 1
ATOM 2618 C CA . ILE A 1 344 ? 5.797 -42.961 30.860 1.00 26.19 344 ILE A CA 1
ATOM 2619 C C . ILE A 1 344 ? 5.359 -44.414 30.993 1.00 26.19 344 ILE A C 1
ATOM 2621 O O . ILE A 1 344 ? 4.171 -44.679 31.104 1.00 26.19 344 ILE A O 1
ATOM 2625 N N . THR A 1 345 ? 6.302 -45.348 30.853 1.00 26.73 345 THR A N 1
ATOM 2626 C CA . THR A 1 345 ? 6.336 -46.684 31.485 1.00 26.73 345 THR A CA 1
ATOM 2627 C C . THR A 1 345 ? 7.624 -47.380 31.025 1.00 26.73 345 THR A C 1
ATOM 2629 O O . THR A 1 345 ? 7.599 -48.133 30.061 1.00 26.73 345 THR A O 1
ATOM 2632 N N . LEU A 1 346 ? 8.757 -47.129 31.687 1.00 23.91 346 LEU A N 1
ATOM 2633 C CA . LEU A 1 346 ? 9.599 -48.221 32.189 1.00 23.91 346 LEU A CA 1
ATOM 2634 C C . LEU A 1 346 ? 10.612 -47.691 33.209 1.00 23.91 346 LEU A C 1
ATOM 2636 O O . LEU A 1 346 ? 11.321 -46.714 32.997 1.00 23.91 346 LEU A O 1
ATOM 2640 N N . VAL A 1 347 ? 10.586 -48.363 34.346 1.00 22.78 347 VAL A N 1
ATOM 2641 C CA . VAL A 1 347 ? 11.311 -48.157 35.592 1.00 22.78 347 VAL A CA 1
ATOM 2642 C C . VAL A 1 347 ? 12.782 -48.562 35.460 1.00 22.78 347 VAL A C 1
ATOM 2644 O O . VAL A 1 347 ? 13.050 -49.583 34.840 1.00 22.78 347 VAL A O 1
ATOM 2647 N N . ALA A 1 348 ? 13.659 -47.829 36.168 1.00 23.08 348 ALA A N 1
ATOM 2648 C CA . ALA A 1 348 ? 15.014 -48.208 36.610 1.00 23.08 348 ALA A CA 1
ATOM 2649 C C . ALA A 1 348 ? 16.030 -48.527 35.483 1.00 23.08 348 ALA A C 1
ATOM 2651 O O . ALA A 1 348 ? 15.727 -49.150 34.482 1.00 23.08 348 ALA A O 1
ATOM 2652 N N . THR A 1 349 ? 17.322 -48.203 35.553 1.00 24.98 349 THR A N 1
ATOM 2653 C CA . THR A 1 349 ? 18.282 -48.649 36.570 1.00 24.98 349 THR A CA 1
ATOM 2654 C C . THR A 1 349 ? 19.664 -48.031 36.233 1.00 24.98 349 THR A C 1
ATOM 2656 O O . THR A 1 349 ? 20.059 -48.026 35.074 1.00 24.98 349 THR A O 1
ATOM 2659 N N . THR A 1 350 ? 20.402 -47.587 37.263 1.00 25.27 350 THR A N 1
ATOM 2660 C CA . THR A 1 350 ? 21.878 -47.676 37.469 1.00 25.27 350 THR A CA 1
ATOM 2661 C C . THR A 1 350 ? 22.948 -47.008 36.561 1.00 25.27 350 THR A C 1
ATOM 2663 O O . THR A 1 350 ? 23.170 -47.405 35.429 1.00 25.27 350 THR A O 1
ATOM 2666 N N . ILE A 1 351 ? 23.761 -46.174 37.246 1.00 24.09 351 ILE A N 1
ATOM 2667 C CA . ILE A 1 351 ? 25.248 -46.175 37.378 1.00 24.09 351 ILE A CA 1
ATOM 2668 C C . ILE A 1 351 ? 26.131 -45.556 36.265 1.00 24.09 351 ILE A C 1
ATOM 2670 O O . ILE A 1 351 ? 26.334 -46.121 35.203 1.00 24.09 351 ILE A O 1
ATOM 2674 N N . ALA A 1 352 ? 26.738 -44.419 36.652 1.00 22.92 352 ALA A N 1
ATOM 2675 C CA . ALA A 1 352 ? 28.152 -44.001 36.584 1.00 22.92 352 ALA A CA 1
ATOM 2676 C C . ALA A 1 352 ? 29.032 -44.334 35.359 1.00 22.92 352 ALA A C 1
ATOM 2678 O O . ALA A 1 352 ? 29.240 -45.494 35.033 1.00 22.92 352 ALA A O 1
ATOM 2679 N N . THR A 1 353 ? 29.760 -43.334 34.836 1.00 26.17 353 THR A N 1
ATOM 2680 C CA . THR A 1 353 ? 31.195 -43.056 35.127 1.00 26.17 353 THR A CA 1
ATOM 2681 C C . THR A 1 353 ? 31.841 -42.126 34.076 1.00 26.17 353 THR A C 1
ATOM 2683 O O . THR A 1 353 ? 31.632 -42.317 32.887 1.00 26.17 353 THR A O 1
ATOM 2686 N N . THR A 1 354 ? 32.694 -41.197 34.564 1.00 27.72 354 THR A N 1
ATOM 2687 C CA . THR A 1 354 ? 33.944 -40.630 33.964 1.00 27.72 354 THR A CA 1
ATOM 2688 C C . THR A 1 354 ? 33.898 -39.891 32.610 1.00 27.72 354 THR A C 1
ATOM 2690 O O . THR A 1 354 ? 33.181 -40.296 31.715 1.00 27.72 354 THR A O 1
ATOM 2693 N N . SER A 1 355 ? 34.709 -38.880 32.268 1.00 26.41 355 SER A N 1
ATOM 2694 C CA . SER A 1 355 ? 35.689 -37.965 32.897 1.00 26.41 355 SER A CA 1
ATOM 2695 C C . SER A 1 355 ? 36.270 -37.079 31.764 1.00 26.41 355 SER A C 1
ATOM 2697 O O . SER A 1 355 ? 36.174 -37.471 30.604 1.00 26.41 355 SER A O 1
ATOM 2699 N N . ALA A 1 356 ? 36.986 -36.001 32.140 1.00 26.33 356 ALA A N 1
ATOM 2700 C CA . ALA A 1 356 ? 38.024 -35.260 31.380 1.00 26.33 356 ALA A CA 1
ATOM 2701 C C . ALA A 1 356 ? 37.554 -34.128 30.433 1.00 26.33 356 ALA A C 1
ATOM 2703 O O . ALA A 1 356 ? 36.619 -34.311 29.671 1.00 26.33 356 ALA A O 1
ATOM 2704 N N . PHE A 1 357 ? 38.176 -32.945 30.323 1.00 24.28 357 PHE A N 1
ATOM 2705 C CA . PHE A 1 357 ? 39.226 -32.190 31.041 1.00 24.28 357 PHE A CA 1
ATOM 2706 C C . PHE A 1 357 ? 39.341 -30.846 30.268 1.00 24.28 357 PHE A C 1
ATOM 2708 O O . PHE A 1 357 ? 39.497 -30.908 29.058 1.00 24.28 357 PHE A O 1
ATOM 2715 N N . GLN A 1 358 ? 39.210 -29.684 30.939 1.00 26.28 358 GLN A N 1
ATOM 2716 C CA . GLN A 1 358 ? 40.066 -28.462 30.856 1.00 26.28 358 GLN A CA 1
ATOM 2717 C C . GLN A 1 358 ? 40.527 -27.926 29.466 1.00 26.28 358 GLN A C 1
ATOM 2719 O O . GLN A 1 358 ? 40.977 -28.679 28.623 1.00 26.28 358 GLN A O 1
ATOM 2724 N N . LEU A 1 359 ? 40.592 -26.626 29.136 1.00 27.58 359 LEU A N 1
ATOM 2725 C CA . LEU A 1 359 ? 40.976 -25.394 29.855 1.00 27.58 359 LEU A CA 1
ATOM 2726 C C . LEU A 1 359 ? 40.729 -24.186 28.909 1.00 27.58 359 LEU A C 1
ATOM 2728 O O . LEU A 1 359 ? 40.866 -24.342 27.699 1.00 27.58 359 LEU A O 1
ATOM 2732 N N . GLY A 1 360 ? 40.533 -22.974 29.455 1.00 24.61 360 GLY A N 1
ATOM 2733 C CA . GLY A 1 360 ? 40.972 -21.727 28.793 1.00 24.61 360 GLY A CA 1
ATOM 2734 C C . GLY A 1 360 ? 39.942 -20.596 28.640 1.00 24.61 360 GLY A C 1
ATOM 2735 O O . GLY A 1 360 ? 39.260 -20.505 27.629 1.00 24.61 360 GLY A O 1
ATOM 2736 N N . ALA A 1 361 ? 39.901 -19.680 29.612 1.00 24.38 361 ALA A N 1
ATOM 2737 C CA . ALA A 1 361 ? 39.407 -18.296 29.469 1.00 24.38 361 ALA A CA 1
ATOM 2738 C C . ALA A 1 361 ? 40.632 -17.343 29.306 1.00 24.38 361 ALA A C 1
ATOM 2740 O O . ALA A 1 361 ? 41.747 -17.874 29.328 1.00 24.38 361 ALA A O 1
ATOM 2741 N N . PRO A 1 362 ? 40.545 -15.984 29.286 1.00 42.94 362 PRO A N 1
ATOM 2742 C CA . PRO A 1 362 ? 39.400 -15.051 29.234 1.00 42.94 362 PRO A CA 1
ATOM 2743 C C . PRO A 1 362 ? 39.657 -13.783 28.344 1.00 42.94 362 PRO A C 1
ATOM 2745 O O . PRO A 1 362 ? 40.621 -13.725 27.590 1.00 42.94 362 PRO A O 1
ATOM 2748 N N . MET A 1 363 ? 38.840 -12.732 28.559 1.00 24.42 363 MET A N 1
ATOM 2749 C CA . MET A 1 363 ? 38.918 -11.317 28.107 1.00 24.42 363 MET A CA 1
ATOM 2750 C C . MET A 1 363 ? 38.200 -11.019 26.781 1.00 24.42 363 MET A C 1
ATOM 2752 O O . MET A 1 363 ? 38.482 -11.631 25.769 1.00 24.42 363 MET A O 1
ATOM 2756 N N . GLY A 1 364 ? 37.256 -10.085 26.660 1.00 24.72 364 GLY A N 1
ATOM 2757 C CA . GLY A 1 364 ? 36.833 -8.976 27.510 1.00 24.72 364 GLY A CA 1
ATOM 2758 C C . GLY A 1 364 ? 36.666 -7.752 26.610 1.00 24.72 364 GLY A C 1
ATOM 2759 O O . GLY A 1 364 ? 37.668 -7.172 26.212 1.00 24.72 364 GLY A O 1
ATOM 2760 N N . MET A 1 365 ? 35.442 -7.334 26.269 1.00 25.77 365 MET A N 1
ATOM 2761 C CA . MET A 1 365 ? 35.250 -6.008 25.674 1.00 25.77 365 MET A CA 1
ATOM 2762 C C . MET A 1 365 ? 33.861 -5.428 25.932 1.00 25.77 365 MET A C 1
ATOM 2764 O O . MET A 1 365 ? 32.839 -6.102 25.894 1.00 25.77 365 MET A O 1
ATOM 2768 N N . ARG A 1 366 ? 33.917 -4.149 26.288 1.00 23.97 366 ARG A N 1
ATOM 2769 C CA . ARG A 1 366 ? 32.914 -3.283 26.895 1.00 23.97 366 ARG A CA 1
ATOM 2770 C C . ARG A 1 366 ? 31.727 -3.002 25.974 1.00 23.97 366 ARG A C 1
ATOM 2772 O O . ARG A 1 366 ? 31.900 -2.783 24.781 1.00 23.97 366 ARG A O 1
ATOM 2779 N N . ALA A 1 367 ? 30.548 -2.887 26.581 1.00 23.58 367 ALA A N 1
ATOM 2780 C CA . ALA A 1 367 ? 29.391 -2.243 25.978 1.00 23.58 367 ALA A CA 1
ATOM 2781 C C . ALA A 1 367 ? 29.670 -0.739 25.800 1.00 23.58 367 ALA A C 1
ATOM 2783 O O . ALA A 1 367 ? 29.883 -0.015 26.776 1.00 23.58 367 ALA A O 1
ATOM 2784 N N . SER A 1 368 ? 29.677 -0.287 24.549 1.00 23.98 368 SER A N 1
ATOM 2785 C CA . SER A 1 368 ? 29.804 1.120 24.169 1.00 23.98 368 SER A CA 1
ATOM 2786 C C . SER A 1 368 ? 28.414 1.698 23.930 1.00 23.98 368 SER A C 1
ATOM 2788 O O . SER A 1 368 ? 27.754 1.378 22.945 1.00 23.98 368 SER A O 1
ATOM 2790 N N . VAL A 1 369 ? 27.974 2.559 24.843 1.00 23.22 369 VAL A N 1
ATOM 2791 C CA . VAL A 1 369 ? 26.795 3.415 24.687 1.00 23.22 369 VAL A CA 1
ATOM 2792 C C . VAL A 1 369 ? 27.104 4.471 23.625 1.00 23.22 369 VAL A C 1
ATOM 2794 O O . VAL A 1 369 ? 27.954 5.331 23.851 1.00 23.22 369 VAL A O 1
ATOM 2797 N N . VAL A 1 370 ? 26.411 4.438 22.484 1.00 25.58 370 VAL A N 1
ATOM 2798 C CA . VAL A 1 370 ? 26.428 5.540 21.511 1.00 25.58 370 VAL A CA 1
ATOM 2799 C C . VAL A 1 370 ? 25.191 6.402 21.738 1.00 25.58 370 VAL A C 1
ATOM 2801 O O . VAL A 1 370 ? 24.058 5.962 21.562 1.00 25.58 370 VAL A O 1
ATOM 2804 N N . ARG A 1 371 ? 25.431 7.643 22.164 1.00 22.08 371 ARG A N 1
ATOM 2805 C CA . ARG A 1 371 ? 24.445 8.724 22.203 1.00 22.08 371 ARG A CA 1
ATOM 2806 C C . ARG A 1 371 ? 24.375 9.353 20.812 1.00 22.08 371 ARG A C 1
ATOM 2808 O O . ARG A 1 371 ? 25.400 9.824 20.330 1.00 22.08 371 ARG A O 1
ATOM 2815 N N . TYR A 1 372 ? 23.187 9.432 20.220 1.00 24.70 372 TYR A N 1
ATOM 2816 C CA . TYR A 1 372 ? 22.911 10.353 19.117 1.00 24.70 372 TYR A CA 1
ATOM 2817 C C . TYR A 1 372 ? 21.938 11.433 19.594 1.00 24.70 372 TYR A C 1
ATOM 2819 O O . TYR A 1 372 ? 20.814 11.151 20.002 1.00 24.70 372 TYR A O 1
ATOM 2827 N N . SER A 1 373 ? 22.424 12.674 19.581 1.00 23.69 373 SER A N 1
ATOM 2828 C CA . SER A 1 373 ? 21.646 13.905 19.699 1.00 23.69 373 SER A CA 1
ATOM 2829 C C . SER A 1 373 ? 20.858 14.146 18.410 1.00 23.69 373 SER A C 1
ATOM 2831 O O . SER A 1 373 ? 21.391 13.942 17.321 1.00 23.69 373 SER A O 1
ATOM 2833 N N . GLY A 1 374 ? 19.599 14.560 18.543 1.00 25.70 374 GLY A N 1
ATOM 2834 C CA . GLY A 1 374 ? 18.620 14.556 17.462 1.00 25.70 374 GLY A CA 1
ATOM 2835 C C . GLY A 1 374 ? 18.633 15.737 16.490 1.00 25.70 374 GLY A C 1
ATOM 2836 O O . GLY A 1 374 ? 19.144 16.818 16.770 1.00 25.70 374 GLY A O 1
ATOM 2837 N N . ALA A 1 375 ? 17.941 15.502 15.376 1.00 24.19 375 ALA A N 1
ATOM 2838 C CA . ALA A 1 375 ? 17.090 16.463 14.686 1.00 24.19 375 ALA A CA 1
ATOM 2839 C C . ALA A 1 375 ? 15.784 15.719 14.332 1.00 24.19 375 ALA A C 1
ATOM 2841 O O . ALA A 1 375 ? 15.810 14.592 13.844 1.00 24.19 375 ALA A O 1
ATOM 2842 N N . GLN A 1 376 ? 14.652 16.306 14.707 1.00 27.17 376 GLN A N 1
ATOM 2843 C CA . GLN A 1 376 ? 13.419 15.634 15.122 1.00 27.17 376 GLN A CA 1
ATOM 2844 C C . GLN A 1 376 ? 12.312 15.865 14.075 1.00 27.17 376 GLN A C 1
ATOM 2846 O O . GLN A 1 376 ? 11.817 16.981 13.955 1.00 27.17 376 GLN A O 1
ATOM 2851 N N . MET A 1 377 ? 11.902 14.834 13.322 1.00 30.89 377 MET A N 1
ATOM 2852 C CA . MET A 1 377 ? 10.577 14.825 12.678 1.00 30.89 377 MET A CA 1
ATOM 2853 C C . MET A 1 377 ? 9.575 14.322 13.715 1.00 30.89 377 MET A C 1
ATOM 2855 O O . MET A 1 377 ? 9.750 13.238 14.265 1.00 30.89 377 MET A O 1
ATOM 2859 N N . ALA A 1 378 ? 8.584 15.155 14.032 1.00 34.25 378 ALA A N 1
ATOM 2860 C CA . ALA A 1 378 ? 7.682 14.985 15.165 1.00 34.25 378 ALA A CA 1
ATOM 2861 C C . ALA A 1 378 ? 7.061 13.579 15.205 1.00 34.25 378 ALA A C 1
ATOM 2863 O O . ALA A 1 378 ? 6.265 13.207 14.341 1.00 34.25 378 ALA A O 1
ATOM 2864 N N . ALA A 1 379 ? 7.441 12.797 16.217 1.00 46.09 379 ALA A N 1
ATOM 2865 C CA . ALA A 1 379 ? 6.765 11.553 16.531 1.00 46.09 379 ALA A CA 1
ATOM 2866 C C . ALA A 1 379 ? 5.280 11.859 16.814 1.00 46.09 379 ALA A C 1
ATOM 2868 O O . ALA A 1 379 ? 4.942 12.899 17.383 1.00 46.09 379 ALA A O 1
ATOM 2869 N N . LYS A 1 380 ? 4.383 10.988 16.349 1.00 65.50 380 LYS A N 1
ATOM 2870 C CA . LYS A 1 380 ? 2.945 11.146 16.586 1.00 65.50 380 LYS A CA 1
ATOM 2871 C C . LYS A 1 380 ? 2.648 10.847 18.052 1.00 65.50 380 LYS A C 1
ATOM 2873 O O . LYS A 1 380 ? 3.249 9.939 18.629 1.00 65.50 380 LYS A O 1
ATOM 2878 N N . ASP A 1 381 ? 1.759 11.623 18.662 1.00 71.44 381 ASP A N 1
ATOM 2879 C CA . ASP A 1 381 ? 1.296 11.348 20.021 1.00 71.44 381 ASP A CA 1
ATOM 2880 C C . ASP A 1 381 ? 0.478 10.042 20.077 1.00 71.44 381 ASP A C 1
ATOM 2882 O O . ASP A 1 381 ? 0.165 9.430 19.051 1.00 71.44 381 ASP A O 1
ATOM 2886 N N . ILE A 1 382 ? 0.167 9.575 21.284 1.00 71.06 382 ILE A N 1
ATOM 2887 C CA . ILE A 1 382 ? -0.609 8.352 21.523 1.00 71.06 382 ILE A CA 1
ATOM 2888 C C . ILE A 1 382 ? -1.957 8.375 20.789 1.00 71.06 382 ILE A C 1
ATOM 2890 O O . ILE A 1 382 ? -2.373 7.353 20.244 1.00 71.06 382 ILE A O 1
ATOM 2894 N N . VAL A 1 383 ? -2.639 9.523 20.746 1.00 66.19 383 VAL A N 1
ATOM 2895 C CA . VAL A 1 383 ? -3.968 9.642 20.131 1.00 66.19 383 VAL A CA 1
ATOM 2896 C C . VAL A 1 383 ? -3.852 9.530 18.614 1.00 66.19 383 VAL A C 1
ATOM 2898 O O . VAL A 1 383 ? -4.567 8.745 17.994 1.00 66.19 383 VAL A O 1
ATOM 2901 N N . ASP A 1 384 ? -2.900 10.239 18.016 1.00 69.25 384 ASP A N 1
ATOM 2902 C CA . ASP A 1 384 ? -2.648 10.215 16.577 1.00 69.25 384 ASP A CA 1
ATOM 2903 C C . ASP A 1 384 ? -2.100 8.853 16.119 1.00 69.25 384 ASP A C 1
ATOM 2905 O O . ASP A 1 384 ? -2.352 8.424 14.989 1.00 69.25 384 ASP A O 1
ATOM 2909 N N . THR A 1 385 ? -1.381 8.148 16.998 1.00 69.69 385 THR A N 1
ATOM 2910 C CA . THR A 1 385 ? -0.898 6.780 16.765 1.00 69.69 385 THR A CA 1
ATOM 2911 C C . THR A 1 385 ? -2.043 5.767 16.833 1.00 69.69 385 THR A C 1
ATOM 2913 O O . THR A 1 385 ? -2.171 4.942 15.929 1.00 69.69 385 THR A O 1
ATOM 2916 N N . ALA A 1 386 ? -2.937 5.874 17.822 1.00 64.94 386 ALA A N 1
ATOM 2917 C CA . ALA A 1 386 ? -4.121 5.020 17.936 1.00 64.94 386 ALA A CA 1
ATOM 2918 C C . ALA A 1 386 ? -5.114 5.236 16.777 1.00 64.94 386 ALA A C 1
ATOM 2920 O O . ALA A 1 386 ? -5.617 4.274 16.198 1.00 64.94 386 ALA A O 1
ATOM 2921 N N . VAL A 1 387 ? -5.354 6.488 16.368 1.00 63.91 387 VAL A N 1
ATOM 2922 C CA . VAL A 1 387 ? -6.208 6.803 15.208 1.00 63.91 387 VAL A CA 1
ATOM 2923 C C . VAL A 1 387 ? -5.590 6.272 13.911 1.00 63.91 387 VAL A C 1
ATOM 2925 O O . VAL A 1 387 ? -6.298 5.708 13.078 1.00 63.91 387 VAL A O 1
ATOM 2928 N N . ALA A 1 388 ? -4.268 6.393 13.747 1.00 61.34 388 ALA A N 1
ATOM 2929 C CA . ALA A 1 388 ? -3.571 5.889 12.566 1.00 61.34 388 ALA A CA 1
ATOM 2930 C C . ALA A 1 388 ? -3.537 4.353 12.474 1.00 61.34 388 ALA A C 1
ATOM 2932 O O . ALA A 1 388 ? -3.453 3.834 11.363 1.00 61.34 388 ALA A O 1
ATOM 2933 N N . ALA A 1 389 ? -3.606 3.639 13.602 1.00 62.06 389 ALA A N 1
ATOM 2934 C CA . ALA A 1 389 ? -3.620 2.176 13.636 1.00 62.06 389 ALA A CA 1
ATOM 2935 C C . ALA A 1 389 ? -4.974 1.565 13.219 1.00 62.06 389 ALA A C 1
ATOM 2937 O O . ALA A 1 389 ? -5.049 0.380 12.913 1.00 62.06 389 ALA A O 1
ATOM 2938 N N . GLY A 1 390 ? -6.055 2.354 13.167 1.00 57.81 390 GLY A N 1
ATOM 2939 C CA . GLY A 1 390 ? -7.340 1.958 12.571 1.00 57.81 390 GLY A CA 1
ATOM 2940 C C . GLY A 1 390 ? -8.178 0.929 13.348 1.00 57.81 390 GLY A C 1
ATOM 2941 O O . GLY A 1 390 ? -9.368 0.813 13.058 1.00 57.81 390 GLY A O 1
ATOM 2942 N N . SER A 1 391 ? -7.601 0.242 14.340 1.00 61.31 391 SER A N 1
ATOM 2943 C CA . SER A 1 391 ? -8.230 -0.772 15.211 1.00 61.31 391 SER A CA 1
ATOM 2944 C C . SER A 1 391 ? -8.730 -0.238 16.565 1.00 61.31 391 SER A C 1
ATOM 2946 O O . SER A 1 391 ? -9.089 -1.023 17.444 1.00 61.31 391 SER A O 1
ATOM 2948 N N . PHE A 1 392 ? -8.705 1.086 16.753 1.00 74.56 392 PHE A N 1
ATOM 2949 C CA . PHE A 1 392 ? -9.042 1.783 18.003 1.00 74.56 392 PHE A CA 1
ATOM 2950 C C . PHE A 1 392 ? -10.142 2.837 17.805 1.00 74.56 392 PHE A C 1
ATOM 2952 O O . PHE A 1 392 ? -10.153 3.868 18.484 1.00 74.56 392 PHE A O 1
ATOM 2959 N N . LYS A 1 393 ? -11.056 2.637 16.847 1.00 74.31 393 LYS A N 1
ATOM 2960 C CA . LYS A 1 393 ? -12.073 3.650 16.505 1.00 74.31 393 LYS A CA 1
ATOM 2961 C C . LYS A 1 393 ? -13.000 3.931 17.685 1.00 74.31 393 LYS A C 1
ATOM 2963 O O . LYS A 1 393 ? -13.320 5.089 17.952 1.00 74.31 393 LYS A O 1
ATOM 2968 N N . THR A 1 394 ? -13.373 2.888 18.422 1.00 78.50 394 THR A N 1
ATOM 2969 C CA . THR A 1 394 ? -14.228 2.976 19.613 1.00 78.50 394 THR A CA 1
ATOM 2970 C C . THR A 1 394 ? -13.509 3.696 20.751 1.00 78.50 394 THR A C 1
ATOM 2972 O O . THR A 1 394 ? -14.095 4.553 21.409 1.00 78.50 394 THR A O 1
ATOM 2975 N N . LEU A 1 395 ? -12.212 3.428 20.935 1.00 78.19 395 LEU A N 1
ATOM 2976 C CA . LEU A 1 395 ? -11.375 4.106 21.928 1.00 78.19 395 LEU A CA 1
ATOM 2977 C C . LEU A 1 395 ? -11.204 5.600 21.608 1.00 78.19 395 LEU A C 1
ATOM 2979 O O . LEU A 1 395 ? -11.327 6.436 22.500 1.00 78.19 395 LEU A O 1
ATOM 2983 N N . ALA A 1 396 ? -10.968 5.956 20.341 1.00 75.00 396 ALA A N 1
ATOM 2984 C CA . ALA A 1 396 ? -10.858 7.350 19.909 1.00 75.00 396 ALA A CA 1
ATOM 2985 C C . ALA A 1 396 ? -12.184 8.113 20.086 1.00 75.00 396 ALA A C 1
ATOM 2987 O O . ALA A 1 396 ? -12.188 9.242 20.583 1.00 75.00 396 ALA A O 1
ATOM 2988 N N . ALA A 1 397 ? -13.315 7.482 19.751 1.00 74.31 397 ALA A N 1
ATOM 2989 C CA . ALA A 1 397 ? -14.644 8.040 19.997 1.00 74.31 397 ALA A CA 1
ATOM 2990 C C . ALA A 1 397 ? -14.911 8.236 21.501 1.00 74.31 397 ALA A C 1
ATOM 2992 O O . ALA A 1 397 ? -15.395 9.292 21.910 1.00 74.31 397 ALA A O 1
ATOM 2993 N N . ALA A 1 398 ? -14.527 7.262 22.330 1.00 73.44 398 ALA A N 1
ATOM 2994 C CA . ALA A 1 398 ? -14.638 7.334 23.783 1.00 73.44 398 ALA A CA 1
ATOM 2995 C C . ALA A 1 398 ? -13.777 8.463 24.382 1.00 73.44 398 ALA A C 1
ATOM 2997 O O . ALA A 1 398 ? -14.258 9.219 25.226 1.00 73.44 398 ALA A O 1
ATOM 2998 N N . LEU A 1 399 ? -12.535 8.639 23.915 1.00 75.19 399 LEU A N 1
ATOM 2999 C CA . LEU A 1 399 ? -11.654 9.742 24.326 1.00 75.19 399 LEU A CA 1
ATOM 3000 C C . LEU A 1 399 ? -12.228 11.114 23.948 1.00 75.19 399 LEU A C 1
ATOM 3002 O O . LEU A 1 399 ? -12.159 12.050 24.751 1.00 75.19 399 LEU A O 1
ATOM 3006 N N . GLY A 1 400 ? -12.831 11.224 22.758 1.00 75.44 400 GLY A N 1
ATOM 3007 C CA . GLY A 1 400 ? -13.544 12.421 22.311 1.00 75.44 400 GLY A CA 1
ATOM 3008 C C . GLY A 1 400 ? -14.758 12.739 23.187 1.00 75.44 400 GLY A C 1
ATOM 3009 O O . GLY A 1 400 ? -14.880 13.857 23.685 1.00 75.44 400 GLY A O 1
ATOM 3010 N N . ALA A 1 401 ? -15.610 11.744 23.454 1.00 73.12 401 ALA A N 1
ATOM 3011 C CA . ALA A 1 401 ? -16.789 11.892 24.310 1.00 73.12 401 ALA A CA 1
ATOM 3012 C C . ALA A 1 401 ? -16.424 12.246 25.767 1.00 73.12 401 ALA A C 1
ATOM 3014 O O . ALA A 1 401 ? -17.084 13.075 26.403 1.00 73.12 401 ALA A O 1
ATOM 3015 N N . ALA A 1 402 ? -15.333 11.678 26.287 1.00 72.00 402 ALA A N 1
ATOM 3016 C CA . ALA A 1 402 ? -14.819 11.977 27.621 1.00 72.00 402 ALA A CA 1
ATOM 3017 C C . ALA A 1 402 ? -14.126 13.349 27.718 1.00 72.00 402 ALA A C 1
ATOM 3019 O O . ALA A 1 402 ? -13.995 13.885 28.818 1.00 72.00 402 ALA A O 1
ATOM 3020 N N . GLY A 1 403 ? -13.720 13.950 26.593 1.00 72.69 403 GLY A N 1
ATOM 3021 C CA . GLY A 1 403 ? -12.951 15.199 26.569 1.00 72.69 403 GLY A CA 1
ATOM 3022 C C . GLY A 1 403 ? -11.503 15.033 27.041 1.00 72.69 403 GLY A C 1
ATOM 3023 O O . GLY A 1 403 ? -10.921 15.979 27.559 1.00 72.69 403 GLY A O 1
ATOM 3024 N N . LEU A 1 404 ? -10.930 13.835 26.888 1.00 71.31 404 LEU A N 1
ATOM 3025 C CA . LEU A 1 404 ? -9.584 13.486 27.368 1.00 71.31 404 LEU A CA 1
ATOM 3026 C C . LEU A 1 404 ? -8.503 13.565 26.278 1.00 71.31 404 LEU A C 1
ATOM 3028 O O . LEU A 1 404 ? -7.346 13.232 26.535 1.00 71.31 404 LEU A O 1
ATOM 3032 N N . VAL A 1 405 ? -8.860 14.010 25.069 1.00 71.25 405 VAL A N 1
ATOM 3033 C CA . VAL A 1 405 ? -7.944 14.114 23.920 1.00 71.25 405 VAL A CA 1
ATOM 3034 C C . VAL A 1 405 ? -6.734 14.990 24.255 1.00 71.25 405 VAL A C 1
ATOM 3036 O O . VAL A 1 405 ? -5.605 14.538 24.108 1.00 71.25 405 VAL A O 1
ATOM 3039 N N . GLU A 1 406 ? -6.951 16.190 24.795 1.00 69.88 406 GLU A N 1
ATOM 3040 C CA . GLU A 1 406 ? -5.867 17.111 25.174 1.00 69.88 406 GLU A CA 1
ATOM 3041 C C . GLU A 1 406 ? -4.974 16.541 26.287 1.00 69.88 406 GLU A C 1
ATOM 3043 O O . GLU A 1 406 ? -3.752 16.679 26.260 1.00 69.88 406 GLU A O 1
ATOM 3048 N N . THR A 1 407 ? -5.562 15.821 27.246 1.00 67.50 407 THR A N 1
ATOM 3049 C CA . THR A 1 407 ? -4.817 15.163 28.328 1.00 67.50 407 THR A CA 1
ATOM 3050 C C . THR A 1 407 ? -3.893 14.073 27.785 1.00 67.50 407 THR A C 1
ATOM 3052 O O . THR A 1 407 ? -2.742 13.977 28.205 1.00 67.50 407 THR A O 1
ATOM 3055 N N . MET A 1 408 ? -4.361 13.288 26.812 1.00 67.81 408 MET A N 1
ATOM 3056 C CA . MET A 1 408 ? -3.585 12.219 26.170 1.00 67.81 408 MET A CA 1
ATOM 3057 C C . MET A 1 408 ? -2.596 12.720 25.110 1.00 67.81 408 MET A C 1
ATOM 3059 O O . MET A 1 408 ? -1.704 11.970 24.720 1.00 67.81 408 MET A O 1
ATOM 3063 N N . LYS A 1 409 ? -2.719 13.977 24.670 1.00 67.81 409 LYS A N 1
ATOM 3064 C CA . LYS A 1 409 ? -1.744 14.681 23.820 1.00 67.81 409 LYS A CA 1
ATOM 3065 C C . LYS A 1 409 ? -0.667 15.423 24.618 1.00 67.81 409 LYS A C 1
ATOM 3067 O O . LYS A 1 409 ? 0.297 15.916 24.036 1.00 67.81 409 LYS A O 1
ATOM 3072 N N . SER A 1 410 ? -0.803 15.498 25.944 1.00 68.88 410 SER A N 1
ATOM 3073 C CA . SER A 1 410 ? 0.176 16.170 26.800 1.00 68.88 410 SER A CA 1
ATOM 3074 C C . SER A 1 410 ? 1.558 15.498 26.751 1.00 68.88 410 SER A C 1
ATOM 3076 O O . SER A 1 410 ? 1.700 14.331 26.362 1.00 68.88 410 SER A O 1
ATOM 3078 N N . ALA A 1 411 ? 2.594 16.257 27.125 1.00 57.88 411 ALA A N 1
ATOM 3079 C CA . ALA A 1 411 ? 3.973 15.785 27.177 1.00 57.88 411 ALA A CA 1
ATOM 3080 C C . ALA A 1 411 ? 4.110 14.706 28.264 1.00 57.88 411 ALA A C 1
ATOM 3082 O O . ALA A 1 411 ? 4.214 15.009 29.450 1.00 57.88 411 ALA A O 1
ATOM 3083 N N . GLY A 1 412 ? 4.047 13.441 27.847 1.00 58.56 412 GLY A N 1
ATOM 3084 C CA . GLY A 1 412 ? 4.234 12.281 28.715 1.00 58.56 412 GLY A CA 1
ATOM 3085 C C . GLY A 1 412 ? 5.669 12.154 29.245 1.00 58.56 412 GLY A C 1
ATOM 3086 O O . GLY A 1 412 ? 6.494 13.053 29.072 1.00 58.56 412 GLY A O 1
ATOM 3087 N N . PRO A 1 413 ? 6.000 11.029 29.898 1.00 69.19 413 PRO A N 1
ATOM 3088 C CA . PRO A 1 413 ? 5.690 9.706 29.359 1.00 69.19 413 PRO A CA 1
ATOM 3089 C C . PRO A 1 413 ? 4.442 9.043 29.954 1.00 69.19 413 PRO A C 1
ATOM 3091 O O . PRO A 1 413 ? 4.297 8.961 31.173 1.00 69.19 413 PRO A O 1
ATOM 3094 N N . PHE A 1 414 ? 3.603 8.480 29.084 1.00 79.62 414 PHE A N 1
ATOM 3095 C CA . PHE A 1 414 ? 2.470 7.625 29.451 1.00 79.62 414 PHE A CA 1
ATOM 3096 C C . PHE A 1 414 ? 2.631 6.212 28.885 1.00 79.62 414 PHE A C 1
ATOM 3098 O O . PHE A 1 414 ? 3.252 6.015 27.843 1.00 79.62 414 PHE A O 1
ATOM 3105 N N . THR A 1 415 ? 2.034 5.226 29.542 1.00 79.94 415 THR A N 1
ATOM 3106 C CA . THR A 1 415 ? 1.836 3.888 28.981 1.00 79.94 415 THR A CA 1
ATOM 3107 C C . THR A 1 415 ? 0.343 3.621 28.911 1.00 79.94 415 THR A C 1
ATOM 3109 O O . THR A 1 415 ? -0.330 3.666 29.937 1.00 79.94 415 THR A O 1
ATOM 3112 N N . VAL A 1 416 ? -0.187 3.377 27.716 1.00 83.56 416 VAL A N 1
ATOM 3113 C CA . VAL A 1 416 ? -1.620 3.152 27.499 1.00 83.56 416 VAL A CA 1
ATOM 3114 C C . VAL A 1 416 ? -1.867 1.698 27.152 1.00 83.56 416 VAL A C 1
ATOM 3116 O O . VAL A 1 416 ? -1.340 1.194 26.165 1.00 83.56 416 VAL A O 1
ATOM 3119 N N . PHE A 1 417 ? -2.706 1.038 27.939 1.00 83.94 417 PHE A N 1
ATOM 3120 C CA . PHE A 1 417 ? -3.251 -0.269 27.608 1.00 83.94 417 PHE A CA 1
ATOM 3121 C C . PHE A 1 417 ? -4.490 -0.064 26.736 1.00 83.94 417 PHE A C 1
ATOM 3123 O O . PHE A 1 417 ? -5.568 0.222 27.240 1.00 83.94 417 PHE A O 1
ATOM 3130 N N . ALA A 1 418 ? -4.333 -0.117 25.417 1.00 82.69 418 ALA A N 1
ATOM 3131 C CA . ALA A 1 418 ? -5.390 0.215 24.470 1.00 82.69 418 ALA A CA 1
ATOM 3132 C C . ALA A 1 418 ? -6.204 -1.036 24.085 1.00 82.69 418 ALA A C 1
ATOM 3134 O O . ALA A 1 418 ? -5.662 -1.928 23.424 1.00 82.69 418 ALA A O 1
ATOM 3135 N N . PRO A 1 419 ? -7.493 -1.129 24.463 1.00 83.06 419 PRO A N 1
ATOM 3136 C CA . PRO A 1 419 ? -8.368 -2.196 23.990 1.00 83.06 419 PRO A CA 1
ATOM 3137 C C . PRO A 1 419 ? -8.708 -2.011 22.509 1.00 83.06 419 PRO A C 1
ATOM 3139 O O . PRO A 1 419 ? -8.976 -0.894 22.062 1.00 83.06 419 PRO A O 1
ATOM 3142 N N . THR A 1 420 ? -8.713 -3.106 21.748 1.00 81.88 420 THR A N 1
ATOM 3143 C CA . THR A 1 420 ? -9.147 -3.102 20.341 1.00 81.88 420 THR A CA 1
ATOM 3144 C C . THR A 1 420 ? -10.663 -2.938 20.208 1.00 81.88 420 THR A C 1
ATOM 3146 O O . THR A 1 420 ? -11.415 -3.163 21.155 1.00 81.88 420 THR A O 1
ATOM 3149 N N . ASP A 1 421 ? -11.146 -2.601 19.011 1.00 78.44 421 ASP A N 1
ATOM 3150 C CA . ASP A 1 421 ? -12.590 -2.571 18.730 1.00 78.44 421 ASP A CA 1
ATOM 3151 C C . ASP A 1 421 ? -13.276 -3.931 19.021 1.00 78.44 421 ASP A C 1
ATOM 3153 O O . ASP A 1 421 ? -14.390 -3.966 19.547 1.00 78.44 421 ASP A O 1
ATOM 3157 N N . ASP A 1 422 ? -12.579 -5.053 18.802 1.00 78.31 422 ASP A N 1
ATOM 3158 C CA . ASP A 1 422 ? -13.063 -6.395 19.165 1.00 78.31 422 ASP A CA 1
ATOM 3159 C C . ASP A 1 422 ? -13.165 -6.595 20.686 1.00 78.31 422 ASP A C 1
ATOM 3161 O O . ASP A 1 422 ? -14.070 -7.279 21.169 1.00 78.31 422 ASP A O 1
ATOM 3165 N N . ALA A 1 423 ? -12.269 -5.979 21.464 1.00 78.19 423 ALA A N 1
ATOM 3166 C CA . ALA A 1 423 ? -12.333 -5.992 22.923 1.00 78.19 423 ALA A CA 1
ATOM 3167 C C . ALA A 1 423 ? -13.579 -5.255 23.440 1.00 78.19 423 ALA A C 1
ATOM 3169 O O . ALA A 1 423 ? -14.217 -5.715 24.388 1.00 78.19 423 ALA A O 1
ATOM 3170 N N . PHE A 1 424 ? -13.969 -4.151 22.791 1.00 77.19 424 PHE A N 1
ATOM 3171 C CA . PHE A 1 424 ? -15.230 -3.462 23.080 1.00 77.19 424 PHE A CA 1
ATOM 3172 C C . PHE A 1 424 ? -16.453 -4.287 22.664 1.00 77.19 424 PHE A C 1
ATOM 3174 O O . PHE A 1 424 ? -17.456 -4.279 23.375 1.00 77.19 424 PHE A O 1
ATOM 3181 N N . ALA A 1 425 ? -16.375 -5.047 21.567 1.00 77.06 425 ALA A N 1
ATOM 3182 C CA . ALA A 1 425 ? -17.464 -5.917 21.115 1.00 77.06 425 ALA A CA 1
ATOM 3183 C C . ALA A 1 425 ? -17.742 -7.105 22.059 1.00 77.06 425 ALA A C 1
ATOM 3185 O O . ALA A 1 425 ? -18.846 -7.651 22.044 1.00 77.06 425 ALA A O 1
ATOM 3186 N N . LYS A 1 426 ? -16.766 -7.499 22.892 1.00 79.12 426 LYS A N 1
ATOM 3187 C CA . LYS A 1 426 ? -16.943 -8.514 23.947 1.00 79.12 426 LYS A CA 1
ATOM 3188 C C . LYS A 1 426 ? -17.758 -8.010 25.146 1.00 79.12 426 LYS A C 1
ATOM 3190 O O . LYS A 1 426 ? -18.202 -8.832 25.947 1.00 79.12 426 LYS A O 1
ATOM 3195 N N . LEU A 1 427 ? -17.949 -6.696 25.298 1.00 73.56 427 LEU A N 1
ATOM 3196 C CA . LEU A 1 427 ? -18.803 -6.155 26.356 1.00 73.56 427 LEU A CA 1
ATOM 3197 C C . LEU A 1 427 ? -20.280 -6.500 26.089 1.00 73.56 427 LEU A C 1
ATOM 3199 O O . LEU A 1 427 ? -20.682 -6.649 24.931 1.00 73.56 427 LEU A O 1
ATOM 3203 N N . PRO A 1 428 ? -21.119 -6.618 27.135 1.00 74.06 428 PRO A N 1
ATOM 3204 C CA . PRO A 1 428 ? -22.550 -6.834 26.959 1.00 74.06 428 PRO A CA 1
ATOM 3205 C C . PRO A 1 428 ? -23.174 -5.796 26.012 1.00 74.06 428 PRO A C 1
ATOM 3207 O O . PRO A 1 428 ? -22.832 -4.610 26.032 1.00 74.06 428 PRO A O 1
ATOM 3210 N N . LYS A 1 429 ? -24.107 -6.239 25.159 1.00 64.12 429 LYS A N 1
ATOM 3211 C CA . LYS A 1 429 ? -24.778 -5.351 24.195 1.00 64.12 429 LYS A CA 1
ATOM 3212 C C . LYS A 1 429 ? -25.473 -4.200 24.931 1.00 64.12 429 LYS A C 1
ATOM 3214 O O . LYS A 1 429 ? -26.254 -4.446 25.845 1.00 64.12 429 LYS A O 1
ATOM 3219 N N . GLY A 1 430 ? -25.198 -2.967 24.506 1.00 64.25 430 GLY A N 1
ATOM 3220 C CA . GLY A 1 430 ? -25.708 -1.732 25.115 1.00 64.25 430 GLY A CA 1
ATOM 3221 C C . GLY A 1 430 ? -24.739 -1.049 26.086 1.00 64.25 430 GLY A C 1
ATOM 3222 O O . GLY A 1 430 ? -24.880 0.145 26.320 1.00 64.25 430 GLY A O 1
ATOM 3223 N N . THR A 1 431 ? -23.701 -1.734 26.587 1.00 71.94 431 THR A N 1
ATOM 3224 C CA . THR A 1 431 ? -22.747 -1.137 27.543 1.00 71.94 431 THR A CA 1
ATOM 3225 C C . THR A 1 431 ? -21.946 0.018 26.935 1.00 71.94 431 THR A C 1
ATOM 3227 O O . THR A 1 431 ? -21.766 1.044 27.583 1.00 71.94 431 THR A O 1
ATOM 3230 N N . VAL A 1 432 ? -21.481 -0.112 25.689 1.00 71.31 432 VAL A N 1
ATOM 3231 C CA . VAL A 1 432 ? -20.726 0.960 25.010 1.00 71.31 432 VAL A CA 1
ATOM 3232 C C . VAL A 1 432 ? -21.630 2.155 24.702 1.00 71.31 432 VAL A C 1
ATOM 3234 O O . VAL A 1 432 ? -21.251 3.293 24.972 1.00 71.31 432 VAL A O 1
ATOM 3237 N N . ASP A 1 433 ? -22.847 1.900 24.218 1.00 72.88 433 ASP A N 1
ATOM 3238 C CA . ASP A 1 433 ? -23.830 2.946 23.916 1.00 72.88 433 ASP A CA 1
ATOM 3239 C C . ASP A 1 433 ? -24.245 3.712 25.180 1.00 72.88 433 ASP A C 1
ATOM 3241 O O . ASP A 1 433 ? -24.373 4.935 25.152 1.00 72.88 433 ASP A O 1
ATOM 3245 N N . ASP A 1 434 ? -24.395 3.014 26.309 1.00 73.56 434 ASP A N 1
ATOM 3246 C CA . ASP A 1 434 ? -24.670 3.625 27.608 1.00 73.56 434 ASP A CA 1
ATOM 3247 C C . ASP A 1 434 ? -23.490 4.457 28.121 1.00 73.56 434 ASP A C 1
ATOM 3249 O O . ASP A 1 434 ? -23.695 5.557 28.639 1.00 73.56 434 ASP A O 1
ATOM 3253 N N . LEU A 1 435 ? -22.254 3.976 27.958 1.00 71.81 435 LEU A N 1
ATOM 3254 C CA . LEU A 1 435 ? -21.044 4.688 28.378 1.00 71.81 435 LEU A CA 1
ATOM 3255 C C . LEU A 1 435 ? -20.781 5.963 27.562 1.00 71.81 435 LEU A C 1
ATOM 3257 O O . LEU A 1 435 ? -20.213 6.913 28.099 1.00 71.81 435 LEU A O 1
ATOM 3261 N N . LEU A 1 436 ? -21.214 6.009 26.298 1.00 73.06 436 LEU A N 1
ATOM 3262 C CA . LEU A 1 436 ? -21.079 7.179 25.420 1.00 73.06 436 LEU A CA 1
ATOM 3263 C C . LEU A 1 436 ? -22.144 8.265 25.668 1.00 73.06 436 LEU A C 1
ATOM 3265 O O . LEU A 1 436 ? -22.040 9.358 25.105 1.00 73.06 436 LEU A O 1
ATOM 3269 N N . LYS A 1 437 ? -23.152 8.012 26.516 1.00 73.81 437 LYS A N 1
ATOM 3270 C CA . LYS A 1 437 ? -24.164 9.022 26.870 1.00 73.81 437 LYS A CA 1
ATOM 3271 C C . LYS A 1 437 ? -23.534 10.190 27.647 1.00 73.81 437 LYS A C 1
ATOM 3273 O O . LYS A 1 437 ? -22.716 9.952 28.539 1.00 73.81 437 LYS A O 1
ATOM 3278 N N . PRO A 1 438 ? -23.967 11.447 27.412 1.00 70.31 438 PRO A N 1
ATOM 3279 C CA . PRO A 1 438 ? -23.432 12.626 28.108 1.00 70.31 438 PRO A CA 1
ATOM 3280 C C . PRO A 1 438 ? -23.502 12.526 29.639 1.00 70.31 438 PRO A C 1
ATOM 3282 O O . PRO A 1 438 ? -22.603 12.988 30.338 1.00 70.31 438 PRO A O 1
ATOM 3285 N N . GLU A 1 439 ? -24.546 11.874 30.153 1.00 71.44 439 GLU A N 1
ATOM 3286 C CA . GLU A 1 439 ? -24.789 11.626 31.581 1.00 71.44 439 GLU A CA 1
ATOM 3287 C C . GLU A 1 439 ? -23.711 10.737 32.229 1.00 71.44 439 GLU A C 1
ATOM 3289 O O . GLU A 1 439 ? -23.428 10.866 33.418 1.00 71.44 439 GLU A O 1
ATOM 3294 N N . ASN A 1 440 ? -23.055 9.870 31.448 1.00 71.56 440 ASN A N 1
ATOM 3295 C CA . ASN A 1 440 ? -22.041 8.925 31.919 1.00 71.56 440 ASN A CA 1
ATOM 3296 C C . ASN A 1 440 ? -20.600 9.391 31.650 1.00 71.56 440 ASN A C 1
ATOM 3298 O O . ASN A 1 440 ? -19.655 8.640 31.899 1.00 71.56 440 ASN A O 1
ATOM 3302 N N . LYS A 1 441 ? -20.400 10.646 31.225 1.00 73.75 441 LYS A N 1
ATOM 3303 C CA . LYS A 1 441 ? -19.079 11.209 30.893 1.00 73.75 441 LYS A CA 1
ATOM 3304 C C . LYS A 1 441 ? -18.037 11.033 32.007 1.00 73.75 441 LYS A C 1
ATOM 3306 O O . LYS A 1 441 ? -16.888 10.705 31.724 1.00 73.75 441 LYS A O 1
ATOM 3311 N N . ALA A 1 442 ? -18.432 11.207 33.271 1.00 69.88 442 ALA A N 1
ATOM 3312 C CA . ALA A 1 442 ? -17.535 11.028 34.416 1.00 69.88 442 ALA A CA 1
ATOM 3313 C C . ALA A 1 442 ? -17.087 9.564 34.594 1.00 69.88 442 ALA A C 1
ATOM 3315 O O . ALA A 1 442 ? -15.922 9.303 34.887 1.00 69.88 442 ALA A O 1
ATOM 3316 N N . LYS A 1 443 ? -17.992 8.604 34.356 1.00 71.06 443 LYS A N 1
ATOM 3317 C CA . LYS A 1 443 ? -17.684 7.165 34.398 1.00 71.06 443 LYS A CA 1
ATOM 3318 C C . LYS A 1 443 ? -16.775 6.768 33.239 1.00 71.06 443 LYS A C 1
ATOM 3320 O O . LYS A 1 443 ? -15.789 6.069 33.448 1.00 71.06 443 LYS A O 1
ATOM 3325 N N . LEU A 1 444 ? -17.060 7.270 32.037 1.00 76.31 444 LEU A N 1
ATOM 3326 C CA . LEU A 1 444 ? -16.233 7.034 30.857 1.00 76.31 444 LEU A CA 1
ATOM 3327 C C . LEU A 1 444 ? -14.808 7.572 31.052 1.00 76.31 444 LEU A C 1
ATOM 3329 O O . LEU A 1 444 ? -13.841 6.863 30.787 1.00 76.31 444 LEU A O 1
ATOM 3333 N N . ALA A 1 445 ? -14.664 8.788 31.587 1.00 76.06 445 ALA A N 1
ATOM 3334 C CA . ALA A 1 445 ? -13.358 9.370 31.883 1.00 76.06 445 ALA A CA 1
ATOM 3335 C C . ALA A 1 445 ? -12.568 8.548 32.918 1.00 76.06 445 ALA A C 1
ATOM 3337 O O . ALA A 1 445 ? -11.365 8.343 32.753 1.00 76.06 445 ALA A O 1
ATOM 3338 N N . ALA A 1 446 ? -13.237 8.025 33.949 1.00 74.56 446 ALA A N 1
ATOM 3339 C CA . ALA A 1 446 ? -12.627 7.155 34.952 1.00 74.56 446 ALA A CA 1
ATOM 3340 C C . ALA A 1 446 ? -12.136 5.820 34.359 1.00 74.56 446 ALA A C 1
ATOM 3342 O O . ALA A 1 446 ? -11.044 5.360 34.689 1.00 74.56 446 ALA A O 1
ATOM 3343 N N . ILE A 1 447 ? -12.908 5.211 33.453 1.00 81.06 447 ILE A N 1
ATOM 3344 C CA . ILE A 1 447 ? -12.510 3.972 32.767 1.00 81.06 447 ILE A CA 1
ATOM 3345 C C . ILE A 1 447 ? -11.301 4.232 31.863 1.00 81.06 447 ILE A C 1
ATOM 3347 O O . ILE A 1 447 ? -10.323 3.487 31.899 1.00 81.06 447 ILE A O 1
ATOM 3351 N N . LEU A 1 448 ? -11.330 5.307 31.074 1.00 81.56 448 LEU A N 1
ATOM 3352 C CA . LEU A 1 448 ? -10.249 5.628 30.140 1.00 81.56 448 LEU A CA 1
ATOM 3353 C C . LEU A 1 448 ? -8.948 5.991 30.863 1.00 81.56 448 LEU A C 1
ATOM 3355 O O . LEU A 1 448 ? -7.885 5.543 30.456 1.00 81.56 448 LEU A O 1
ATOM 3359 N N . THR A 1 449 ? -9.020 6.734 31.968 1.00 80.94 449 THR A N 1
ATOM 3360 C CA . THR A 1 449 ? -7.836 7.063 32.787 1.00 80.94 449 THR A CA 1
ATOM 3361 C C . THR A 1 449 ? -7.290 5.865 33.568 1.00 80.94 449 THR A C 1
ATOM 3363 O O . THR A 1 449 ? -6.121 5.880 33.948 1.00 80.94 449 THR A O 1
ATOM 3366 N N . TYR A 1 450 ? -8.084 4.806 33.769 1.00 82.50 450 TYR A N 1
ATOM 3367 C CA . TYR A 1 450 ? -7.617 3.545 34.361 1.00 82.50 450 TYR A CA 1
ATOM 3368 C C . TYR A 1 450 ? -6.752 2.718 33.398 1.00 82.50 450 TYR A C 1
ATOM 3370 O O . TYR A 1 450 ? -5.826 2.039 33.822 1.00 82.50 450 TYR A O 1
ATOM 3378 N N . HIS A 1 451 ? -6.982 2.839 32.089 1.00 82.19 451 HIS A N 1
ATOM 3379 C CA . HIS A 1 451 ? -6.145 2.200 31.068 1.00 82.19 451 HIS A CA 1
ATOM 3380 C C . HIS A 1 451 ? -4.782 2.886 30.883 1.00 82.19 451 HIS A C 1
ATOM 3382 O O . HIS A 1 451 ? -3.943 2.399 30.124 1.00 82.19 451 HIS A O 1
ATOM 3388 N N . VAL A 1 452 ? -4.549 4.022 31.546 1.00 83.00 452 VAL A N 1
ATOM 3389 C CA . VAL A 1 452 ? -3.325 4.812 31.401 1.00 83.00 452 VAL A CA 1
ATOM 3390 C C . VAL A 1 452 ? -2.499 4.713 32.671 1.00 83.00 452 VAL A C 1
ATOM 3392 O O . VAL A 1 452 ? -2.968 5.034 33.760 1.00 83.00 452 VAL A O 1
ATOM 3395 N N . VAL A 1 453 ? -1.239 4.327 32.518 1.00 80.44 453 VAL A N 1
ATOM 3396 C CA . VAL A 1 453 ? -0.226 4.318 33.572 1.00 80.44 453 VAL A CA 1
ATOM 3397 C C . VAL A 1 453 ? 0.738 5.478 33.348 1.00 80.44 453 VAL A C 1
ATOM 3399 O O . VAL A 1 453 ? 1.178 5.741 32.227 1.00 80.44 453 VAL A O 1
ATOM 3402 N N . SER A 1 454 ? 1.076 6.177 34.428 1.00 70.00 454 SER A N 1
ATOM 3403 C CA . SER A 1 454 ? 2.079 7.243 34.402 1.00 70.00 454 SER A CA 1
ATOM 3404 C C . SER A 1 454 ? 3.483 6.640 34.296 1.00 70.00 454 SER A C 1
ATOM 3406 O O . SER A 1 454 ? 3.864 5.808 35.118 1.00 70.00 454 SER A O 1
ATOM 3408 N N . GLY A 1 455 ? 4.275 7.076 33.314 1.00 67.06 455 GLY A N 1
ATOM 3409 C CA . GLY A 1 455 ? 5.617 6.552 33.042 1.00 67.06 455 GLY A CA 1
ATOM 3410 C C . GLY A 1 455 ? 5.706 5.727 31.755 1.00 67.06 455 GLY A C 1
ATOM 3411 O O . GLY A 1 455 ? 4.702 5.260 31.222 1.00 67.06 455 GLY A O 1
ATOM 3412 N N . LYS A 1 456 ? 6.932 5.541 31.243 1.00 69.19 456 LYS A N 1
ATOM 3413 C CA . LYS A 1 456 ? 7.225 4.685 30.079 1.00 69.19 456 LYS A CA 1
ATOM 3414 C C . LYS A 1 456 ? 7.541 3.272 30.571 1.00 69.19 456 LYS A C 1
ATOM 3416 O O . LYS A 1 456 ? 8.618 3.044 31.119 1.00 69.19 456 LYS A O 1
ATOM 3421 N N . VAL A 1 457 ? 6.619 2.333 30.389 1.00 68.69 457 VAL A N 1
ATOM 3422 C CA . VAL A 1 457 ? 6.779 0.934 30.799 1.00 68.69 457 VAL A CA 1
ATOM 3423 C C . VAL A 1 457 ? 6.838 0.070 29.540 1.00 68.69 457 VAL A C 1
ATOM 3425 O O . VAL A 1 457 ? 5.815 -0.198 28.922 1.00 68.69 457 VAL A O 1
ATOM 3428 N N . MET A 1 458 ? 8.044 -0.339 29.144 1.00 67.81 458 MET A N 1
ATOM 3429 C CA . MET A 1 458 ? 8.276 -1.236 27.999 1.00 67.81 458 MET A CA 1
ATOM 3430 C C . MET A 1 458 ? 8.028 -2.694 28.380 1.00 67.81 458 MET A C 1
ATOM 3432 O O . MET A 1 458 ? 8.157 -3.041 29.555 1.00 67.81 458 MET A O 1
ATOM 3436 N N . ALA A 1 459 ? 7.778 -3.572 27.409 1.00 63.34 459 ALA A N 1
ATOM 3437 C CA . ALA A 1 459 ? 7.568 -5.002 27.634 1.00 63.34 459 ALA A CA 1
ATOM 3438 C C . ALA A 1 459 ? 8.726 -5.645 28.404 1.00 63.34 459 ALA A C 1
ATOM 3440 O O . ALA A 1 459 ? 8.493 -6.448 29.304 1.00 63.34 459 ALA A O 1
ATOM 3441 N N . SER A 1 460 ? 9.964 -5.222 28.128 1.00 62.62 460 SER A N 1
ATOM 3442 C CA . SER A 1 460 ? 11.169 -5.653 28.852 1.00 62.62 460 SER A CA 1
ATOM 3443 C C . SER A 1 460 ? 11.137 -5.326 30.351 1.00 62.62 460 SER A C 1
ATOM 3445 O O . SER A 1 460 ? 11.701 -6.064 31.154 1.00 62.62 460 SER A O 1
ATOM 3447 N N . THR A 1 461 ? 10.436 -4.262 30.746 1.00 60.78 461 THR A N 1
ATOM 3448 C CA . THR A 1 461 ? 10.173 -3.916 32.147 1.00 60.78 461 THR A CA 1
ATOM 3449 C C . THR A 1 461 ? 8.952 -4.667 32.674 1.00 60.78 461 THR A C 1
ATOM 3451 O O . THR A 1 461 ? 8.999 -5.182 33.789 1.00 60.78 461 THR A O 1
ATOM 3454 N N . VAL A 1 462 ? 7.885 -4.790 31.875 1.00 61.47 462 VAL A N 1
ATOM 3455 C CA . VAL A 1 462 ? 6.635 -5.476 32.251 1.00 61.47 462 VAL A CA 1
ATOM 3456 C C . VAL A 1 462 ? 6.879 -6.945 32.623 1.00 61.47 462 VAL A C 1
ATOM 3458 O O . VAL A 1 462 ? 6.330 -7.416 33.616 1.00 61.47 462 VAL A O 1
ATOM 3461 N N . VAL A 1 463 ? 7.773 -7.651 31.921 1.00 60.16 463 VAL A N 1
ATOM 3462 C CA . VAL A 1 463 ? 8.133 -9.047 32.252 1.00 60.16 463 VAL A CA 1
ATOM 3463 C C . VAL A 1 463 ? 8.842 -9.200 33.607 1.00 60.16 463 VAL A C 1
ATOM 3465 O O . VAL A 1 463 ? 8.850 -10.284 34.177 1.00 60.16 463 VAL A O 1
ATOM 3468 N N . THR A 1 464 ? 9.394 -8.117 34.166 1.00 58.22 464 THR A N 1
ATOM 3469 C CA . THR A 1 464 ? 10.020 -8.088 35.509 1.00 58.22 464 THR A CA 1
ATOM 3470 C C . THR A 1 464 ? 9.066 -7.602 36.614 1.00 58.22 464 THR A C 1
ATOM 3472 O O . THR A 1 464 ? 9.464 -7.387 37.769 1.00 58.22 464 THR A O 1
ATOM 3475 N N . MET A 1 465 ? 7.797 -7.381 36.260 1.00 64.06 465 MET A N 1
ATOM 3476 C CA . MET A 1 465 ? 6.752 -6.838 37.129 1.00 64.06 465 MET A CA 1
ATOM 3477 C C . MET A 1 465 ? 5.684 -7.867 37.512 1.00 64.06 465 MET A C 1
ATOM 3479 O O . MET A 1 465 ? 4.605 -7.475 37.947 1.00 64.06 465 MET A O 1
ATOM 3483 N N . ASP A 1 466 ? 5.985 -9.164 37.411 1.00 68.25 466 ASP A N 1
ATOM 3484 C CA . ASP A 1 466 ? 5.057 -10.218 37.824 1.00 68.25 466 ASP A CA 1
ATOM 3485 C C . ASP A 1 466 ? 4.587 -10.032 39.279 1.00 68.25 466 ASP A C 1
ATOM 3487 O O . ASP A 1 466 ? 5.393 -9.890 40.204 1.00 68.25 466 ASP A O 1
ATOM 3491 N N . GLY A 1 467 ? 3.268 -9.953 39.463 1.00 62.38 467 GLY A N 1
ATOM 3492 C CA . GLY A 1 467 ? 2.615 -9.730 40.752 1.00 62.38 467 GLY A CA 1
ATOM 3493 C C . GLY A 1 467 ? 2.681 -8.292 41.282 1.00 62.38 467 GLY A C 1
ATOM 3494 O O . GLY A 1 467 ? 2.216 -8.045 42.397 1.00 62.38 467 GLY A O 1
ATOM 3495 N N . LYS A 1 468 ? 3.237 -7.332 40.529 1.00 71.75 468 LYS A N 1
ATOM 3496 C CA . LYS A 1 468 ? 3.321 -5.925 40.951 1.00 71.75 468 LYS A CA 1
ATOM 3497 C C . LYS A 1 468 ? 2.080 -5.136 40.545 1.00 71.75 468 LYS A C 1
ATOM 3499 O O . LYS A 1 468 ? 1.438 -5.397 39.528 1.00 71.75 468 LYS A O 1
ATOM 3504 N N . LYS A 1 469 ? 1.783 -4.124 41.357 1.00 75.00 469 LYS A N 1
ATOM 3505 C CA . LYS A 1 469 ? 0.740 -3.136 41.102 1.00 75.00 469 LYS A CA 1
ATOM 3506 C C . LYS A 1 469 ? 1.340 -1.866 40.507 1.00 75.00 469 LYS A C 1
ATOM 3508 O O . LYS A 1 469 ? 2.389 -1.413 40.964 1.00 75.00 469 LYS A O 1
ATOM 3513 N N . VAL A 1 470 ? 0.682 -1.304 39.500 1.00 73.62 470 VAL A N 1
ATOM 3514 C CA . VAL A 1 470 ? 1.079 -0.062 38.827 1.00 73.62 470 VAL A CA 1
ATOM 3515 C C . VAL A 1 470 ? 0.025 1.017 39.040 1.00 73.62 470 VAL A C 1
ATOM 3517 O O . VAL A 1 470 ? -1.173 0.758 38.940 1.00 73.62 470 VAL A O 1
ATOM 3520 N N . ALA A 1 471 ? 0.467 2.233 39.352 1.00 73.12 471 ALA A N 1
ATOM 3521 C CA . ALA A 1 471 ? -0.428 3.364 39.561 1.00 73.12 471 ALA A CA 1
ATOM 3522 C C . ALA A 1 471 ? -0.975 3.873 38.219 1.00 73.12 471 ALA A C 1
ATOM 3524 O O . ALA A 1 471 ? -0.213 4.252 37.326 1.00 73.12 471 ALA A O 1
ATOM 3525 N N . THR A 1 472 ? -2.298 3.898 38.088 1.00 79.69 472 THR A N 1
ATOM 3526 C CA . THR A 1 472 ? -2.991 4.460 36.921 1.00 79.69 472 THR A CA 1
ATOM 3527 C C . THR A 1 472 ? -3.208 5.965 37.088 1.00 79.69 472 THR A C 1
ATOM 3529 O O . THR A 1 472 ? -3.148 6.500 38.197 1.00 79.69 472 THR A O 1
ATOM 3532 N N . VAL A 1 473 ? -3.500 6.670 35.994 1.00 73.44 473 VAL A N 1
ATOM 3533 C CA . VAL A 1 473 ? -3.778 8.118 36.000 1.00 73.44 473 VAL A CA 1
ATOM 3534 C C . VAL A 1 473 ? -5.049 8.453 36.795 1.00 73.44 473 VAL A C 1
ATOM 3536 O O . VAL A 1 473 ? -5.162 9.549 37.337 1.00 73.44 473 VAL A O 1
ATOM 3539 N N . ASN A 1 474 ? -5.970 7.498 36.954 1.00 67.81 474 ASN A N 1
ATOM 3540 C CA . ASN A 1 474 ? -7.145 7.624 37.826 1.00 67.81 474 ASN A CA 1
ATOM 3541 C C . ASN A 1 474 ? -6.813 7.460 39.333 1.00 67.81 474 ASN A C 1
ATOM 3543 O O . ASN A 1 474 ? -7.695 7.474 40.187 1.00 67.81 474 ASN A O 1
ATOM 3547 N N . GLY A 1 475 ? -5.545 7.240 39.692 1.00 65.00 475 GLY A N 1
ATOM 3548 C CA . GLY A 1 475 ? -5.110 7.039 41.079 1.00 65.00 475 GLY A CA 1
ATOM 3549 C C . GLY A 1 475 ? -5.435 5.659 41.662 1.00 65.00 475 GLY A C 1
ATOM 3550 O O . GLY A 1 475 ? -5.076 5.386 42.805 1.00 65.00 475 GLY A O 1
ATOM 3551 N N . ALA A 1 476 ? -6.082 4.777 40.895 1.00 69.50 476 ALA A N 1
ATOM 3552 C CA . ALA A 1 476 ? -6.268 3.372 41.247 1.00 69.50 476 ALA A CA 1
ATOM 3553 C C . ALA A 1 476 ? -5.065 2.530 40.785 1.00 69.50 476 ALA A C 1
ATOM 3555 O O . ALA A 1 476 ? -4.339 2.912 39.866 1.00 69.50 476 ALA A O 1
ATOM 3556 N N . GLU A 1 477 ? -4.845 1.379 41.412 1.00 72.75 477 GLU A N 1
ATOM 3557 C CA . GLU A 1 477 ? -3.748 0.474 41.062 1.00 72.75 477 GLU A CA 1
ATOM 3558 C C . GLU A 1 477 ? -4.241 -0.642 40.134 1.00 72.75 477 GLU A C 1
ATOM 3560 O O . GLU A 1 477 ? -5.286 -1.240 40.399 1.00 72.75 477 GLU A O 1
ATOM 3565 N N . ALA A 1 478 ? -3.486 -0.928 39.073 1.00 74.19 478 ALA A N 1
ATOM 3566 C CA . ALA A 1 478 ? -3.713 -2.064 38.183 1.00 74.19 478 ALA A CA 1
ATOM 3567 C C . ALA A 1 478 ? -2.680 -3.169 38.441 1.00 74.19 478 ALA A C 1
ATOM 3569 O O . ALA A 1 478 ? -1.518 -2.875 38.729 1.00 74.19 478 ALA A O 1
ATOM 3570 N N . THR A 1 479 ? -3.071 -4.440 38.360 1.00 77.56 479 THR A N 1
ATOM 3571 C CA . THR A 1 479 ? -2.189 -5.585 38.648 1.00 77.56 479 THR A CA 1
ATOM 3572 C C . THR A 1 479 ? -1.631 -6.189 37.367 1.00 77.56 479 THR A C 1
ATOM 3574 O O . THR A 1 479 ? -2.388 -6.553 36.469 1.00 77.56 479 THR A O 1
ATOM 3577 N N . ILE A 1 480 ? -0.313 -6.381 37.308 1.00 77.62 480 ILE A N 1
ATOM 3578 C CA . ILE A 1 480 ? 0.364 -7.056 36.196 1.00 77.62 480 ILE A CA 1
ATOM 3579 C C . ILE A 1 480 ? 0.712 -8.491 36.611 1.00 77.62 480 ILE A C 1
ATOM 3581 O O . ILE A 1 480 ? 1.310 -8.715 37.664 1.00 77.62 480 ILE A O 1
ATOM 3585 N N . LYS A 1 481 ? 0.347 -9.472 35.782 1.00 73.94 481 LYS A N 1
ATOM 3586 C CA . LYS A 1 481 ? 0.731 -10.884 35.935 1.00 73.94 481 LYS A CA 1
ATOM 3587 C C . LYS A 1 481 ? 1.438 -11.375 34.681 1.00 73.94 481 LYS A C 1
ATOM 3589 O O . LYS A 1 481 ? 0.980 -11.108 33.572 1.00 73.94 481 LYS A O 1
ATOM 3594 N N . VAL A 1 482 ? 2.529 -12.109 34.853 1.00 73.75 482 VAL A N 1
ATOM 3595 C CA . VAL A 1 482 ? 3.326 -12.668 33.758 1.00 73.75 482 VAL A CA 1
ATOM 3596 C C . VAL A 1 482 ? 3.272 -14.187 33.872 1.00 73.75 482 VAL A C 1
ATOM 3598 O O . VAL A 1 482 ? 3.778 -14.766 34.826 1.00 73.75 482 VAL A O 1
ATOM 3601 N N . GLY A 1 483 ? 2.615 -14.840 32.913 1.00 67.38 483 GLY A N 1
ATOM 3602 C CA . GLY A 1 483 ? 2.470 -16.296 32.871 1.00 67.38 483 GLY A CA 1
ATOM 3603 C C . GLY A 1 483 ? 3.068 -16.906 31.605 1.00 67.38 483 GLY A C 1
ATOM 3604 O O . GLY A 1 483 ? 3.536 -16.196 30.716 1.00 67.38 483 GLY A O 1
ATOM 3605 N N . ALA A 1 484 ? 3.003 -18.236 31.493 1.00 56.28 484 ALA A N 1
ATOM 3606 C CA . ALA A 1 484 ? 3.453 -18.968 30.303 1.00 56.28 484 ALA A CA 1
ATOM 3607 C C . ALA A 1 484 ? 2.715 -18.544 29.012 1.00 56.28 484 ALA A C 1
ATOM 3609 O O . ALA A 1 484 ? 3.288 -18.613 27.930 1.00 56.28 484 ALA A O 1
ATOM 3610 N N . ASP A 1 485 ? 1.482 -18.037 29.140 1.00 54.06 485 ASP A N 1
ATOM 3611 C CA . ASP A 1 485 ? 0.629 -17.588 28.030 1.00 54.06 485 ASP A CA 1
ATOM 3612 C C . ASP A 1 485 ? 0.765 -16.088 27.688 1.00 54.06 485 ASP A C 1
ATOM 3614 O O . ASP A 1 485 ? 0.001 -15.571 26.861 1.00 54.06 485 ASP A O 1
ATOM 3618 N N . GLY A 1 486 ? 1.716 -15.381 28.316 1.00 69.94 486 GLY A N 1
ATOM 3619 C CA . GLY A 1 486 ? 2.009 -13.963 28.088 1.00 69.94 486 GLY A CA 1
ATOM 3620 C C . GLY A 1 486 ? 1.724 -13.052 29.290 1.00 69.94 486 GLY A C 1
ATOM 3621 O O . GLY A 1 486 ? 1.599 -13.497 30.432 1.00 69.94 486 GLY A O 1
ATOM 3622 N N . VAL A 1 487 ? 1.647 -11.746 29.026 1.00 76.38 487 VAL A N 1
ATOM 3623 C CA . VAL A 1 487 ? 1.393 -10.703 30.032 1.00 76.38 487 VAL A CA 1
ATOM 3624 C C . VAL A 1 487 ? -0.110 -10.438 30.155 1.00 76.38 487 VAL A C 1
ATOM 3626 O O . VAL A 1 487 ? -0.799 -10.269 29.148 1.00 76.38 487 VAL A O 1
ATOM 3629 N N . MET A 1 488 ? -0.606 -10.341 31.389 1.00 77.75 488 MET A N 1
ATOM 3630 C CA . MET A 1 488 ? -1.975 -9.943 31.713 1.00 77.75 488 MET A CA 1
ATOM 3631 C C . MET A 1 488 ? -2.001 -8.698 32.605 1.00 77.75 488 MET A C 1
ATOM 3633 O O . MET A 1 488 ? -1.213 -8.591 33.545 1.00 77.75 488 MET A O 1
ATOM 3637 N N . VAL A 1 489 ? -2.947 -7.794 32.352 1.00 77.69 489 VAL A N 1
ATOM 3638 C CA . VAL A 1 489 ? -3.208 -6.597 33.169 1.00 77.69 489 VAL A CA 1
ATOM 3639 C C . VAL A 1 489 ? -4.647 -6.657 33.667 1.00 77.69 489 VAL A C 1
ATOM 3641 O O . VAL A 1 489 ? -5.572 -6.652 32.860 1.00 77.69 489 VAL A O 1
ATOM 3644 N N . ASP A 1 490 ? -4.830 -6.819 34.980 1.00 72.06 490 ASP A N 1
ATOM 3645 C CA . ASP A 1 490 ? -6.128 -7.053 35.644 1.00 72.06 490 ASP A CA 1
ATOM 3646 C C . ASP A 1 490 ? -7.029 -8.081 34.927 1.00 72.06 490 ASP A C 1
ATOM 3648 O O . ASP A 1 490 ? -8.250 -7.962 34.873 1.00 72.06 490 ASP A O 1
ATOM 3652 N N . GLY A 1 491 ? -6.404 -9.130 34.381 1.00 71.00 491 GLY A N 1
ATOM 3653 C CA . GLY A 1 491 ? -7.079 -10.226 33.679 1.00 71.00 491 GLY A CA 1
ATOM 3654 C C . GLY A 1 491 ? -7.257 -10.034 32.168 1.00 71.00 491 GLY A C 1
ATOM 3655 O O . GLY A 1 491 ? -7.621 -10.997 31.500 1.00 71.00 491 GLY A O 1
ATOM 3656 N N . ALA A 1 492 ? -6.954 -8.857 31.609 1.00 78.00 492 ALA A N 1
ATOM 3657 C CA . ALA A 1 492 ? -6.910 -8.636 30.161 1.00 78.00 492 ALA A CA 1
ATOM 3658 C C . ALA A 1 492 ? -5.560 -9.083 29.582 1.00 78.00 492 ALA A C 1
ATOM 3660 O O . ALA A 1 492 ? -4.509 -8.756 30.140 1.00 78.00 492 ALA A O 1
ATOM 3661 N N . LYS A 1 493 ? -5.562 -9.814 28.460 1.00 80.06 493 LYS A N 1
ATOM 3662 C CA . L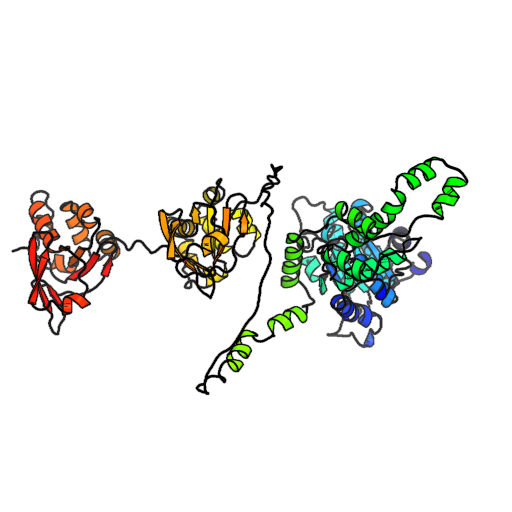YS A 1 493 ? -4.331 -10.309 27.831 1.00 80.06 493 LYS A CA 1
ATOM 3663 C C . LYS A 1 493 ? -3.729 -9.231 26.936 1.00 80.06 493 LYS A C 1
ATOM 3665 O O . LYS A 1 493 ? -4.421 -8.658 26.095 1.00 80.06 493 LYS A O 1
ATOM 3670 N N . VAL A 1 494 ? -2.428 -8.991 27.082 1.00 81.19 494 VAL A N 1
ATOM 3671 C CA . VAL A 1 494 ? -1.676 -8.112 26.182 1.00 81.19 494 VAL A CA 1
ATOM 3672 C C . VAL A 1 494 ? -1.356 -8.879 24.894 1.00 81.19 494 VAL A C 1
ATOM 3674 O O . VAL A 1 494 ? -0.701 -9.919 24.929 1.00 81.19 494 VAL A O 1
ATOM 3677 N N . VAL A 1 495 ? -1.856 -8.384 23.761 1.00 78.50 495 VAL A N 1
ATOM 3678 C CA . VAL A 1 495 ? -1.749 -9.009 22.427 1.00 78.50 495 VAL A CA 1
ATOM 3679 C C . VAL A 1 495 ? -0.563 -8.458 21.646 1.00 78.50 495 VAL A C 1
ATOM 3681 O O . VAL A 1 495 ? 0.107 -9.186 20.918 1.00 78.50 495 VAL A O 1
ATOM 3684 N N . THR A 1 496 ? -0.296 -7.163 21.792 1.00 73.12 496 THR A N 1
ATOM 3685 C CA . THR A 1 496 ? 0.809 -6.476 21.121 1.00 73.12 496 THR A CA 1
ATOM 3686 C C . THR A 1 496 ? 1.457 -5.535 22.115 1.00 73.12 496 THR A C 1
ATOM 3688 O O . THR A 1 496 ? 0.762 -4.836 22.849 1.00 73.12 496 THR A O 1
ATOM 3691 N N . THR A 1 497 ? 2.781 -5.512 22.150 1.00 75.75 497 THR A N 1
ATOM 3692 C CA . THR A 1 497 ? 3.544 -4.680 23.078 1.00 75.75 497 THR A CA 1
ATOM 3693 C C . THR A 1 497 ? 4.411 -3.672 22.339 1.00 75.75 497 THR A C 1
ATOM 3695 O O . THR A 1 497 ? 4.750 -3.880 21.178 1.00 75.75 497 THR A O 1
ATOM 3698 N N . ASP A 1 498 ? 4.825 -2.621 23.047 1.00 70.81 498 ASP A N 1
ATOM 3699 C CA . ASP A 1 498 ? 5.889 -1.694 22.631 1.00 70.81 498 ASP A CA 1
ATOM 3700 C C . ASP A 1 498 ? 5.600 -0.875 21.360 1.00 70.81 498 ASP A C 1
ATOM 3702 O O . ASP A 1 498 ? 6.493 -0.608 20.556 1.00 70.81 498 ASP A O 1
ATOM 3706 N N . ILE A 1 499 ? 4.364 -0.397 21.193 1.00 72.00 499 ILE A N 1
ATOM 3707 C CA . ILE A 1 499 ? 4.062 0.603 20.159 1.00 72.00 499 ILE A CA 1
ATOM 3708 C C . ILE A 1 499 ? 4.561 1.971 20.651 1.00 72.00 499 ILE A C 1
ATOM 3710 O O . ILE A 1 499 ? 3.916 2.626 21.474 1.00 72.00 499 ILE A O 1
ATOM 3714 N N . GLU A 1 500 ? 5.729 2.406 20.174 1.00 74.25 500 GLU A N 1
ATOM 3715 C CA . GLU A 1 500 ? 6.330 3.684 20.575 1.00 74.25 500 GLU A CA 1
ATOM 3716 C C . GLU A 1 500 ? 5.601 4.902 19.986 1.00 74.25 500 GLU A C 1
ATOM 3718 O O . GLU A 1 500 ? 5.356 4.994 18.784 1.00 74.25 500 GLU A O 1
ATOM 3723 N N . CYS A 1 501 ? 5.307 5.874 20.851 1.00 69.44 501 CYS A N 1
ATOM 3724 C CA . CYS A 1 501 ? 4.682 7.156 20.521 1.00 69.44 501 CYS A CA 1
ATOM 3725 C C . CYS A 1 501 ? 5.567 8.318 21.014 1.00 69.44 501 CYS A C 1
ATOM 3727 O O . CYS A 1 501 ? 6.397 8.140 21.907 1.00 69.44 501 CYS A O 1
ATOM 3729 N N . ALA A 1 502 ? 5.355 9.540 20.511 1.00 73.12 502 ALA A N 1
ATOM 3730 C CA . ALA A 1 502 ? 6.089 10.736 20.964 1.00 73.12 502 ALA A CA 1
ATOM 3731 C C . ALA A 1 502 ? 6.033 10.965 22.475 1.00 73.12 502 ALA A C 1
ATOM 3733 O O . ALA A 1 502 ? 7.002 11.426 23.073 1.00 73.12 502 ALA A O 1
ATOM 3734 N N . ASN A 1 503 ? 4.880 10.683 23.075 1.00 71.75 503 ASN A N 1
ATOM 3735 C CA . ASN A 1 503 ? 4.589 10.962 24.471 1.00 71.75 503 ASN A CA 1
ATOM 3736 C C . ASN A 1 503 ? 4.378 9.690 25.304 1.00 71.75 503 ASN A C 1
ATOM 3738 O O . ASN A 1 503 ? 3.884 9.774 26.428 1.00 71.75 503 ASN A O 1
ATOM 3742 N N . GLY A 1 504 ? 4.766 8.512 24.800 1.00 75.75 504 GLY A N 1
ATOM 3743 C CA . GLY A 1 504 ? 4.553 7.279 25.547 1.00 75.75 504 GLY A CA 1
ATOM 3744 C C . GLY A 1 504 ? 4.668 5.983 24.759 1.00 75.75 504 GLY A C 1
ATOM 3745 O O . GLY A 1 504 ? 5.342 5.914 23.735 1.00 75.75 504 GLY A O 1
ATOM 3746 N N . VAL A 1 505 ? 4.027 4.941 25.279 1.00 79.25 505 VAL A N 1
ATOM 3747 C CA . VAL A 1 505 ? 3.984 3.589 24.704 1.00 79.25 505 VAL A CA 1
ATOM 3748 C C . VAL A 1 505 ? 2.550 3.084 24.745 1.00 79.25 505 VAL A C 1
ATOM 3750 O O . VAL A 1 505 ? 1.850 3.304 25.732 1.00 79.25 505 VAL A O 1
ATOM 3753 N N . ILE A 1 506 ? 2.116 2.392 23.696 1.00 79.19 506 ILE A N 1
ATOM 3754 C CA . ILE A 1 506 ? 0.836 1.686 23.674 1.00 79.19 506 ILE A CA 1
ATOM 3755 C C . ILE A 1 506 ? 1.099 0.178 23.756 1.00 79.19 506 ILE A C 1
ATOM 3757 O O . ILE A 1 506 ? 1.891 -0.373 22.992 1.00 79.19 506 ILE A O 1
ATOM 3761 N N . HIS A 1 507 ? 0.397 -0.487 24.669 1.00 78.69 507 HIS A N 1
ATOM 3762 C CA . HIS A 1 507 ? 0.254 -1.941 24.712 1.00 78.69 507 HIS A CA 1
ATOM 3763 C C . HIS A 1 507 ? -1.185 -2.287 24.357 1.00 78.69 507 HIS A C 1
ATOM 3765 O O . HIS A 1 507 ? -2.120 -1.744 24.936 1.00 78.69 507 HIS A O 1
ATOM 3771 N N . VAL A 1 508 ? -1.383 -3.178 23.399 1.00 81.56 508 VAL A N 1
ATOM 3772 C CA . VAL A 1 508 ? -2.711 -3.559 22.918 1.00 81.56 508 VAL A CA 1
ATOM 3773 C C . VAL A 1 508 ? -3.249 -4.696 23.767 1.00 81.56 508 VAL A C 1
ATOM 3775 O O . VAL A 1 508 ? -2.564 -5.703 23.946 1.00 81.56 508 VAL A O 1
ATOM 3778 N N . ILE A 1 509 ? -4.477 -4.557 24.257 1.00 81.31 509 ILE A N 1
ATOM 3779 C CA . ILE A 1 509 ? -5.148 -5.565 25.085 1.00 81.31 509 ILE A CA 1
ATOM 3780 C C . ILE A 1 509 ? -6.402 -6.112 24.397 1.00 81.31 509 ILE A C 1
ATOM 3782 O O . ILE A 1 509 ? -7.055 -5.424 23.611 1.00 81.31 509 ILE A O 1
ATOM 3786 N N . ASP A 1 510 ? -6.744 -7.362 24.697 1.00 79.88 510 ASP A N 1
ATOM 3787 C CA . ASP A 1 510 ? -7.868 -8.073 24.073 1.00 79.88 510 ASP A CA 1
ATOM 3788 C C . ASP A 1 510 ? -9.226 -7.881 24.768 1.00 79.88 510 ASP A C 1
ATOM 3790 O O . ASP A 1 510 ? -10.234 -8.423 24.297 1.00 79.88 510 ASP A O 1
ATOM 3794 N N . SER A 1 511 ? -9.245 -7.158 25.890 1.00 80.31 511 SER A N 1
ATOM 3795 C CA . SER A 1 511 ? -10.403 -6.965 26.768 1.00 80.31 511 SER A CA 1
ATOM 3796 C C . SER A 1 511 ? -10.339 -5.581 27.420 1.00 80.31 511 SER A C 1
ATOM 3798 O O . SER A 1 511 ? -9.253 -5.105 27.735 1.00 80.31 511 SER A O 1
ATOM 3800 N N . VAL A 1 512 ? -11.485 -4.925 27.629 1.00 81.25 512 VAL A N 1
ATOM 3801 C CA . VAL A 1 512 ? -11.550 -3.619 28.313 1.00 81.25 512 VAL A CA 1
ATOM 3802 C C . VAL A 1 512 ? -11.348 -3.815 29.817 1.00 81.25 512 VAL A C 1
ATOM 3804 O O . VAL A 1 512 ? -12.078 -4.585 30.441 1.00 81.25 512 VAL A O 1
ATOM 3807 N N . ILE A 1 513 ? -10.385 -3.105 30.406 1.00 79.38 513 ILE A N 1
ATOM 3808 C CA . ILE A 1 513 ? -10.094 -3.161 31.840 1.00 79.38 513 ILE A CA 1
ATOM 3809 C C . ILE A 1 513 ? -10.983 -2.146 32.558 1.00 79.38 513 ILE A C 1
ATOM 3811 O O . ILE A 1 513 ? -10.828 -0.932 32.426 1.00 79.38 513 ILE A O 1
ATOM 3815 N N . LEU A 1 514 ? -11.936 -2.639 33.337 1.00 74.38 514 LEU A N 1
ATOM 3816 C CA . LEU A 1 514 ? -12.810 -1.780 34.122 1.00 74.38 514 LEU A CA 1
ATOM 3817 C C . LEU A 1 514 ? -12.173 -1.545 35.498 1.00 74.38 514 LEU A C 1
ATOM 3819 O O . LEU A 1 514 ? -11.819 -2.524 36.160 1.00 74.38 514 LEU A O 1
ATOM 3823 N N . PRO A 1 515 ? -12.025 -0.285 35.956 1.00 64.44 515 PRO A N 1
ATOM 3824 C CA . PRO A 1 515 ? -11.649 -0.029 37.337 1.00 64.44 515 PRO A CA 1
ATOM 3825 C C . PRO A 1 515 ? -12.661 -0.730 38.234 1.00 64.44 515 PRO A C 1
ATOM 3827 O O . PRO A 1 515 ? -13.862 -0.660 37.964 1.00 64.44 515 PRO A O 1
ATOM 3830 N N . ALA A 1 516 ? -12.187 -1.405 39.285 1.00 57.34 516 ALA A N 1
ATOM 3831 C CA . ALA A 1 516 ? -13.074 -1.958 40.298 1.00 57.34 516 ALA A CA 1
ATOM 3832 C C . ALA A 1 516 ? -14.017 -0.835 40.732 1.00 57.34 516 ALA A C 1
ATOM 3834 O O . ALA A 1 516 ? -13.554 0.183 41.257 1.00 57.34 516 ALA A O 1
ATOM 3835 N N . GLU A 1 517 ? -15.312 -0.971 40.423 1.00 50.78 517 GLU A N 1
ATOM 3836 C CA . GLU A 1 517 ? -16.285 0.051 40.774 1.00 50.78 517 GLU A CA 1
ATOM 3837 C C . GLU A 1 517 ? -16.095 0.332 42.260 1.00 50.78 517 GLU A C 1
ATOM 3839 O O . GLU A 1 517 ? -16.117 -0.594 43.081 1.00 50.78 517 GLU A O 1
ATOM 3844 N N . LYS A 1 518 ? -15.849 1.601 42.618 1.00 48.19 518 LYS A N 1
ATOM 3845 C CA . LYS A 1 518 ? -16.054 2.027 43.999 1.00 48.19 518 LYS A CA 1
ATOM 3846 C C . LYS A 1 518 ? -17.503 1.674 44.276 1.00 48.19 518 LYS A C 1
ATOM 3848 O O . LYS A 1 518 ? -18.396 2.400 43.842 1.00 48.19 518 LYS A O 1
ATOM 3853 N N . LYS A 1 519 ? -17.727 0.525 44.923 1.00 55.81 519 LYS A N 1
ATOM 3854 C CA . LYS A 1 519 ? -19.047 0.151 45.409 1.00 55.81 519 LYS A CA 1
ATOM 3855 C C . LYS A 1 519 ? -19.557 1.387 46.150 1.00 55.81 519 LYS A C 1
ATOM 3857 O O . LYS A 1 519 ? -18.776 1.978 46.900 1.00 55.81 519 LYS A O 1
ATOM 3862 N N . PRO A 1 520 ? -20.781 1.857 45.894 1.00 63.19 520 PRO A N 1
ATOM 3863 C CA . PRO A 1 520 ? -21.296 2.991 46.640 1.00 63.19 520 PRO A CA 1
ATOM 3864 C C . PRO A 1 520 ? -21.130 2.713 48.139 1.00 63.19 520 PRO A C 1
ATOM 3866 O O . PRO A 1 520 ? -21.183 1.559 48.591 1.00 63.19 520 PRO A O 1
ATOM 3869 N N . ASP A 1 521 ? -20.829 3.754 48.912 1.00 71.88 521 ASP A N 1
ATOM 3870 C CA . ASP A 1 521 ? -20.845 3.614 50.362 1.00 71.88 521 ASP A CA 1
ATOM 3871 C C . ASP A 1 521 ? -22.272 3.272 50.823 1.00 71.88 521 ASP A C 1
ATOM 3873 O O . ASP A 1 521 ? -23.233 3.293 50.046 1.00 71.88 521 ASP A O 1
ATOM 3877 N N . ILE A 1 522 ? -22.422 2.894 52.084 1.00 76.56 522 ILE A N 1
ATOM 3878 C CA . ILE A 1 522 ? -23.723 2.514 52.643 1.00 76.56 522 ILE A CA 1
ATOM 3879 C C . ILE A 1 522 ? -24.789 3.603 52.425 1.00 76.56 522 ILE A C 1
ATOM 3881 O O . ILE A 1 522 ? -25.944 3.283 52.139 1.00 76.56 522 ILE A O 1
ATOM 3885 N N . VAL A 1 523 ? -24.420 4.884 52.532 1.00 74.94 523 VAL A N 1
ATOM 3886 C CA . VAL A 1 523 ? -25.359 6.007 52.413 1.00 74.94 523 VAL A CA 1
ATOM 3887 C C . VAL A 1 523 ? -25.805 6.167 50.964 1.00 74.94 523 VAL A C 1
ATOM 3889 O O . VAL A 1 523 ? -27.001 6.239 50.689 1.00 74.94 523 VAL A O 1
ATOM 3892 N N . ASP A 1 524 ? -24.860 6.147 50.030 1.00 74.44 524 ASP A N 1
ATOM 3893 C CA . ASP A 1 524 ? -25.138 6.282 48.603 1.00 74.44 524 ASP A CA 1
ATOM 3894 C C . ASP A 1 524 ? -25.921 5.068 48.072 1.00 74.44 524 ASP A C 1
ATOM 3896 O O . ASP A 1 524 ? -26.834 5.219 47.258 1.00 74.44 524 ASP A O 1
ATOM 3900 N N . THR A 1 525 ? -25.639 3.869 48.599 1.00 74.88 525 THR A N 1
ATOM 3901 C CA . THR A 1 525 ? -26.387 2.637 48.290 1.00 74.88 525 THR A CA 1
ATOM 3902 C C . THR A 1 525 ? -27.840 2.741 48.759 1.00 74.88 525 THR A C 1
ATOM 3904 O O . THR A 1 525 ? -28.761 2.396 48.017 1.00 74.88 525 THR A O 1
ATOM 3907 N N . ALA A 1 526 ? -28.067 3.261 49.968 1.00 70.94 526 ALA A N 1
ATOM 3908 C CA . ALA A 1 526 ? -29.408 3.450 50.514 1.00 70.94 526 ALA A CA 1
ATOM 3909 C C . ALA A 1 526 ? -30.210 4.513 49.740 1.00 70.94 526 ALA A C 1
ATOM 3911 O O . ALA A 1 526 ? -31.398 4.328 49.478 1.00 70.94 526 ALA A O 1
ATOM 3912 N N . VAL A 1 527 ? -29.570 5.608 49.317 1.00 71.88 527 VAL A N 1
ATOM 3913 C CA . VAL A 1 527 ? -30.223 6.639 48.491 1.00 71.88 527 VAL A CA 1
ATOM 3914 C C . VAL A 1 527 ? -30.615 6.075 47.122 1.00 71.88 527 VAL A C 1
ATOM 3916 O O . VAL A 1 527 ? -31.743 6.289 46.674 1.00 71.88 527 VAL A O 1
ATOM 3919 N N . ALA A 1 528 ? -29.724 5.313 46.482 1.00 69.81 528 ALA A N 1
ATOM 3920 C CA . ALA A 1 528 ? -29.973 4.714 45.172 1.00 69.81 528 ALA A CA 1
ATOM 3921 C C . ALA A 1 528 ? -31.105 3.672 45.187 1.00 69.81 528 ALA A C 1
ATOM 3923 O O . ALA A 1 528 ? -31.858 3.574 44.220 1.00 69.81 528 ALA A O 1
ATOM 3924 N N . ALA A 1 529 ? -31.265 2.928 46.285 1.00 67.81 529 ALA A N 1
ATOM 3925 C CA . ALA A 1 529 ? -32.332 1.937 46.427 1.00 67.81 529 ALA A CA 1
ATOM 3926 C C . ALA A 1 529 ? -33.744 2.557 46.508 1.00 67.81 529 ALA A C 1
ATOM 3928 O O . ALA A 1 529 ? -34.735 1.851 46.338 1.00 67.81 529 ALA A O 1
ATOM 3929 N N . GLY A 1 530 ? -33.867 3.867 46.762 1.00 66.06 530 GLY A N 1
ATOM 3930 C CA . GLY A 1 530 ? -35.133 4.609 46.710 1.00 66.06 530 GLY A CA 1
ATOM 3931 C C . GLY A 1 530 ? -36.146 4.310 47.828 1.00 66.06 530 GLY A C 1
ATOM 3932 O O . GLY A 1 530 ? -37.080 5.093 47.998 1.00 66.06 530 GLY A O 1
ATOM 3933 N N . SER A 1 531 ? -35.945 3.237 48.602 1.00 71.56 531 SER A N 1
ATOM 3934 C CA . SER A 1 531 ? -36.812 2.737 49.686 1.00 71.56 531 SER A CA 1
ATOM 3935 C C . SER A 1 531 ? -36.376 3.138 51.107 1.00 71.56 531 SER A C 1
ATOM 3937 O O . SER A 1 531 ? -36.905 2.606 52.086 1.00 71.56 531 SER A O 1
ATOM 3939 N N . PHE A 1 532 ? -35.381 4.025 51.225 1.00 78.81 532 PHE A N 1
ATOM 3940 C CA . PHE A 1 532 ? -34.764 4.451 52.492 1.00 78.81 532 PHE A CA 1
ATOM 3941 C C . PHE A 1 532 ? -34.771 5.977 52.670 1.00 78.81 532 PHE A C 1
ATOM 3943 O O . PHE A 1 532 ? -33.865 6.545 53.287 1.00 78.81 532 PHE A O 1
ATOM 3950 N N . LYS A 1 533 ? -35.764 6.677 52.112 1.00 79.75 533 LYS A N 1
ATOM 3951 C CA . LYS A 1 533 ? -35.796 8.151 52.126 1.00 79.75 533 LYS A CA 1
ATOM 3952 C C . LYS A 1 533 ? -35.866 8.700 53.551 1.00 79.75 533 LYS A C 1
ATOM 3954 O O . LYS A 1 533 ? -35.184 9.673 53.872 1.00 79.75 533 LYS A O 1
ATOM 3959 N N . THR A 1 534 ? -36.634 8.042 54.414 1.00 82.19 534 THR A N 1
ATOM 3960 C CA . THR A 1 534 ? -36.799 8.415 55.825 1.00 82.19 534 THR A CA 1
ATOM 3961 C C . THR A 1 534 ? -35.504 8.202 56.611 1.00 82.19 534 THR A C 1
ATOM 3963 O O . THR A 1 534 ? -35.110 9.057 57.403 1.00 82.19 534 THR A O 1
ATOM 3966 N N . LEU A 1 535 ? -34.786 7.105 56.337 1.00 82.00 535 LEU A N 1
ATOM 3967 C CA . LEU A 1 535 ? -33.489 6.805 56.950 1.00 82.00 535 LEU A CA 1
ATOM 3968 C C . LEU A 1 535 ? -32.417 7.826 56.538 1.00 82.00 535 LEU A C 1
ATOM 3970 O O . LEU A 1 535 ? -31.668 8.307 57.386 1.00 82.00 535 LEU A O 1
ATOM 3974 N N . ALA A 1 536 ? -32.366 8.201 55.257 1.00 79.44 536 ALA A N 1
ATOM 3975 C CA . ALA A 1 536 ? -31.432 9.210 54.760 1.00 79.44 536 ALA A CA 1
ATOM 3976 C C . ALA A 1 536 ? -31.690 10.592 55.393 1.00 79.44 536 ALA A C 1
ATOM 3978 O O . ALA A 1 536 ? -30.750 11.261 55.829 1.00 79.44 536 ALA A O 1
ATOM 3979 N N . ALA A 1 537 ? -32.961 10.994 55.519 1.00 79.88 537 ALA A N 1
ATOM 3980 C CA . ALA A 1 537 ? -33.341 12.229 56.207 1.00 79.88 537 ALA A CA 1
ATOM 3981 C C . ALA A 1 537 ? -32.956 12.204 57.698 1.00 79.88 537 ALA A C 1
ATOM 3983 O O . ALA A 1 537 ? -32.416 13.183 58.218 1.00 79.88 537 ALA A O 1
ATOM 3984 N N . ALA A 1 538 ? -33.166 11.068 58.369 1.00 80.69 538 ALA A N 1
ATOM 3985 C CA . ALA A 1 538 ? -32.778 10.859 59.760 1.00 80.69 538 ALA A CA 1
ATOM 3986 C C . ALA A 1 538 ? -31.254 10.941 59.969 1.00 80.69 538 ALA A C 1
ATOM 3988 O O . ALA A 1 538 ? -30.794 11.612 60.894 1.00 80.69 538 ALA A O 1
ATOM 3989 N N . LEU A 1 539 ? -30.460 10.324 59.088 1.00 81.06 539 LEU A N 1
ATOM 3990 C CA . LEU A 1 539 ? -28.993 10.406 59.115 1.00 81.06 539 LEU A CA 1
ATOM 3991 C C . LEU A 1 539 ? -28.493 11.846 58.931 1.00 81.06 539 LEU A C 1
ATOM 3993 O O . LEU A 1 539 ? -27.565 12.268 59.629 1.00 81.06 539 LEU A O 1
ATOM 3997 N N . GLY A 1 540 ? -29.139 12.612 58.043 1.00 80.94 540 GLY A N 1
ATOM 3998 C CA . GLY A 1 540 ? -28.875 14.038 57.846 1.00 80.94 540 GLY A CA 1
ATOM 3999 C C . GLY A 1 540 ? -29.181 14.872 59.094 1.00 80.94 540 GLY A C 1
ATOM 4000 O O . GLY A 1 540 ? -28.318 15.613 59.563 1.00 80.94 540 GLY A O 1
ATOM 4001 N N . ALA A 1 541 ? -30.367 14.701 59.686 1.00 79.69 541 ALA A N 1
ATOM 4002 C CA . ALA A 1 541 ? -30.775 15.412 60.902 1.00 79.69 541 ALA A CA 1
ATOM 4003 C C . ALA A 1 541 ? -29.884 15.076 62.116 1.00 79.69 541 ALA A C 1
ATOM 4005 O O . ALA A 1 541 ? -29.549 15.953 62.920 1.00 79.69 541 ALA A O 1
ATOM 4006 N N . ALA A 1 542 ? -29.437 13.821 62.227 1.00 80.25 542 ALA A N 1
ATOM 4007 C CA . ALA A 1 542 ? -28.519 13.375 63.272 1.00 80.25 542 ALA A CA 1
ATOM 4008 C C . ALA A 1 542 ? -27.070 13.854 63.065 1.00 80.25 542 ALA A C 1
ATOM 4010 O O . ALA A 1 542 ? -26.299 13.889 64.023 1.00 80.25 542 ALA A O 1
ATOM 4011 N N . GLY A 1 543 ? -26.696 14.269 61.849 1.00 79.38 543 GLY A N 1
ATOM 4012 C CA . GLY A 1 543 ? -25.319 14.633 61.504 1.00 79.38 543 GLY A CA 1
ATOM 4013 C C . GLY A 1 543 ? -24.369 13.433 61.443 1.00 79.38 543 GLY A C 1
ATOM 4014 O O . GLY A 1 543 ? -23.177 13.591 61.681 1.00 79.38 543 GLY A O 1
ATOM 4015 N N . LEU A 1 544 ? -24.891 12.237 61.151 1.00 78.62 544 LEU A N 1
ATOM 4016 C CA . LEU A 1 544 ? -24.128 10.979 61.126 1.00 78.62 544 LEU A CA 1
ATOM 4017 C C . LEU A 1 544 ? -23.670 10.569 59.718 1.00 78.62 544 LEU A C 1
ATOM 4019 O O . LEU A 1 544 ? -23.048 9.521 59.560 1.00 78.62 544 LEU A O 1
ATOM 4023 N N . VAL A 1 545 ? -23.956 11.384 58.696 1.00 77.62 545 VAL A N 1
ATOM 4024 C CA . VAL A 1 545 ? -23.602 11.106 57.293 1.00 77.62 545 VAL A CA 1
ATOM 4025 C C . VAL A 1 545 ? -22.097 10.878 57.135 1.00 77.62 545 VAL A C 1
ATOM 4027 O O . VAL A 1 545 ? -21.695 9.850 56.605 1.00 77.62 545 VAL A O 1
ATOM 4030 N N . GLU A 1 546 ? -21.262 11.770 57.671 1.00 76.62 546 GLU A N 1
ATOM 4031 C CA . GLU A 1 546 ? -19.798 11.645 57.596 1.00 76.62 546 GLU A CA 1
ATOM 4032 C C . GLU A 1 546 ? -19.281 10.398 58.331 1.00 76.62 546 GLU A C 1
ATOM 4034 O O . GLU A 1 546 ? -18.390 9.699 57.854 1.00 76.62 546 GLU A O 1
ATOM 4039 N N . THR A 1 547 ? -19.888 10.056 59.471 1.00 75.25 547 THR A N 1
ATOM 4040 C CA . THR A 1 547 ? -19.543 8.844 60.225 1.00 75.25 547 THR A CA 1
ATOM 4041 C C . THR A 1 547 ? -19.878 7.582 59.431 1.00 75.25 547 THR A C 1
ATOM 4043 O O . THR A 1 547 ? -19.078 6.650 59.400 1.00 75.25 547 THR A O 1
ATOM 4046 N N . MET A 1 548 ? -21.021 7.557 58.742 1.00 72.81 548 MET A N 1
ATOM 4047 C CA . MET A 1 548 ? -21.454 6.425 57.913 1.00 72.81 548 MET A CA 1
ATOM 4048 C C . MET A 1 548 ? -20.760 6.356 56.550 1.00 72.81 548 MET A C 1
ATOM 4050 O O . MET A 1 548 ? -20.821 5.314 55.904 1.00 72.81 548 MET A O 1
ATOM 4054 N N . LYS A 1 549 ? -20.082 7.426 56.124 1.00 74.62 549 LYS A N 1
ATOM 4055 C CA . LYS A 1 549 ? -19.189 7.449 54.953 1.00 74.62 549 LYS A CA 1
ATOM 4056 C C . LYS A 1 549 ? -17.733 7.117 55.299 1.00 74.62 549 LYS A C 1
ATOM 4058 O O . LYS A 1 549 ? -16.912 6.948 54.400 1.00 74.62 549 LYS A O 1
ATOM 4063 N N . SER A 1 550 ? -17.401 6.999 56.588 1.00 75.00 550 SER A N 1
ATOM 4064 C CA . SER A 1 550 ? -16.048 6.652 57.032 1.00 75.00 550 SER A CA 1
ATOM 4065 C C . SER A 1 550 ? -15.620 5.245 56.580 1.00 75.00 550 SER A C 1
ATOM 4067 O O . SER A 1 550 ? -16.444 4.410 56.183 1.00 75.00 550 SER A O 1
ATOM 4069 N N . ALA A 1 551 ? -14.307 4.990 56.616 1.00 63.06 551 ALA A N 1
ATOM 4070 C CA . ALA A 1 551 ? -13.713 3.712 56.233 1.00 63.06 551 ALA A CA 1
ATOM 4071 C C . ALA A 1 551 ? -14.150 2.603 57.207 1.00 63.06 551 ALA A C 1
ATOM 4073 O O . ALA A 1 551 ? -13.620 2.476 58.309 1.00 63.06 551 ALA A O 1
ATOM 4074 N N . GLY A 1 552 ? -15.154 1.828 56.796 1.00 60.62 552 GLY A N 1
ATOM 4075 C CA . GLY A 1 552 ? -15.640 0.657 57.522 1.00 60.62 552 GLY A CA 1
ATOM 4076 C C . GLY A 1 552 ? -14.703 -0.550 57.397 1.00 60.62 552 GLY A C 1
ATOM 4077 O O . GLY A 1 552 ? -13.671 -0.487 56.726 1.00 60.62 552 GLY A O 1
ATOM 4078 N N . PRO A 1 553 ? -15.063 -1.678 58.027 1.00 74.06 553 PRO A N 1
ATOM 4079 C CA . PRO A 1 553 ? -16.354 -2.301 57.742 1.00 74.06 553 PRO A CA 1
ATOM 4080 C C . PRO A 1 553 ? -17.455 -2.029 58.776 1.00 74.06 553 PRO A C 1
ATOM 4082 O O . PRO A 1 553 ? -17.254 -2.223 59.974 1.00 74.06 553 PRO A O 1
ATOM 4085 N N . PHE A 1 554 ? -18.647 -1.686 58.287 1.00 83.94 554 PHE A N 1
ATOM 4086 C CA . PHE A 1 554 ? -19.888 -1.589 59.059 1.00 83.94 554 PHE A CA 1
ATOM 4087 C C . PHE A 1 554 ? -20.923 -2.608 58.575 1.00 83.94 554 PHE A C 1
ATOM 4089 O O . PHE A 1 554 ? -20.948 -2.982 57.404 1.00 83.94 554 PHE A O 1
ATOM 4096 N N . THR A 1 555 ? -21.817 -3.029 59.460 1.00 85.81 555 THR A N 1
ATOM 4097 C CA . THR A 1 555 ? -23.036 -3.748 59.084 1.00 85.81 555 THR A CA 1
ATOM 4098 C C . THR A 1 555 ? -24.228 -2.917 59.520 1.00 85.81 555 THR A C 1
ATOM 4100 O O . THR A 1 555 ? -24.365 -2.625 60.705 1.00 85.81 555 THR A O 1
ATOM 4103 N N . VAL A 1 556 ? -25.071 -2.507 58.574 1.00 87.69 556 VAL A N 1
ATOM 4104 C CA . VAL A 1 556 ? -26.222 -1.640 58.846 1.00 87.69 556 VAL A CA 1
ATOM 4105 C C . VAL A 1 556 ? -27.509 -2.416 58.662 1.00 87.69 556 VAL A C 1
ATOM 4107 O O . VAL A 1 556 ? -27.785 -2.931 57.581 1.00 87.69 556 VAL A O 1
ATOM 4110 N N . PHE A 1 557 ? -28.314 -2.463 59.716 1.00 86.88 557 PHE A N 1
ATOM 4111 C CA . PHE A 1 557 ? -29.678 -2.958 59.650 1.00 86.88 557 PHE A CA 1
ATOM 4112 C C . PHE A 1 557 ? -30.588 -1.800 59.240 1.00 86.88 557 PHE A C 1
ATOM 4114 O O . PHE A 1 557 ? -30.936 -0.962 60.062 1.00 86.88 557 PHE A O 1
ATOM 4121 N N . ALA A 1 558 ? -30.909 -1.693 57.953 1.00 85.69 558 ALA A N 1
ATOM 4122 C CA . ALA A 1 558 ? -31.637 -0.557 57.399 1.00 85.69 558 ALA A CA 1
ATOM 4123 C C . ALA A 1 558 ? -33.155 -0.820 57.398 1.00 85.69 558 ALA A C 1
ATOM 4125 O O . ALA A 1 558 ? -33.618 -1.673 56.634 1.00 85.69 558 ALA A O 1
ATOM 4126 N N . PRO A 1 559 ? -33.953 -0.109 58.217 1.00 87.38 559 PRO A N 1
ATOM 4127 C CA . PRO A 1 559 ? -35.407 -0.170 58.129 1.00 87.38 559 PRO A CA 1
ATOM 4128 C C . PRO A 1 559 ? -35.903 0.512 56.850 1.00 87.38 559 PRO A C 1
ATOM 4130 O O . PRO A 1 559 ? -35.412 1.580 56.480 1.00 87.38 559 PRO A O 1
ATOM 4133 N N . THR A 1 560 ? -36.883 -0.093 56.177 1.00 85.56 560 THR A N 1
ATOM 4134 C CA . THR A 1 560 ? -37.545 0.517 55.010 1.00 85.56 560 THR A CA 1
ATOM 4135 C C . THR A 1 560 ? -38.448 1.684 55.412 1.00 85.56 560 THR A C 1
ATOM 4137 O O . THR A 1 560 ? -38.837 1.820 56.573 1.00 85.56 560 THR A O 1
ATOM 4140 N N . ASP A 1 561 ? -38.853 2.512 54.447 1.00 83.31 561 ASP A N 1
ATOM 4141 C CA . ASP A 1 561 ? -39.851 3.566 54.685 1.00 83.31 561 ASP A CA 1
ATOM 4142 C C . ASP A 1 561 ? -41.171 3.006 55.272 1.00 83.31 561 ASP A C 1
ATOM 4144 O O . ASP A 1 561 ? -41.760 3.612 56.170 1.00 83.31 561 ASP A O 1
ATOM 4148 N N . ASP A 1 562 ? -41.577 1.793 54.877 1.00 83.75 562 ASP A N 1
ATOM 4149 C CA . ASP A 1 562 ? -42.730 1.090 55.462 1.00 83.75 562 ASP A CA 1
ATOM 4150 C C . ASP A 1 562 ? -42.509 0.705 56.935 1.00 83.75 562 ASP A C 1
ATOM 4152 O O . ASP A 1 562 ? -43.441 0.739 57.740 1.00 83.75 562 ASP A O 1
ATOM 4156 N N . ALA A 1 563 ? -41.276 0.357 57.317 1.00 82.75 563 ALA A N 1
ATOM 4157 C CA . ALA A 1 563 ? -40.920 0.067 58.704 1.00 82.75 563 ALA A CA 1
ATOM 4158 C C . ALA A 1 563 ? -41.031 1.320 59.589 1.00 82.75 563 ALA A C 1
ATOM 4160 O O . ALA A 1 563 ? -41.507 1.232 60.722 1.00 82.75 563 ALA A O 1
ATOM 4161 N N . PHE A 1 564 ? -40.660 2.494 59.063 1.00 81.50 564 PHE A N 1
ATOM 4162 C CA . PHE A 1 564 ? -40.887 3.775 59.740 1.00 81.50 564 PHE A CA 1
ATOM 4163 C C . PHE A 1 564 ? -42.375 4.125 59.836 1.00 81.50 564 PHE A C 1
ATOM 4165 O O . PHE A 1 564 ? -42.805 4.655 60.860 1.00 81.50 564 PHE A O 1
ATOM 4172 N N . ALA A 1 565 ? -43.180 3.786 58.824 1.00 81.81 565 ALA A N 1
ATOM 4173 C CA . ALA A 1 565 ? -44.625 4.024 58.834 1.00 81.81 565 ALA A CA 1
ATOM 4174 C C . ALA A 1 565 ? -45.383 3.189 59.886 1.00 81.81 565 ALA A C 1
ATOM 4176 O O . ALA A 1 565 ? -46.476 3.576 60.301 1.00 81.81 565 ALA A O 1
ATOM 4177 N N . LYS A 1 566 ? -44.810 2.066 60.346 1.00 83.88 566 LYS A N 1
ATOM 4178 C CA . LYS A 1 566 ? -45.360 1.251 61.447 1.00 83.88 566 LYS A CA 1
ATOM 4179 C C . LYS A 1 566 ? -45.182 1.891 62.830 1.00 83.88 566 LYS A C 1
ATOM 4181 O O . LYS A 1 566 ? -45.820 1.440 63.782 1.00 83.88 566 LYS A O 1
ATOM 4186 N N . LEU A 1 567 ? -44.328 2.910 62.973 1.00 80.06 567 LEU A N 1
ATOM 4187 C CA . LEU A 1 567 ? -44.188 3.638 64.235 1.00 80.06 567 LEU A CA 1
ATOM 4188 C C . LEU A 1 567 ? -45.457 4.460 64.533 1.00 80.06 567 LEU A C 1
ATOM 4190 O O . LEU A 1 567 ? -46.151 4.887 63.607 1.00 80.06 567 LEU A O 1
ATOM 4194 N N . PRO A 1 568 ? -45.778 4.729 65.813 1.00 82.00 568 PRO A N 1
ATOM 4195 C CA . PRO A 1 568 ? -46.919 5.570 66.164 1.00 82.00 568 PRO A CA 1
ATOM 4196 C C . PRO A 1 568 ? -46.857 6.934 65.457 1.00 82.00 568 PRO A C 1
ATOM 4198 O O . PRO A 1 568 ? -45.792 7.557 65.395 1.00 82.00 568 PRO A O 1
ATOM 4201 N N . LYS A 1 569 ? -47.995 7.413 64.938 1.00 74.69 569 LYS A N 1
ATOM 4202 C CA . LYS A 1 569 ? -48.085 8.710 64.239 1.00 74.69 569 LYS A CA 1
ATOM 4203 C C . LYS A 1 569 ? -47.507 9.835 65.109 1.00 74.69 569 LYS A C 1
ATOM 4205 O O . LYS A 1 569 ? -47.842 9.919 66.287 1.00 74.69 569 LYS A O 1
ATOM 4210 N N . GLY A 1 570 ? -46.645 10.672 64.530 1.00 72.81 570 GLY A N 1
ATOM 4211 C CA . GLY A 1 570 ? -45.913 11.735 65.234 1.00 72.81 570 GLY A CA 1
ATOM 4212 C C . GLY A 1 570 ? -44.502 11.353 65.697 1.00 72.81 570 GLY A C 1
ATOM 4213 O O . GLY A 1 570 ? -43.662 12.229 65.861 1.00 72.81 570 GLY A O 1
ATOM 4214 N N . THR A 1 571 ? -44.178 10.058 65.821 1.00 78.75 571 THR A N 1
ATOM 4215 C CA . THR A 1 571 ? -42.872 9.614 66.356 1.00 78.75 571 THR A CA 1
ATOM 4216 C C . THR A 1 571 ? -41.698 10.033 65.466 1.00 78.75 571 THR A C 1
ATOM 4218 O O . THR A 1 571 ? -40.685 10.512 65.963 1.00 78.75 571 THR A O 1
ATOM 4221 N N . VAL A 1 572 ? -41.817 9.876 64.144 1.00 76.12 572 VAL A N 1
ATOM 4222 C CA . VAL A 1 572 ? -40.744 10.235 63.197 1.00 76.12 572 VAL A CA 1
ATOM 4223 C C . VAL A 1 572 ? -40.560 11.755 63.125 1.00 76.12 572 VAL A C 1
ATOM 4225 O O . VAL A 1 572 ? -39.434 12.244 63.141 1.00 76.12 572 VAL A O 1
ATOM 4228 N N . GLU A 1 573 ? -41.662 12.506 63.116 1.00 79.00 573 GLU A N 1
ATOM 4229 C CA . GLU A 1 573 ? -41.661 13.974 63.111 1.00 79.00 573 GLU A CA 1
ATOM 4230 C C . GLU A 1 573 ? -41.042 14.539 64.396 1.00 79.00 573 GLU A C 1
ATOM 4232 O O . GLU A 1 573 ? -40.250 15.478 64.339 1.00 79.00 573 GLU A O 1
ATOM 4237 N N . ASP A 1 574 ? -41.342 13.932 65.548 1.00 81.19 574 ASP A N 1
ATOM 4238 C CA . ASP A 1 574 ? -40.743 14.290 66.831 1.00 81.19 574 ASP A CA 1
ATOM 4239 C C . ASP A 1 574 ? -39.249 13.958 66.888 1.00 81.19 574 ASP A C 1
ATOM 4241 O O . ASP A 1 574 ? -38.464 14.760 67.398 1.00 81.19 574 ASP A O 1
ATOM 4245 N N . LEU A 1 575 ? -38.833 12.811 66.347 1.00 77.62 575 LEU A N 1
ATOM 4246 C CA . LEU A 1 575 ? -37.429 12.395 66.309 1.00 77.62 575 LEU A CA 1
ATOM 4247 C C . LEU A 1 575 ? -36.564 13.276 65.394 1.00 77.62 575 LEU A C 1
ATOM 4249 O O . LEU A 1 575 ? -35.383 13.458 65.682 1.00 77.62 575 LEU A O 1
ATOM 4253 N N . LEU A 1 576 ? -37.140 13.853 64.333 1.00 78.50 576 LEU A N 1
ATOM 4254 C CA . LEU A 1 576 ? -36.447 14.763 63.411 1.00 78.50 576 LEU A CA 1
ATOM 4255 C C . LEU A 1 576 ? -36.300 16.199 63.950 1.00 78.50 576 LEU A C 1
ATOM 4257 O O . LEU A 1 576 ? -35.601 17.009 63.337 1.00 78.50 576 LEU A O 1
ATOM 4261 N N . LYS A 1 577 ? -36.915 16.537 65.094 1.00 81.31 577 LYS A N 1
ATOM 4262 C CA . LYS A 1 577 ? -36.754 17.859 65.718 1.00 81.31 577 LYS A CA 1
ATOM 4263 C C . LYS A 1 577 ? -35.308 18.066 66.200 1.00 81.31 577 LYS A C 1
ATOM 4265 O O . LYS A 1 577 ? -34.732 17.150 66.792 1.00 81.31 577 LYS A O 1
ATOM 4270 N N . PRO A 1 578 ? -34.739 19.282 66.065 1.00 75.25 578 PRO A N 1
ATOM 4271 C CA . PRO A 1 578 ? -33.371 19.582 66.505 1.00 75.25 578 PRO A CA 1
ATOM 4272 C C . PRO A 1 578 ? -33.102 19.236 67.979 1.00 75.25 578 PRO A C 1
ATOM 4274 O O . PRO A 1 578 ? -32.009 18.798 68.329 1.00 75.25 578 PRO A O 1
ATOM 4277 N N . GLU A 1 579 ? -34.118 19.383 68.831 1.00 81.81 579 GLU A N 1
ATOM 4278 C CA . GLU A 1 579 ? -34.085 19.079 70.269 1.00 81.81 579 GLU A CA 1
ATOM 4279 C C . GLU A 1 579 ? -33.882 17.582 70.569 1.00 81.81 579 GLU A C 1
ATOM 4281 O O . GLU A 1 579 ? -33.307 17.223 71.594 1.00 81.81 579 GLU A O 1
ATOM 4286 N N . ASN A 1 580 ? -34.306 16.693 69.663 1.00 82.44 580 ASN A N 1
ATOM 4287 C CA . ASN A 1 580 ? -34.220 15.239 69.824 1.00 82.44 580 ASN A CA 1
ATOM 4288 C C . ASN A 1 580 ? -33.032 14.616 69.078 1.00 82.44 580 ASN A C 1
ATOM 4290 O O . ASN A 1 580 ? -32.900 13.390 69.043 1.00 82.44 580 ASN A O 1
ATOM 4294 N N . LYS A 1 581 ? -32.115 15.437 68.551 1.00 82.12 581 LYS A N 1
ATOM 4295 C CA . LYS A 1 581 ? -30.943 14.990 67.785 1.00 82.12 581 LYS A CA 1
ATOM 4296 C C . LYS A 1 581 ? -30.123 13.907 68.495 1.00 82.12 581 LYS A C 1
ATOM 4298 O O . LYS A 1 581 ? -29.702 12.947 67.858 1.00 82.12 581 LYS A O 1
ATOM 4303 N N . ALA A 1 582 ? -29.930 14.022 69.811 1.00 80.50 582 ALA A N 1
ATOM 4304 C CA . ALA A 1 582 ? -29.188 13.031 70.596 1.00 80.50 582 ALA A CA 1
ATOM 4305 C C . ALA A 1 582 ? -29.902 11.667 70.658 1.00 80.50 582 ALA A C 1
ATOM 4307 O O . ALA A 1 582 ? -29.259 10.626 70.542 1.00 80.50 582 ALA A O 1
ATOM 4308 N N . LYS A 1 583 ? -31.237 11.667 70.783 1.00 81.56 583 LYS A N 1
ATOM 4309 C CA . LYS A 1 583 ? -32.050 10.441 70.772 1.00 81.56 583 LYS A CA 1
ATOM 4310 C C . LYS A 1 583 ? -32.049 9.797 69.389 1.00 81.56 583 LYS A C 1
ATOM 4312 O O . LYS A 1 583 ? -31.880 8.588 69.281 1.00 81.56 583 LYS A O 1
ATOM 4317 N N . LEU A 1 584 ? -32.183 10.607 68.339 1.00 82.88 584 LEU A N 1
ATOM 4318 C CA . LEU A 1 584 ? -32.124 10.136 66.959 1.00 82.88 584 LEU A CA 1
ATOM 4319 C C . LEU A 1 584 ? -30.760 9.516 66.636 1.00 82.88 584 LEU A C 1
ATOM 4321 O O . LEU A 1 584 ? -30.702 8.426 66.074 1.00 82.88 584 LEU A O 1
ATOM 4325 N N . ALA A 1 585 ? -29.667 10.164 67.047 1.00 83.44 585 ALA A N 1
ATOM 4326 C CA . ALA A 1 585 ? -28.323 9.631 66.864 1.00 83.44 585 ALA A CA 1
ATOM 4327 C C . ALA A 1 585 ? -28.141 8.281 67.576 1.00 83.44 585 ALA A C 1
ATOM 4329 O O . ALA A 1 585 ? -27.618 7.358 66.964 1.00 83.44 585 ALA A O 1
ATOM 4330 N N . ALA A 1 586 ? -28.631 8.142 68.813 1.00 83.50 586 ALA A N 1
ATOM 4331 C CA . ALA A 1 586 ? -28.578 6.889 69.571 1.00 83.50 586 ALA A CA 1
ATOM 4332 C C . ALA A 1 586 ? -29.377 5.749 68.910 1.00 83.50 586 ALA A C 1
ATOM 4334 O O . ALA A 1 586 ? -28.926 4.605 68.893 1.00 83.50 586 ALA A O 1
ATOM 4335 N N . ILE A 1 587 ? -30.550 6.049 68.342 1.00 84.81 587 ILE A N 1
ATOM 4336 C CA . ILE A 1 587 ? -31.343 5.061 67.595 1.00 84.81 587 ILE A CA 1
ATOM 4337 C C . ILE A 1 587 ? -30.597 4.637 66.326 1.00 84.81 587 ILE A C 1
ATOM 4339 O O . ILE A 1 587 ? -30.495 3.447 66.038 1.00 84.81 587 ILE A O 1
ATOM 4343 N N . LEU A 1 588 ? -30.039 5.587 65.573 1.00 84.75 588 LEU A N 1
ATOM 4344 C CA . LEU A 1 588 ? -29.338 5.288 64.324 1.00 84.75 588 LEU A CA 1
ATOM 4345 C C . LEU A 1 588 ? -28.045 4.503 64.562 1.00 84.75 588 LEU A C 1
ATOM 4347 O O . LEU A 1 588 ? -27.803 3.531 63.859 1.00 84.75 588 LEU A O 1
ATOM 4351 N N . THR A 1 589 ? -27.248 4.845 65.578 1.00 85.38 589 THR A N 1
ATOM 4352 C CA . THR A 1 589 ? -26.031 4.086 65.916 1.00 85.38 589 THR A CA 1
ATOM 4353 C C . THR A 1 589 ? -26.328 2.705 66.502 1.00 85.38 589 THR A C 1
ATOM 4355 O O . THR A 1 589 ? -25.461 1.836 66.445 1.00 85.38 589 THR A O 1
ATOM 4358 N N . TYR A 1 590 ? -27.545 2.465 67.005 1.00 86.81 590 TYR A N 1
ATOM 4359 C CA . TYR A 1 590 ? -28.012 1.136 67.416 1.00 86.81 590 TYR A CA 1
ATOM 4360 C C . TYR A 1 590 ? -28.317 0.213 66.223 1.00 86.81 590 TYR A C 1
ATOM 4362 O O . TYR A 1 590 ? -28.185 -1.002 66.326 1.00 86.81 590 TYR A O 1
ATOM 4370 N N . HIS A 1 591 ? -28.643 0.773 65.054 1.00 85.62 591 HIS A N 1
ATOM 4371 C CA . HIS A 1 591 ? -28.822 -0.000 63.817 1.00 85.62 591 HIS A CA 1
ATOM 4372 C C . HIS A 1 591 ? -27.499 -0.374 63.133 1.00 85.62 591 HIS A C 1
ATOM 4374 O O . HIS A 1 591 ? -27.502 -1.108 62.143 1.00 85.62 591 HIS A O 1
ATOM 4380 N N . VAL A 1 592 ? -26.367 0.124 63.637 1.00 86.31 592 VAL A N 1
ATOM 4381 C CA . VAL A 1 592 ? -25.047 -0.081 63.039 1.00 86.31 592 VAL A CA 1
ATOM 4382 C C . VAL A 1 592 ? -24.214 -0.974 63.943 1.00 86.31 592 VAL A C 1
ATOM 4384 O O . VAL A 1 592 ? -23.940 -0.631 65.090 1.00 86.31 592 VAL A O 1
ATOM 4387 N N . VAL A 1 593 ? -23.760 -2.098 63.407 1.00 84.00 593 VAL A N 1
ATOM 4388 C CA . VAL A 1 593 ? -22.796 -3.002 64.038 1.00 84.00 593 VAL A CA 1
ATOM 4389 C C . VAL A 1 593 ? -21.413 -2.750 63.446 1.00 84.00 593 VAL A C 1
ATOM 4391 O O . VAL A 1 593 ? -21.264 -2.548 62.238 1.00 84.00 593 VAL A O 1
ATOM 4394 N N . SER A 1 594 ? -20.387 -2.750 64.296 1.00 77.19 594 SER A N 1
ATOM 4395 C CA . SER A 1 594 ? -18.997 -2.668 63.847 1.00 77.19 594 SER A CA 1
ATOM 4396 C C . SER A 1 594 ? -18.535 -4.021 63.289 1.00 77.19 594 SER A C 1
ATOM 4398 O O . SER A 1 594 ? -18.752 -5.071 63.892 1.00 77.19 594 SER A O 1
ATOM 4400 N N . GLY A 1 595 ? -17.893 -4.012 62.119 1.00 74.62 595 GLY A N 1
ATOM 4401 C CA . GLY A 1 595 ? -17.479 -5.226 61.412 1.00 74.62 595 GLY A CA 1
ATOM 4402 C C . GLY A 1 595 ? -18.395 -5.604 60.244 1.00 74.62 595 GLY A C 1
ATOM 4403 O O . GLY A 1 595 ? -19.522 -5.127 60.123 1.00 74.62 595 GLY A O 1
ATOM 4404 N N . LYS A 1 596 ? -17.892 -6.473 59.355 1.00 76.12 596 LYS A N 1
ATOM 4405 C CA . LYS A 1 596 ? -18.636 -7.009 58.202 1.00 76.12 596 LYS A CA 1
ATOM 4406 C C . LYS A 1 596 ? -19.284 -8.337 58.597 1.00 76.12 596 LYS A C 1
ATOM 4408 O O . LYS A 1 596 ? -18.583 -9.337 58.734 1.00 76.12 596 LYS A O 1
ATOM 4413 N N . VAL A 1 597 ? -20.602 -8.359 58.765 1.00 75.56 597 VAL A N 1
ATOM 4414 C CA . VAL A 1 597 ? -21.365 -9.562 59.118 1.00 75.56 597 VAL A CA 1
ATOM 4415 C C . VAL A 1 597 ? -22.279 -9.917 57.946 1.00 75.56 597 VAL A C 1
ATOM 4417 O O . VAL A 1 597 ? -23.304 -9.278 57.737 1.00 75.56 597 VAL A O 1
ATOM 4420 N N . MET A 1 598 ? -21.891 -10.920 57.157 1.00 74.38 598 MET A N 1
ATOM 4421 C CA . MET A 1 598 ? -22.715 -11.453 56.060 1.00 74.38 598 MET A CA 1
ATOM 4422 C C . MET A 1 598 ? -23.720 -12.486 56.558 1.00 74.38 598 MET A C 1
ATOM 4424 O O . MET A 1 598 ? -23.492 -13.096 57.604 1.00 74.38 598 MET A O 1
ATOM 4428 N N . ALA A 1 599 ? -24.773 -12.763 55.786 1.00 69.19 599 ALA A N 1
ATOM 4429 C CA . ALA A 1 599 ? -25.787 -13.754 56.134 1.00 69.19 599 ALA A CA 1
ATOM 4430 C C . ALA A 1 599 ? -25.183 -15.141 56.404 1.00 69.19 599 ALA A C 1
ATOM 4432 O O . ALA A 1 599 ? -25.589 -15.816 57.347 1.00 69.19 599 ALA A O 1
ATOM 4433 N N . SER A 1 600 ? -24.147 -15.537 55.659 1.00 71.12 600 SER A N 1
ATOM 4434 C CA . SER A 1 600 ? -23.403 -16.785 55.895 1.00 71.12 600 SER A CA 1
ATOM 4435 C C . SER A 1 600 ? -22.783 -16.861 57.298 1.00 71.12 600 SER A C 1
ATOM 4437 O O . SER A 1 600 ? -22.800 -17.918 57.928 1.00 71.12 600 SER A O 1
ATOM 4439 N N . THR A 1 601 ? -22.301 -15.734 57.827 1.00 65.69 601 THR A N 1
ATOM 4440 C CA . THR A 1 601 ? -21.818 -15.609 59.207 1.00 65.69 601 THR A CA 1
ATOM 4441 C C . THR A 1 601 ? -22.984 -15.537 60.194 1.00 65.69 601 THR A C 1
ATOM 4443 O O . THR A 1 601 ? -22.916 -16.158 61.254 1.00 65.69 601 THR A O 1
ATOM 4446 N N . VAL A 1 602 ? -24.073 -14.841 59.845 1.00 65.25 602 VAL A N 1
ATOM 4447 C CA . VAL A 1 602 ? -25.278 -14.689 60.682 1.00 65.25 602 VAL A CA 1
ATOM 4448 C C . VAL A 1 602 ? -25.911 -16.039 61.031 1.00 65.25 602 VAL A C 1
ATOM 4450 O O . VAL A 1 602 ? -26.320 -16.230 62.172 1.00 65.25 602 VAL A O 1
ATOM 4453 N N . VAL A 1 603 ? -25.919 -17.010 60.110 1.00 64.06 603 VAL A N 1
ATOM 4454 C CA . VAL A 1 603 ? -26.448 -18.367 60.371 1.00 64.06 603 VAL A CA 1
ATOM 4455 C C . VAL A 1 603 ? -25.686 -19.075 61.505 1.00 64.06 603 VAL A C 1
ATOM 4457 O O . VAL A 1 603 ? -26.255 -19.883 62.232 1.00 64.06 603 VAL A O 1
ATOM 4460 N N . THR A 1 604 ? -24.414 -18.728 61.727 1.00 63.72 604 THR A N 1
ATOM 4461 C CA . THR A 1 604 ? -23.583 -19.263 62.828 1.00 63.72 604 THR A CA 1
ATOM 4462 C C . THR A 1 604 ? -23.667 -18.440 64.124 1.00 63.72 604 THR A C 1
ATOM 4464 O O . THR A 1 604 ? -22.962 -18.714 65.108 1.00 63.72 604 THR A O 1
ATOM 4467 N N . MET A 1 605 ? -24.508 -17.402 64.130 1.00 66.00 605 MET A N 1
ATOM 4468 C CA . MET A 1 605 ? -24.709 -16.465 65.236 1.00 66.00 605 MET A CA 1
ATOM 4469 C C . MET A 1 605 ? -26.068 -16.615 65.925 1.00 66.00 605 MET A C 1
ATOM 4471 O O . MET A 1 605 ? -26.453 -15.728 66.682 1.00 66.00 605 MET A O 1
ATOM 4475 N N . ASP A 1 606 ? -26.764 -17.736 65.725 1.00 70.62 606 ASP A N 1
ATOM 4476 C CA . ASP A 1 606 ? -28.018 -18.003 66.428 1.00 70.62 606 ASP A CA 1
ATOM 4477 C C . ASP A 1 606 ? -27.842 -17.912 67.957 1.00 70.62 606 ASP A C 1
ATOM 4479 O O . ASP A 1 606 ? -26.968 -18.556 68.546 1.00 70.62 606 ASP A O 1
ATOM 4483 N N . GLY A 1 607 ? -28.625 -17.034 68.589 1.00 66.12 607 GLY A N 1
ATOM 4484 C CA . GLY A 1 607 ? -28.569 -16.754 70.024 1.00 66.12 607 GLY A CA 1
ATOM 4485 C C . GLY A 1 607 ? -27.405 -15.862 70.476 1.00 66.12 607 GLY A C 1
ATOM 4486 O O . GLY A 1 607 ? -27.262 -15.627 71.678 1.00 66.12 607 GLY A O 1
ATOM 4487 N N . LYS A 1 608 ? -26.579 -15.346 69.557 1.00 75.31 608 LYS A N 1
ATOM 4488 C CA . LYS A 1 608 ? -25.468 -14.438 69.877 1.00 75.31 608 LYS A CA 1
ATOM 4489 C C . LYS A 1 608 ? -25.903 -12.976 69.837 1.00 75.31 608 LYS A C 1
ATOM 4491 O O . LYS A 1 608 ? -26.936 -12.602 69.280 1.00 75.31 608 LYS A O 1
ATOM 4496 N N . LYS A 1 609 ? -25.074 -12.143 70.458 1.00 79.19 609 LYS A N 1
ATOM 4497 C CA . LYS A 1 609 ? -25.230 -10.697 70.498 1.00 79.19 609 LYS A CA 1
ATOM 4498 C C . LYS A 1 609 ? -24.125 -10.015 69.700 1.00 79.19 609 LYS A C 1
ATOM 4500 O O . LYS A 1 609 ? -22.987 -10.480 69.724 1.00 79.19 609 LYS A O 1
ATOM 4505 N N . ALA A 1 610 ? -24.459 -8.929 69.012 1.00 78.19 610 ALA A N 1
ATOM 4506 C CA . ALA A 1 610 ? -23.507 -8.114 68.267 1.00 78.19 610 ALA A CA 1
ATOM 4507 C C . ALA A 1 610 ? -23.413 -6.711 68.876 1.00 78.19 610 ALA A C 1
ATOM 4509 O O . ALA A 1 610 ? -24.433 -6.090 69.171 1.00 78.19 610 ALA A O 1
ATOM 4510 N N . ALA A 1 611 ? -22.192 -6.214 69.068 1.00 80.81 611 ALA A N 1
ATOM 4511 C CA . ALA A 1 611 ? -21.963 -4.876 69.598 1.00 80.81 611 ALA A CA 1
ATOM 4512 C C . ALA A 1 611 ? -22.295 -3.816 68.538 1.00 80.81 611 ALA A C 1
ATOM 4514 O O . ALA A 1 611 ? -21.755 -3.829 67.429 1.00 80.81 611 ALA A O 1
ATOM 4515 N N . THR A 1 612 ? -23.184 -2.891 68.885 1.00 84.06 612 THR A N 1
ATOM 4516 C CA . THR A 1 612 ? -23.529 -1.746 68.037 1.00 84.06 612 THR A CA 1
ATOM 4517 C C . THR A 1 612 ? -22.548 -0.598 68.244 1.00 84.06 612 THR A C 1
ATOM 4519 O O . THR A 1 612 ? -21.831 -0.537 69.245 1.00 84.06 612 THR A O 1
ATOM 4522 N N . VAL A 1 613 ? -22.541 0.364 67.324 1.00 79.56 613 VAL A N 1
ATOM 4523 C CA . VAL A 1 613 ? -21.737 1.593 67.432 1.00 79.56 613 VAL A CA 1
ATOM 4524 C C . VAL A 1 613 ? -22.168 2.445 68.637 1.00 79.56 613 VAL A C 1
ATOM 4526 O O . VAL A 1 613 ? -21.367 3.215 69.159 1.00 79.56 613 VAL A O 1
ATOM 4529 N N . ASN A 1 614 ? -23.393 2.263 69.142 1.00 77.62 614 ASN A N 1
ATOM 4530 C CA . ASN A 1 614 ? -23.869 2.882 70.385 1.00 77.62 614 ASN A CA 1
ATOM 4531 C C . ASN A 1 614 ? -23.365 2.173 71.667 1.00 77.62 614 ASN A C 1
ATOM 4533 O O . ASN A 1 614 ? -23.765 2.515 72.775 1.00 77.62 614 ASN A O 1
ATOM 4537 N N . GLY A 1 615 ? -22.543 1.125 71.546 1.00 76.88 615 GLY A N 1
ATOM 4538 C CA . GLY A 1 615 ? -22.024 0.350 72.680 1.00 76.88 615 GLY A CA 1
ATOM 4539 C C . GLY A 1 615 ? -23.030 -0.614 73.322 1.00 76.88 615 GLY A C 1
ATOM 4540 O O . GLY A 1 615 ? -22.640 -1.438 74.144 1.00 76.88 615 GLY A O 1
ATOM 4541 N N . GLN A 1 616 ? -24.308 -0.555 72.934 1.00 81.38 616 GLN A N 1
ATOM 4542 C CA . GLN A 1 616 ? -25.316 -1.549 73.301 1.00 81.38 616 GLN A CA 1
ATOM 4543 C C . GLN A 1 616 ? -25.248 -2.768 72.370 1.00 81.38 616 GLN A C 1
ATOM 4545 O O . GLN A 1 616 ? -24.756 -2.683 71.245 1.00 81.38 616 GLN A O 1
ATOM 4550 N N . GLU A 1 617 ? -25.760 -3.908 72.819 1.00 82.94 617 GLU A N 1
ATOM 4551 C CA . GLU A 1 617 ? -25.745 -5.150 72.048 1.00 82.94 617 GLU A CA 1
ATOM 4552 C C . GLU A 1 617 ? -27.111 -5.451 71.422 1.00 82.94 617 GLU A C 1
ATOM 4554 O O . GLU A 1 617 ? -28.134 -5.355 72.107 1.00 82.94 617 GLU A O 1
ATOM 4559 N N . VAL A 1 618 ? -27.118 -5.880 70.156 1.00 82.19 618 VAL A N 1
ATOM 4560 C CA . VAL A 1 618 ? -28.314 -6.389 69.465 1.00 82.19 618 VAL A CA 1
ATOM 4561 C C . VAL A 1 618 ? -28.335 -7.912 69.466 1.00 82.19 618 VAL A C 1
ATOM 4563 O O . VAL A 1 618 ? -27.304 -8.547 69.237 1.00 82.19 618 VAL A O 1
ATOM 4566 N N . SER A 1 619 ? -29.490 -8.521 69.740 1.00 80.94 619 SER A N 1
ATOM 4567 C CA . SER A 1 619 ? -29.644 -9.980 69.707 1.00 80.94 619 SER A CA 1
ATOM 4568 C C . SER A 1 619 ? -30.028 -10.476 68.316 1.00 80.94 619 SER A C 1
ATOM 4570 O O . SER A 1 619 ? -30.941 -9.942 67.688 1.00 80.94 619 SER A O 1
ATOM 4572 N N . ILE A 1 620 ? -29.343 -11.517 67.843 1.00 80.94 620 ILE A N 1
ATOM 4573 C CA . ILE A 1 620 ? -29.590 -12.143 66.542 1.00 80.94 620 ILE A CA 1
ATOM 4574 C C . ILE A 1 620 ? -30.156 -13.546 66.783 1.00 80.94 620 ILE A C 1
ATOM 4576 O O . ILE A 1 620 ? -29.574 -14.346 67.518 1.00 80.94 620 ILE A O 1
ATOM 4580 N N . LYS A 1 621 ? -31.305 -13.848 66.176 1.00 78.75 621 LYS A N 1
ATOM 4581 C CA . LYS A 1 621 ? -31.948 -15.170 66.217 1.00 78.75 621 LYS A CA 1
ATOM 4582 C C . LYS A 1 621 ? -32.173 -15.683 64.807 1.00 78.75 621 LYS A C 1
ATOM 4584 O O . LYS A 1 621 ? -32.646 -14.939 63.951 1.00 78.75 621 LYS A O 1
ATOM 4589 N N . VAL A 1 622 ? -31.870 -16.952 64.577 1.00 76.88 622 VAL A N 1
ATOM 4590 C CA . VAL A 1 622 ? -32.034 -17.608 63.280 1.00 76.88 622 VAL A CA 1
ATOM 4591 C C . VAL A 1 622 ? -33.109 -18.678 63.430 1.00 76.88 622 VAL A C 1
ATOM 4593 O O . VAL A 1 622 ? -32.940 -19.643 64.165 1.00 76.88 622 VAL A O 1
ATOM 4596 N N . GLY A 1 623 ? -34.247 -18.488 62.764 1.00 71.88 623 GLY A N 1
ATOM 4597 C CA . GLY A 1 623 ? -35.372 -19.424 62.789 1.00 71.88 623 GLY A CA 1
ATOM 4598 C C . GLY A 1 623 ? -35.696 -19.985 61.406 1.00 71.88 623 GLY A C 1
ATOM 4599 O O . GLY A 1 623 ? -35.127 -19.565 60.400 1.00 71.88 623 GLY A O 1
ATOM 4600 N N . ALA A 1 624 ? -36.663 -20.905 61.348 1.00 65.50 624 ALA A N 1
ATOM 4601 C CA . ALA A 1 624 ? -37.150 -21.483 60.089 1.00 65.50 624 ALA A CA 1
ATOM 4602 C C . ALA A 1 624 ? -37.704 -20.424 59.109 1.00 65.50 624 ALA A C 1
ATOM 4604 O O . ALA A 1 624 ? -37.632 -20.614 57.899 1.00 65.50 624 ALA A O 1
ATOM 4605 N N . ASP A 1 625 ? -38.188 -19.291 59.632 1.00 64.69 625 ASP A N 1
ATOM 4606 C CA . ASP A 1 625 ? -38.784 -18.191 58.859 1.00 64.69 625 ASP A CA 1
ATOM 4607 C C . ASP A 1 625 ? -37.799 -17.052 58.514 1.00 64.69 625 ASP A C 1
ATOM 4609 O O . ASP A 1 625 ? -38.220 -16.008 57.995 1.00 64.69 625 ASP A O 1
ATOM 4613 N N . GLY A 1 626 ? -36.503 -17.230 58.811 1.00 75.06 626 GLY A N 1
ATOM 4614 C CA . GLY A 1 626 ? -35.425 -16.279 58.516 1.00 75.06 626 GLY A CA 1
ATOM 4615 C C . GLY A 1 626 ? -34.683 -15.750 59.751 1.00 75.06 626 GLY A C 1
ATOM 4616 O O . GLY A 1 626 ? -34.770 -16.299 60.850 1.00 75.06 626 GLY A O 1
ATOM 4617 N N . VAL A 1 627 ? -33.924 -14.669 59.557 1.00 81.12 627 VAL A N 1
ATOM 4618 C CA . VAL A 1 627 ? -33.129 -14.006 60.604 1.00 81.12 627 VAL A CA 1
ATOM 4619 C C . VAL A 1 627 ? -33.948 -12.895 61.264 1.00 81.12 627 VAL A C 1
ATOM 4621 O O . VAL A 1 627 ? -34.555 -12.073 60.574 1.00 81.12 627 VAL A O 1
ATOM 4624 N N . MET A 1 628 ? -33.923 -12.834 62.596 1.00 82.88 628 MET A N 1
ATOM 4625 C CA . MET A 1 628 ? -34.472 -11.735 63.390 1.00 82.88 628 MET A CA 1
ATOM 4626 C C . MET A 1 628 ? -33.376 -11.009 64.172 1.00 82.88 628 MET A C 1
ATOM 4628 O O . MET A 1 628 ? -32.526 -11.648 64.793 1.00 82.88 628 MET A O 1
ATOM 4632 N N . VAL A 1 629 ? -33.438 -9.679 64.192 1.00 83.56 629 VAL A N 1
ATOM 4633 C CA . VAL A 1 629 ? -32.530 -8.800 64.943 1.00 83.56 629 VAL A CA 1
ATOM 4634 C C . VAL A 1 629 ? -33.359 -7.986 65.927 1.00 83.56 629 VAL A C 1
ATOM 4636 O O . VAL A 1 629 ? -34.193 -7.188 65.513 1.00 83.56 629 VAL A O 1
ATOM 4639 N N . ASP A 1 630 ? -33.206 -8.258 67.226 1.00 82.94 630 ASP A N 1
ATOM 4640 C CA . ASP A 1 630 ? -34.012 -7.678 68.316 1.00 82.94 630 ASP A CA 1
ATOM 4641 C C . ASP A 1 630 ? -35.530 -7.647 68.047 1.00 82.94 630 ASP A C 1
ATOM 4643 O O . ASP A 1 630 ? -36.251 -6.739 68.456 1.00 82.94 630 ASP A O 1
ATOM 4647 N N . GLY A 1 631 ? -36.031 -8.692 67.380 1.00 79.56 631 GLY A N 1
ATOM 4648 C CA . GLY A 1 631 ? -37.447 -8.860 67.045 1.00 79.56 631 GLY A CA 1
ATOM 4649 C C . GLY A 1 631 ? -37.872 -8.280 65.692 1.00 79.56 631 GLY A C 1
ATOM 4650 O O . GLY A 1 631 ? -38.991 -8.553 65.270 1.00 79.56 631 GLY A O 1
ATOM 4651 N N . ALA A 1 632 ? -37.002 -7.550 64.985 1.00 84.75 632 ALA A N 1
ATOM 4652 C CA . ALA A 1 632 ? -37.234 -7.122 63.605 1.00 84.75 632 ALA A CA 1
ATOM 4653 C C . ALA A 1 632 ? -36.825 -8.225 62.617 1.00 84.75 632 ALA A C 1
ATOM 4655 O O . ALA A 1 632 ? -35.763 -8.835 62.774 1.00 84.75 632 ALA A O 1
ATOM 4656 N N . LYS A 1 633 ? -37.640 -8.488 61.590 1.00 84.81 633 LYS A N 1
ATOM 4657 C CA . LYS A 1 633 ? -37.341 -9.512 60.579 1.00 84.81 633 LYS A CA 1
ATOM 4658 C C . LYS A 1 633 ? -36.441 -8.928 59.494 1.00 84.81 633 LYS A C 1
ATOM 4660 O O . LYS A 1 633 ? -36.745 -7.872 58.940 1.00 84.81 633 LYS A O 1
ATOM 4665 N N . VAL A 1 634 ? -35.364 -9.636 59.153 1.00 84.94 634 VAL A N 1
ATOM 4666 C CA . VAL A 1 634 ? -34.517 -9.291 58.005 1.00 84.94 634 VAL A CA 1
ATOM 4667 C C . VAL A 1 634 ? -35.209 -9.759 56.721 1.00 84.94 634 VAL A C 1
ATOM 4669 O O . VAL A 1 634 ? -35.480 -10.947 56.552 1.00 84.94 634 VAL A O 1
ATOM 4672 N N . VAL A 1 635 ? -35.531 -8.816 55.836 1.00 84.44 635 VAL A N 1
ATOM 4673 C CA . VAL A 1 635 ? -36.270 -9.034 54.579 1.00 84.44 635 VAL A CA 1
ATOM 4674 C C . VAL A 1 635 ? -35.319 -9.282 53.413 1.00 84.44 635 VAL A C 1
ATOM 4676 O O . VAL A 1 635 ? -35.563 -10.165 52.595 1.00 84.44 635 VAL A O 1
ATOM 4679 N N . THR A 1 636 ? -34.220 -8.530 53.365 1.00 80.44 636 THR A N 1
ATOM 4680 C CA . THR A 1 636 ? -33.193 -8.637 52.324 1.00 80.44 636 THR A CA 1
ATOM 4681 C C . THR A 1 636 ? -31.831 -8.669 52.992 1.00 80.44 636 THR A C 1
ATOM 4683 O O . THR A 1 636 ? -31.549 -7.838 53.853 1.00 80.44 636 THR A O 1
ATOM 4686 N N . THR A 1 637 ? -30.981 -9.608 52.597 1.00 82.94 637 THR A N 1
ATOM 4687 C CA . THR A 1 637 ? -29.639 -9.776 53.162 1.00 82.94 637 THR A CA 1
ATOM 4688 C C . THR A 1 637 ? -28.548 -9.449 52.150 1.00 82.94 637 THR A C 1
ATOM 4690 O O . THR A 1 637 ? -28.773 -9.533 50.945 1.00 82.94 637 THR A O 1
ATOM 4693 N N . ASP A 1 638 ? -27.350 -9.154 52.655 1.00 78.56 638 ASP A N 1
ATOM 4694 C CA . ASP A 1 638 ? -26.097 -9.103 51.887 1.00 78.56 638 ASP A CA 1
ATOM 4695 C C . ASP A 1 638 ? -26.056 -8.065 50.754 1.00 78.56 638 ASP A C 1
ATOM 4697 O O . ASP A 1 638 ? -25.472 -8.295 49.694 1.00 78.56 638 ASP A O 1
ATOM 4701 N N . ILE A 1 639 ? -26.616 -6.876 50.986 1.00 79.75 639 ILE A N 1
ATOM 4702 C CA . ILE A 1 639 ? -26.390 -5.744 50.082 1.00 79.75 639 ILE A CA 1
ATOM 4703 C C . ILE A 1 639 ? -24.978 -5.208 50.355 1.00 79.75 639 ILE A C 1
ATOM 4705 O O . ILE A 1 639 ? -24.735 -4.528 51.350 1.00 79.75 639 ILE A O 1
ATOM 4709 N N . GLU A 1 640 ? -24.018 -5.563 49.503 1.00 77.56 640 GLU A N 1
ATOM 4710 C CA . GLU A 1 640 ? -22.617 -5.175 49.680 1.00 77.56 640 GLU A CA 1
ATOM 4711 C C . GLU A 1 640 ? -22.327 -3.723 49.270 1.00 77.56 640 GLU A C 1
ATOM 4713 O O . GLU A 1 640 ? -22.608 -3.313 48.145 1.00 77.56 640 GLU A O 1
ATOM 4718 N N . CYS A 1 641 ? -21.637 -2.989 50.145 1.00 74.62 641 CYS A N 1
ATOM 4719 C CA . CYS A 1 641 ? -21.204 -1.602 49.947 1.00 74.62 641 CYS A CA 1
ATOM 4720 C C . CYS A 1 641 ? -19.672 -1.485 50.086 1.00 74.62 641 CYS A C 1
ATOM 4722 O O . CYS A 1 641 ? -19.015 -2.401 50.587 1.00 74.62 641 CYS A O 1
ATOM 4724 N N . ALA A 1 642 ? -19.068 -0.353 49.693 1.00 71.75 642 ALA A N 1
ATOM 4725 C CA . ALA A 1 642 ? -17.609 -0.171 49.826 1.00 71.75 642 ALA A CA 1
ATOM 4726 C C . ALA A 1 642 ? -17.111 -0.210 51.275 1.00 71.75 642 ALA A C 1
ATOM 4728 O O . ALA A 1 642 ? -16.013 -0.693 51.536 1.00 71.75 642 ALA A O 1
ATOM 4729 N N . ASN A 1 643 ? -17.909 0.291 52.214 1.00 74.94 643 ASN A N 1
ATOM 4730 C CA . ASN A 1 643 ? -17.552 0.374 53.624 1.00 74.94 643 ASN A CA 1
ATOM 4731 C C . ASN A 1 643 ? -18.360 -0.586 54.508 1.00 74.94 643 ASN A C 1
ATOM 4733 O O . ASN A 1 643 ? -18.364 -0.424 55.727 1.00 74.94 643 ASN A O 1
ATOM 4737 N N . GLY A 1 644 ? -19.021 -1.602 53.936 1.00 81.62 644 GLY A N 1
ATOM 4738 C CA . GLY A 1 644 ? -19.808 -2.528 54.744 1.00 81.62 644 GLY A CA 1
ATOM 4739 C C . GLY A 1 644 ? -20.850 -3.368 54.014 1.00 81.62 644 GLY A C 1
ATOM 4740 O O . GLY A 1 644 ? -20.728 -3.644 52.823 1.00 81.62 644 GLY A O 1
ATOM 4741 N N . VAL A 1 645 ? -21.860 -3.808 54.762 1.00 84.25 645 VAL A N 1
ATOM 4742 C CA . VAL A 1 645 ? -23.016 -4.575 54.272 1.00 84.25 645 VAL A CA 1
ATOM 4743 C C . VAL A 1 645 ? -24.298 -3.977 54.846 1.00 84.25 645 VAL A C 1
ATOM 4745 O O . VAL A 1 645 ? -24.335 -3.609 56.020 1.00 84.25 645 VAL A O 1
ATOM 4748 N N . ILE A 1 646 ? -25.350 -3.906 54.035 1.00 84.62 646 ILE A N 1
ATOM 4749 C CA . ILE A 1 646 ? -26.699 -3.541 54.466 1.00 84.62 646 ILE A CA 1
ATOM 4750 C C . ILE A 1 646 ? -27.569 -4.802 54.519 1.00 84.62 646 ILE A C 1
ATOM 4752 O O . ILE A 1 646 ? -27.641 -5.572 53.559 1.00 84.62 646 ILE A O 1
ATOM 4756 N N . HIS A 1 647 ? -28.269 -4.976 55.636 1.00 84.81 647 HIS A N 1
ATOM 4757 C CA . HIS A 1 647 ? -29.371 -5.923 55.790 1.00 84.81 647 HIS A CA 1
ATOM 4758 C C . HIS A 1 647 ? -30.656 -5.131 55.994 1.00 84.81 647 HIS A C 1
ATOM 4760 O O . HIS A 1 647 ? -30.729 -4.269 56.864 1.00 84.81 647 HIS A O 1
ATOM 4766 N N . VAL A 1 648 ? -31.675 -5.398 55.193 1.00 86.50 648 VAL A N 1
ATOM 4767 C CA . VAL A 1 648 ? -32.939 -4.660 55.235 1.00 86.50 648 VAL A CA 1
ATOM 4768 C C . VAL A 1 648 ? -33.854 -5.286 56.273 1.00 86.50 648 VAL A C 1
ATOM 4770 O O . VAL A 1 648 ? -34.090 -6.491 56.217 1.00 86.50 648 VAL A O 1
ATOM 4773 N N . ILE A 1 649 ? -34.392 -4.484 57.190 1.00 87.38 649 ILE A N 1
ATOM 4774 C CA . ILE A 1 649 ? -35.306 -4.941 58.247 1.00 87.38 649 ILE A CA 1
ATOM 4775 C C . ILE A 1 649 ? -36.709 -4.353 58.074 1.00 87.38 649 ILE A C 1
ATOM 4777 O O . ILE A 1 649 ? -36.886 -3.257 57.542 1.00 87.38 649 ILE A O 1
ATOM 4781 N N . ASP A 1 650 ? -37.723 -5.087 58.528 1.00 85.94 650 ASP A N 1
ATOM 4782 C CA . ASP A 1 650 ? -39.136 -4.719 58.369 1.00 85.94 650 ASP A CA 1
ATOM 4783 C C . ASP A 1 650 ? -39.702 -3.808 59.472 1.00 85.94 650 ASP A C 1
ATOM 4785 O O . ASP A 1 650 ? -40.872 -3.409 59.397 1.00 85.94 650 ASP A O 1
ATOM 4789 N N . SER A 1 651 ? -38.901 -3.520 60.500 1.00 85.62 651 SER A N 1
ATOM 4790 C CA . SER A 1 651 ? -39.277 -2.788 61.714 1.00 85.62 651 SER A CA 1
ATOM 4791 C C . SER A 1 651 ? -38.070 -2.013 62.254 1.00 85.62 651 SER A C 1
ATOM 4793 O O . SER A 1 651 ? -36.943 -2.478 62.122 1.00 85.62 651 SER A O 1
ATOM 4795 N N . VAL A 1 652 ? -38.283 -0.846 62.868 1.00 85.44 652 VAL A N 1
ATOM 4796 C CA . VAL A 1 652 ? -37.206 -0.041 63.483 1.00 85.44 652 VAL A CA 1
ATOM 4797 C C . VAL A 1 652 ? -36.819 -0.639 64.840 1.00 85.44 652 VAL A C 1
ATOM 4799 O O . VAL A 1 652 ? -37.689 -0.816 65.693 1.00 85.44 652 VAL A O 1
ATOM 4802 N N . ILE A 1 653 ? -35.531 -0.920 65.065 1.00 86.50 653 ILE A N 1
ATOM 4803 C CA . ILE A 1 653 ? -35.032 -1.401 66.365 1.00 86.50 653 ILE A CA 1
ATOM 4804 C C . ILE A 1 653 ? -34.702 -0.224 67.285 1.00 86.50 653 ILE A C 1
ATOM 4806 O O . ILE A 1 653 ? -34.048 0.740 66.892 1.00 86.50 653 ILE A O 1
ATOM 4810 N N . LEU A 1 654 ? -35.176 -0.275 68.528 1.00 83.31 654 LEU A N 1
ATOM 4811 C CA . LEU A 1 654 ? -34.997 0.812 69.489 1.00 83.31 654 LEU A CA 1
ATOM 4812 C C . LEU A 1 654 ? -33.992 0.402 70.577 1.00 83.31 654 LEU A C 1
ATOM 4814 O O . LEU A 1 654 ? -34.107 -0.711 71.097 1.00 83.31 654 LEU A O 1
ATOM 4818 N N . PRO A 1 655 ? -33.031 1.279 70.929 1.00 78.25 655 PRO A N 1
ATOM 4819 C CA . PRO A 1 655 ? -32.098 1.033 72.022 1.00 78.25 655 PRO A CA 1
ATOM 4820 C C . PRO A 1 655 ? -32.856 0.893 73.348 1.00 78.25 655 PRO A C 1
ATOM 4822 O O . PRO A 1 655 ? -33.890 1.539 73.548 1.00 78.25 655 PRO A O 1
ATOM 4825 N N . LYS A 1 656 ? -32.350 0.026 74.228 1.00 69.94 656 LYS A N 1
ATOM 4826 C CA . LYS A 1 656 ? -32.976 -0.304 75.521 1.00 69.94 656 LYS A CA 1
ATOM 4827 C C . LYS A 1 656 ? -32.618 0.675 76.624 1.00 69.94 656 LYS A C 1
ATOM 4829 O O . LYS A 1 656 ? -31.464 1.170 76.615 1.00 69.94 656 LYS A O 1
#

Secondary structure (DSSP, 8-state):
-HHHHTT-GGGTTS-HHHHHHHHHHTEES-----GGGS-S-HHHHHHHIIIIIHHHH-GGGS-GGGPPPSEEEEESSTTS-HHHHHHHHHHHTT-EEEEEEHHHHHHTTTTTHHHHHHHHHHHHHHT-SEEEEEETGGGTSBPP-TT--HHHHHHHHHHHHHHHHTTSS-TT--EEEEEEES-GGGB-HHHHHHS-EEEE--PPPHHHHHHHHHHHHHTSTT-B---HHHHHHHHHH-TT--HHHHHHHHHHHHHHHHH-HHHHHHHHT-THHHHHHHT-PPPB-HHHHHHHHHH---SS-HHHHHHHHHHHHHH-S---HHHHHHHSS--THHHHHHHTTS------------------------------------PPPHHHHHHHHSS-HHHHHHHHHHT-HHHHHSS--EEEEEE-HHHHHTSPTTHHHHHTSGGGHHHHHHHHHHTEEES---HHHHTT-TT-EEEBTTS-EEEEEEETTEEEETTEEEEEEEEEETTEEEEEESS-------PPPHHHHHHHTSS-HHHHHHHHHHT-HHHHHSS--EEEEEE-HHHHHTSPTTHHHHHTSGGGHHHHHHHHHHTEEES---HHHHGGGTT-EEEBTTSPEEEEEEETTEEEETTEEEEEEEEEETTEEEEEESS-----

InterPro domains:
  IPR000782 FAS1 domain [PF02469] (391-515)
  IPR000782 FAS1 domain [PF02469] (531-655)
  IPR000782 FAS1 domain [PS50213] (379-513)
  IPR000782 FAS1 domain [PS50213] (519-653)
  IPR000782 FAS1 domain [SM00554] (415-516)
  IPR000782 FAS1 domain [SM00554] (555-656)
  IPR003593 AAA+ ATPase domain [SM00382] (68-205)
  IPR003959 ATPase, AAA-type, core [PF00004] (72-203)
  IPR003960 ATPase, AAA-type, conserved site [PS00674] (175-194)
  IPR015415 Spastin/Vps4, C-terminal [PF09336] (282-316)
  IPR027417 P-loop containing nucleoside triphosphate hydrolase [G3DSA:3.40.50.300] (31-312)
  IPR027417 P-loop containing nucleoside triphosphate hydrolase [SSF52540] (32-311)
  IPR036378 FAS1 domain superfamily [G3DSA:2.30.180.10] (364-516)
  IPR036378 FAS1 domain superfamily [G3DSA:2.30.180.10] (517-656)
  IPR036378 FAS1 domain superfamily [SSF82153] (380-517)
  IPR036378 FAS1 domain superfamily [SSF82153] (521-655)
  IPR041569 AAA ATPase, AAA+ lid domain [PF17862] (229-260)
  IPR050304 Microtubule-severing AAA ATPase [PTHR23074] (12-317)

pLDDT: mean 74.58, std 17.22, range [22.08, 94.69]